Protein AF-0000000070497079 (afdb_homodimer)

Solvent-accessible surface area (backbone atoms only — not comparable to full-atom values): 33327 Å² total; per-residue (Å²): 112,67,67,60,49,48,50,51,43,51,46,41,51,51,50,32,52,47,50,42,64,75,41,41,69,58,47,49,48,51,48,50,50,51,41,51,53,50,49,50,53,52,50,52,50,51,65,62,45,47,62,50,51,53,51,44,53,52,49,52,53,50,41,73,72,30,69,91,42,83,61,31,61,57,48,51,53,50,45,52,50,48,50,27,52,48,52,53,53,51,50,53,51,51,52,52,50,52,52,51,52,51,49,50,49,44,34,48,40,50,52,44,52,36,49,73,70,67,50,86,73,52,65,68,58,45,53,52,49,31,63,72,47,40,65,31,33,49,44,25,48,50,52,45,48,21,40,52,40,3,48,51,48,52,48,47,68,56,46,51,53,50,31,55,60,65,64,54,52,81,85,60,64,42,74,63,54,51,50,51,49,51,51,50,51,51,51,46,31,51,56,40,35,33,48,55,38,12,46,49,38,10,62,37,35,97,33,36,28,53,35,11,34,10,48,22,45,61,44,36,60,96,46,51,65,52,40,25,51,50,39,49,49,55,47,57,64,42,47,60,45,50,54,47,43,53,57,30,49,55,41,36,75,75,38,75,82,32,50,65,63,38,51,51,42,51,41,50,52,50,49,53,52,52,50,50,44,33,30,44,48,50,49,49,54,53,31,32,58,73,70,70,47,76,87,63,67,77,76,87,73,79,83,63,83,71,78,80,68,70,87,66,80,75,79,73,129,112,68,67,60,47,48,49,51,42,50,47,41,51,51,50,33,52,48,52,42,65,75,41,43,68,59,47,48,50,52,48,50,51,51,40,50,52,52,49,51,52,50,50,52,50,52,65,62,45,47,63,49,52,52,50,43,53,54,51,53,55,50,40,71,72,30,69,90,42,83,61,33,63,58,48,49,53,51,46,52,51,47,48,27,53,47,51,53,52,51,49,54,50,50,52,51,49,52,52,51,51,52,51,50,50,44,35,47,40,50,52,43,51,38,47,72,69,68,51,88,72,53,67,67,58,45,51,51,48,31,62,74,47,41,64,31,33,48,45,24,46,51,51,44,49,20,40,51,41,4,47,51,50,54,47,47,68,56,46,51,54,49,31,54,58,66,64,53,51,81,85,60,65,43,73,64,52,51,50,52,48,50,52,50,50,53,51,46,30,52,57,42,35,33,48,57,38,12,46,51,39,10,63,35,36,96,34,36,28,53,35,11,34,11,48,23,44,61,43,37,62,95,46,50,67,53,40,25,52,49,40,49,50,55,47,57,63,42,47,60,44,51,52,48,43,53,56,29,47,55,42,35,74,76,37,74,82,31,51,64,64,39,52,50,42,52,42,50,50,50,52,52,52,51,50,52,43,32,32,44,48,49,48,49,53,51,31,32,58,73,70,70,48,78,89,64,66,75,78,88,76,81,85,66,82,71,77,82,68,72,86,66,81,74,80,73,127

Foldseek 3Di:
DVVVLVVVLVVLLVVLVVLCVLCVPLNVVLLVVLLVVLLVLVVVLCVQQLVLVVVLVVLVVVLVVQPPHPCNVVSVVVSVVSVVSNVVSVVVSVVVCVVVVLLSLLLLLQSLLCSVVVHDDDNVRSSVLSVVLSPQLVQLVVQLVVVVVVLVVVLCVVVVVVCVVVVQDPVPRDPVNVVSVVVSLLVVLLVCLLSLLLSSCSSFHVHHHPRSSVVSVVLCVPPSVSSSVLSVVLVVVCVVLVVVLVVLVVVCSVPVPSSVVNSVSSSVNSVSVSSSSSSSSSVSVVSCVVVVHQRRGDDDDDPPRDDCPPPPPDDPD/DVVVLVVVLVVLLVVLVVLCVLCVPLNVVLLVVLLVVLLVLVVVLCVQQLVLVVVLVVLVVVLVVQPPHPCNVVSVVVSVVSVVSNVVSVVVSVVVCVVVVLLSLLLLLQSLLCSVVPHDDDNVRSSVLSVVLSPQLVQLVVQLVVVVVVLVVVLCVVVVVVCVVVVQDPPPRDPVNVVSVVVSLLVVLLVCLLSLLLSSCSSFHVHHHPRSSVVSVVLCVPPSVSSSVLSVVLVVVCVVLVVVLVVLVVVCSVPVPSSVVNSVSSSVNSVSVSSSSSSSSSVSVVSCVVVVHQRRGDDDDDPPRDDPPPPPPDDPD

Radius of gyration: 28.54 Å; Cα contacts (8 Å, |Δi|>4): 583; chains: 2; bounding box: 82×68×76 Å

Secondary structure (DSSP, 8-state):
-HHHHHHHHHHHHHHHHHHHHHTHHHHHHHHHHHHHHHHHHHHHHHHHHHHHHHHHHHHHHHHHHTTTSTHHHHHHHHHHHHHHHHHHHHHHHHHHHHHHHHHHHHHHHHHHHHHHTT----HHHHHHHHHHTTHHHHHHHHHHHHHHHHHHHHHHHHHHHHHHHHT--SSS--HHHHHHHHHHHHHHHHHHHHHHHHHHHHHHSS--HHHHHHHHHHHTTTTHHHHHHHHHHHHHHHHHHHHHHHHHHHHHHH-GGGHHHHHHHHHHHHHHHHHHHHHHHHHHHHHHHHHT-----SSSS----------------/-HHHHHHHHHHHHHHHHHHHHHTHHHHHHHHHHHHHHHHHHHHHHHHHHHHHHHHHHHHHHHHHHTTTSTHHHHHHHHHHHHHHHHHHHHHHHHHHHHHHHHHHHHHHHHHHHHHHTT----HHHHHHHHHHTTHHHHHHHHHHHHHHHHHHHHHHHHHHHHHHHHT--SSS--HHHHHHHHHHHHHHHHHHHHHHHHHHHHHHSS--HHHHHHHHHHHTTTTHHHHHHHHHHHHHHHHHHHHHHHHHHHHHHH-GGGHHHHHHHHHHHHHHHHHHHHHHHHHHHHHHHHHT-----SSSS----------------

Structure (mmCIF, N/CA/C/O backbone):
data_AF-0000000070497079-model_v1
#
loop_
_entity.id
_entity.type
_entity.pdbx_description
1 polymer 'PREDICTED: transmembrane'
#
loop_
_atom_site.group_PDB
_atom_site.id
_atom_site.type_symbol
_atom_site.label_atom_id
_atom_site.label_alt_id
_atom_site.label_comp_id
_atom_site.label_asym_id
_atom_site.label_entity_id
_atom_site.label_seq_id
_atom_site.pdbx_PDB_ins_code
_atom_site.Cartn_x
_atom_site.Cartn_y
_atom_site.Cartn_z
_atom_site.occupancy
_atom_site.B_iso_or_equiv
_atom_site.auth_seq_id
_atom_site.auth_comp_id
_atom_site.auth_asym_id
_atom_site.auth_atom_id
_atom_site.pdbx_PDB_model_num
ATOM 1 N N . MET A 1 1 ? 13.039 3.678 -31.719 1 50.5 1 MET A N 1
ATOM 2 C CA . MET A 1 1 ? 13.047 3.518 -30.266 1 50.5 1 MET A CA 1
ATOM 3 C C . MET A 1 1 ? 12.211 2.314 -29.844 1 50.5 1 MET A C 1
ATOM 5 O O . MET A 1 1 ? 12.672 1.466 -29.078 1 50.5 1 MET A O 1
ATOM 9 N N . GLY A 1 2 ? 11.094 2.162 -30.5 1 55.38 2 GLY A N 1
ATOM 10 C CA . GLY A 1 2 ? 10.203 1.035 -30.266 1 55.38 2 GLY A CA 1
ATOM 11 C C . GLY A 1 2 ? 10.789 -0.29 -30.719 1 55.38 2 GLY A C 1
ATOM 12 O O . GLY A 1 2 ? 10.703 -1.289 -30 1 55.38 2 GLY A O 1
ATOM 13 N N . SER A 1 3 ? 11.453 -0.32 -31.859 1 63.03 3 SER A N 1
ATOM 14 C CA . SER A 1 3 ? 12.031 -1.547 -32.406 1 63.03 3 SER A CA 1
ATOM 15 C C . SER A 1 3 ? 13.195 -2.035 -31.547 1 63.03 3 SER A C 1
ATOM 17 O O . SER A 1 3 ? 13.344 -3.236 -31.312 1 63.03 3 SER A O 1
ATOM 19 N N . PHE A 1 4 ? 13.992 -1.145 -31.016 1 67.31 4 PHE A N 1
ATOM 20 C CA . PHE A 1 4 ? 15.117 -1.503 -30.156 1 67.31 4 PHE A CA 1
ATOM 21 C C . PHE A 1 4 ? 14.633 -2.068 -28.828 1 67.31 4 PHE A C 1
ATOM 23 O O . PHE A 1 4 ? 15.188 -3.051 -28.328 1 67.31 4 PHE A O 1
ATOM 30 N N . MET A 1 5 ? 13.531 -1.528 -28.391 1 73.25 5 MET A N 1
ATOM 31 C CA . MET A 1 5 ? 12.953 -1.998 -27.141 1 73.25 5 MET A CA 1
ATOM 32 C C . MET A 1 5 ? 12.406 -3.412 -27.297 1 73.25 5 MET A C 1
ATOM 34 O O . MET A 1 5 ? 12.531 -4.234 -26.375 1 73.25 5 MET A O 1
ATOM 38 N N . LEU A 1 6 ? 11.852 -3.615 -28.453 1 76.44 6 LEU A N 1
ATOM 39 C CA . LEU A 1 6 ? 11.32 -4.945 -28.734 1 76.44 6 LEU A CA 1
ATOM 40 C C . LEU A 1 6 ? 12.438 -5.969 -28.844 1 76.44 6 LEU A C 1
ATOM 42 O O . LEU A 1 6 ? 12.289 -7.105 -28.375 1 76.44 6 LEU A O 1
ATOM 46 N N . LEU A 1 7 ? 13.461 -5.496 -29.375 1 72.69 7 LEU A N 1
ATOM 47 C CA . LEU A 1 7 ? 14.609 -6.391 -29.5 1 72.69 7 LEU A CA 1
ATOM 48 C C . LEU A 1 7 ? 15.195 -6.715 -28.125 1 72.69 7 LEU A C 1
ATOM 50 O O . LEU A 1 7 ? 15.594 -7.855 -27.875 1 72.69 7 LEU A O 1
ATOM 54 N N . GLU A 1 8 ? 15.141 -5.793 -27.297 1 84.56 8 GLU A N 1
ATOM 55 C CA . GLU A 1 8 ? 15.656 -6 -25.938 1 84.56 8 GLU A CA 1
ATOM 56 C C . GLU A 1 8 ? 14.734 -6.91 -25.141 1 84.56 8 GLU A C 1
ATOM 58 O O . GLU A 1 8 ? 15.203 -7.738 -24.344 1 84.56 8 GLU A O 1
ATOM 63 N N . LEU A 1 9 ? 13.516 -6.691 -25.406 1 88.88 9 LEU A N 1
ATOM 64 C CA . LEU A 1 9 ? 12.539 -7.555 -24.75 1 88.88 9 LEU A CA 1
ATOM 65 C C . LEU A 1 9 ? 12.688 -9 -25.219 1 88.88 9 LEU A C 1
ATOM 67 O O . LEU A 1 9 ? 12.703 -9.922 -24.406 1 88.88 9 LEU A O 1
ATOM 71 N N . VAL A 1 10 ? 12.781 -9.141 -26.516 1 89.69 10 VAL A N 1
ATOM 72 C CA . VAL A 1 10 ? 12.953 -10.477 -27.078 1 89.69 10 VAL A CA 1
ATOM 73 C C . VAL A 1 10 ? 14.258 -11.086 -26.594 1 89.69 10 VAL A C 1
ATOM 75 O O . VAL A 1 10 ? 14.312 -12.281 -26.281 1 89.69 10 VAL A O 1
ATOM 78 N N . GLY A 1 11 ? 15.242 -10.25 -26.438 1 90.5 11 GLY A N 1
ATOM 79 C CA . GLY A 1 11 ? 16.516 -10.719 -25.891 1 90.5 11 GLY A CA 1
ATOM 80 C C . GLY A 1 11 ? 16.391 -11.266 -24.484 1 90.5 11 GLY A C 1
ATOM 81 O O . GLY A 1 11 ? 16.938 -12.32 -24.172 1 90.5 11 GLY A O 1
ATOM 82 N N . THR A 1 12 ? 15.672 -10.602 -23.719 1 93.06 12 THR A N 1
ATOM 83 C CA . THR A 1 12 ? 15.461 -11.031 -22.344 1 93.06 12 THR A CA 1
ATOM 84 C C . THR A 1 12 ? 14.703 -12.352 -22.297 1 93.06 12 THR A C 1
ATOM 86 O O . THR A 1 12 ? 15.039 -13.242 -21.516 1 93.06 12 THR A O 1
ATOM 89 N N . LEU A 1 13 ? 13.727 -12.484 -23.141 1 94.88 13 LEU A N 1
ATOM 90 C CA . LEU A 1 13 ? 12.914 -13.695 -23.188 1 94.88 13 LEU A CA 1
ATOM 91 C C . LEU A 1 13 ? 13.727 -14.875 -23.703 1 94.88 13 LEU A C 1
ATOM 93 O O . LEU A 1 13 ? 13.633 -15.984 -23.172 1 94.88 13 LEU A O 1
ATOM 97 N N . MET A 1 14 ? 14.477 -14.625 -24.672 1 94.12 14 MET A N 1
ATOM 98 C CA . MET A 1 14 ? 15.32 -15.672 -25.234 1 94.12 14 MET A CA 1
ATOM 99 C C . MET A 1 14 ? 16.375 -16.109 -24.219 1 94.12 14 MET A C 1
ATOM 101 O O . MET A 1 14 ? 16.641 -17.312 -24.078 1 94.12 14 MET A O 1
ATOM 105 N N . GLU A 1 15 ? 16.906 -15.141 -23.547 1 93.25 15 GLU A N 1
ATOM 106 C CA . GLU A 1 15 ? 17.891 -15.469 -22.516 1 93.25 15 GLU A CA 1
ATOM 107 C C . GLU A 1 15 ? 17.266 -16.297 -21.391 1 93.25 15 GLU A C 1
ATOM 109 O O . GLU A 1 15 ? 17.906 -17.172 -20.828 1 93.25 15 GLU A O 1
ATOM 114 N N . SER A 1 16 ? 16.078 -15.969 -21.062 1 94.06 16 SER A N 1
ATOM 115 C CA . SER A 1 16 ? 15.367 -16.719 -20.047 1 94.06 16 SER A CA 1
ATOM 116 C C . SER A 1 16 ? 15.109 -18.156 -20.484 1 94.06 16 SER A C 1
ATOM 118 O O . SER A 1 16 ? 15.25 -19.094 -19.703 1 94.06 16 SER A O 1
ATOM 120 N N . GLN A 1 17 ? 14.742 -18.297 -21.703 1 94.06 17 GLN A N 1
ATOM 121 C CA . GLN A 1 17 ? 14.531 -19.641 -22.25 1 94.06 17 GLN A CA 1
ATOM 122 C C . GLN A 1 17 ? 15.836 -20.422 -22.266 1 94.06 17 GLN A C 1
ATOM 124 O O . GLN A 1 17 ? 15.852 -21.625 -21.938 1 94.06 17 GLN A O 1
ATOM 129 N N . LYS A 1 18 ? 16.859 -19.75 -22.594 1 92.88 18 LYS A N 1
ATOM 130 C CA . LYS A 1 18 ? 18.172 -20.391 -22.594 1 92.88 18 LYS A CA 1
ATOM 131 C C . LYS A 1 18 ? 18.578 -20.844 -21.188 1 92.88 18 LYS A C 1
ATOM 133 O O . LYS A 1 18 ? 19.188 -21.891 -21.016 1 92.88 18 LYS A O 1
ATOM 138 N N . LEU A 1 19 ? 18.234 -20.062 -20.281 1 92.25 19 LEU A N 1
ATOM 139 C CA . LEU A 1 19 ? 18.531 -20.406 -18.906 1 92.25 19 LEU A CA 1
ATOM 140 C C . LEU A 1 19 ? 17.828 -21.703 -18.5 1 92.25 19 LEU A C 1
ATOM 142 O O . LEU A 1 19 ? 18.438 -22.562 -17.844 1 92.25 19 LEU A O 1
ATOM 146 N N . PHE A 1 20 ? 16.625 -21.828 -18.922 1 93.69 20 PHE A N 1
ATOM 147 C CA . PHE A 1 20 ? 15.859 -23.031 -18.609 1 93.69 20 PHE A CA 1
ATOM 148 C C . PHE A 1 20 ? 16.516 -24.266 -19.219 1 93.69 20 PHE A C 1
ATOM 150 O O . PHE A 1 20 ? 16.688 -25.281 -18.547 1 93.69 20 PHE A O 1
ATOM 157 N N . PHE A 1 21 ? 17.016 -24.141 -20.438 1 93.88 21 PHE A N 1
ATOM 158 C CA . PHE A 1 21 ? 17.531 -25.297 -21.156 1 93.88 21 PHE A CA 1
ATOM 159 C C . PHE A 1 21 ? 18.984 -25.562 -20.781 1 93.88 21 PHE A C 1
ATOM 161 O O . PHE A 1 21 ? 19.469 -26.688 -20.953 1 93.88 21 PHE A O 1
ATOM 168 N N . ARG A 1 22 ? 19.672 -24.625 -20.297 1 92.75 22 ARG A N 1
ATOM 169 C CA . ARG A 1 22 ? 21.031 -24.812 -19.844 1 92.75 22 ARG A CA 1
ATOM 170 C C . ARG A 1 22 ? 21.094 -25.734 -18.625 1 92.75 22 ARG A C 1
ATOM 172 O O . ARG A 1 22 ? 22.062 -26.469 -18.438 1 92.75 22 ARG A O 1
ATOM 179 N N . ASN A 1 23 ? 20.109 -25.609 -17.812 1 93.69 23 ASN A N 1
ATOM 180 C CA . ASN A 1 23 ? 19.984 -26.453 -16.625 1 93.69 23 ASN A CA 1
ATOM 181 C C . ASN A 1 23 ? 18.594 -27.062 -16.516 1 93.69 23 ASN A C 1
ATOM 183 O O . ASN A 1 23 ? 17.906 -26.859 -15.516 1 93.69 23 ASN A O 1
ATOM 187 N N . VAL A 1 24 ? 18.234 -27.859 -17.453 1 93.56 24 VAL A N 1
ATOM 188 C CA . VAL A 1 24 ? 16.891 -28.375 -17.609 1 93.56 24 VAL A CA 1
ATOM 189 C C . VAL A 1 24 ? 16.531 -29.281 -16.422 1 93.56 24 VAL A C 1
ATOM 191 O O . VAL A 1 24 ? 15.391 -29.281 -15.969 1 93.56 24 VAL A O 1
ATOM 194 N N . LYS A 1 25 ? 17.469 -29.984 -15.906 1 93.5 25 LYS A N 1
ATOM 195 C CA . LYS A 1 25 ? 17.203 -30.906 -14.805 1 93.5 25 LYS A CA 1
ATOM 196 C C . LYS A 1 25 ? 16.766 -30.141 -13.555 1 93.5 25 LYS A C 1
ATOM 198 O O . LYS A 1 25 ? 15.734 -30.453 -12.953 1 93.5 25 LYS A O 1
ATOM 203 N N . LEU A 1 26 ? 17.516 -29.188 -13.258 1 94.94 26 LEU A N 1
ATOM 204 C CA . LEU A 1 26 ? 17.203 -28.391 -12.07 1 94.94 26 LEU A CA 1
ATOM 205 C C . LEU A 1 26 ? 15.898 -27.625 -12.25 1 94.94 26 LEU A C 1
ATOM 207 O O . LEU A 1 26 ? 15.031 -27.656 -11.367 1 94.94 26 LEU A O 1
ATOM 211 N N . MET A 1 27 ? 15.688 -27 -13.406 1 94.94 27 MET A N 1
ATOM 212 C CA . MET A 1 27 ? 14.523 -26.172 -13.672 1 94.94 27 MET A CA 1
ATOM 213 C C . MET A 1 27 ? 13.258 -27.016 -13.773 1 94.94 27 MET A C 1
ATOM 215 O O . MET A 1 27 ? 12.203 -26.625 -13.266 1 94.94 27 MET A O 1
ATOM 219 N N . SER A 1 28 ? 13.375 -28.141 -14.375 1 95.19 28 SER A N 1
ATOM 220 C CA . SER A 1 28 ? 12.219 -29.016 -14.484 1 95.19 28 SER A CA 1
ATOM 221 C C . SER A 1 28 ? 11.82 -29.578 -13.117 1 95.19 28 SER A C 1
ATOM 223 O O . SER A 1 28 ? 10.633 -29.766 -12.844 1 95.19 28 SER A O 1
ATOM 225 N N . CYS A 1 29 ? 12.805 -29.844 -12.32 1 96 29 CYS A N 1
ATOM 226 C CA . CYS A 1 29 ? 12.516 -30.344 -10.977 1 96 29 CYS A CA 1
ATOM 227 C C . CYS A 1 29 ? 11.742 -29.297 -10.172 1 96 29 CYS A C 1
ATOM 229 O O . CYS A 1 29 ? 10.742 -29.625 -9.523 1 96 29 CYS A O 1
ATOM 231 N N . ILE A 1 30 ? 12.164 -28.125 -10.234 1 95.94 30 ILE A N 1
ATOM 232 C CA . ILE A 1 30 ? 11.477 -27.047 -9.523 1 95.94 30 ILE A CA 1
ATOM 233 C C . ILE A 1 30 ? 10.062 -26.875 -10.078 1 95.94 30 ILE A C 1
ATOM 235 O O . ILE A 1 30 ? 9.102 -26.75 -9.32 1 95.94 30 ILE A O 1
ATOM 239 N N . PHE A 1 31 ? 9.961 -26.922 -11.367 1 95.94 31 PHE A N 1
ATOM 240 C CA . PHE A 1 31 ? 8.672 -26.766 -12.016 1 95.94 31 PHE A CA 1
ATOM 241 C C . PHE A 1 31 ? 7.715 -27.875 -11.594 1 95.94 31 PHE A C 1
ATOM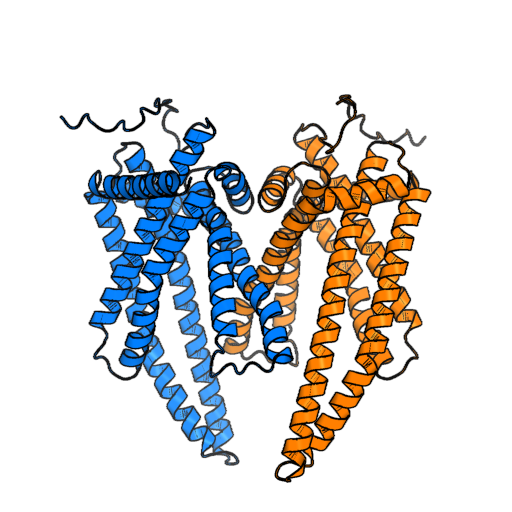 243 O O . PHE A 1 31 ? 6.551 -27.609 -11.281 1 95.94 31 PHE A O 1
ATOM 250 N N . LEU A 1 32 ? 8.18 -29.062 -11.562 1 96.44 32 LEU A N 1
ATOM 251 C CA . LEU A 1 32 ? 7.348 -30.188 -11.18 1 96.44 32 LEU A CA 1
ATOM 252 C C . LEU A 1 32 ? 6.922 -30.078 -9.719 1 96.44 32 LEU A C 1
ATOM 254 O O . LEU A 1 32 ? 5.789 -30.438 -9.367 1 96.44 32 LEU A O 1
ATOM 258 N N . LEU A 1 33 ? 7.793 -29.609 -8.93 1 95.94 33 LEU A N 1
ATOM 259 C CA . LEU A 1 33 ? 7.449 -29.406 -7.523 1 95.94 33 LEU A CA 1
ATOM 260 C C . LEU A 1 33 ? 6.367 -28.344 -7.375 1 95.94 33 LEU A C 1
ATOM 262 O O . LEU A 1 33 ? 5.434 -28.5 -6.59 1 95.94 33 LEU A O 1
ATOM 266 N N . ILE A 1 34 ? 6.492 -27.266 -8.148 1 96.44 34 ILE A N 1
ATOM 267 C CA . ILE A 1 34 ? 5.516 -26.188 -8.109 1 96.44 34 ILE A CA 1
ATOM 268 C C . ILE A 1 34 ? 4.148 -26.703 -8.539 1 96.44 34 ILE A C 1
ATOM 270 O O . ILE A 1 34 ? 3.15 -26.5 -7.844 1 96.44 34 ILE A O 1
ATOM 274 N N . ILE A 1 35 ? 4.129 -27.422 -9.641 1 95.69 35 ILE A N 1
ATOM 275 C CA . ILE A 1 35 ? 2.865 -27.891 -10.195 1 95.69 35 ILE A CA 1
ATOM 276 C C . ILE A 1 35 ? 2.248 -28.922 -9.258 1 95.69 35 ILE A C 1
ATOM 278 O O . ILE A 1 35 ? 1.034 -28.938 -9.031 1 95.69 35 ILE A O 1
ATOM 282 N N . SER A 1 36 ? 3.041 -29.797 -8.711 1 94.94 36 SER A N 1
ATOM 283 C CA . SER A 1 36 ? 2.541 -30.844 -7.828 1 94.94 36 SER A CA 1
ATOM 284 C C . SER A 1 36 ? 1.91 -30.25 -6.57 1 94.94 36 SER A C 1
ATOM 286 O O . SER A 1 36 ? 0.765 -30.578 -6.238 1 94.94 36 SER A O 1
ATOM 288 N N . LEU A 1 37 ? 2.627 -29.406 -5.977 1 94.38 37 LEU A N 1
ATOM 289 C CA . LEU A 1 37 ? 2.131 -28.812 -4.738 1 94.38 37 LEU A CA 1
ATOM 290 C C . LEU A 1 37 ? 0.928 -27.922 -5 1 94.38 37 LEU A C 1
ATOM 292 O O . LEU A 1 37 ? -0.052 -27.953 -4.254 1 94.38 37 LEU A O 1
ATOM 296 N N . SER A 1 38 ? 1.012 -27.156 -6.051 1 94.56 38 SER A N 1
ATOM 297 C CA . SER A 1 38 ? -0.103 -26.281 -6.391 1 94.56 38 SER A CA 1
ATOM 298 C C . SER A 1 38 ? -1.357 -27.078 -6.723 1 94.56 38 SER A C 1
ATOM 300 O O . SER A 1 38 ? -2.461 -26.703 -6.316 1 94.56 38 SER A O 1
ATOM 302 N N . SER A 1 39 ? -1.199 -28.141 -7.402 1 92.69 39 SER A N 1
ATOM 303 C CA . SER A 1 39 ? -2.334 -28.984 -7.766 1 92.69 39 SER A CA 1
ATOM 304 C C . SER A 1 39 ? -2.934 -29.672 -6.543 1 92.69 39 SER A C 1
ATOM 306 O O . SER A 1 39 ? -4.156 -29.734 -6.402 1 92.69 39 SER A O 1
ATOM 308 N N . ILE A 1 40 ? -2.105 -30.094 -5.656 1 92.88 40 ILE A N 1
ATOM 309 C CA . ILE A 1 40 ? -2.578 -30.734 -4.434 1 92.88 40 ILE A CA 1
ATOM 310 C C . ILE A 1 40 ? -3.367 -29.734 -3.598 1 92.88 40 ILE A C 1
ATOM 312 O O . ILE A 1 40 ? -4.449 -30.047 -3.096 1 92.88 40 ILE A O 1
ATOM 316 N N . LEU A 1 41 ? -2.848 -28.562 -3.486 1 92.31 41 LEU A N 1
ATOM 317 C CA . LEU A 1 41 ? -3.516 -27.531 -2.697 1 92.31 41 LEU A CA 1
ATOM 318 C C . LEU A 1 41 ? -4.824 -27.109 -3.355 1 92.31 41 LEU A C 1
ATOM 320 O O . LEU A 1 41 ? -5.832 -26.906 -2.674 1 92.31 41 LEU A O 1
ATOM 324 N N . PHE A 1 42 ? -4.781 -27.016 -4.59 1 89 42 PHE A N 1
ATOM 325 C CA . PHE A 1 42 ? -5.965 -26.625 -5.348 1 89 42 PHE A CA 1
ATOM 326 C C . PHE A 1 42 ? -7.066 -27.672 -5.215 1 89 42 PHE A C 1
ATOM 328 O O . PHE A 1 42 ? -8.219 -27.328 -4.926 1 89 42 PHE A O 1
ATOM 335 N N . LEU A 1 43 ? -6.758 -28.891 -5.379 1 86.81 43 LEU A N 1
ATOM 336 C CA . LEU A 1 43 ? -7.727 -29.969 -5.266 1 86.81 43 LEU A CA 1
ATOM 337 C C . LEU A 1 43 ? -8.242 -30.094 -3.836 1 86.81 43 LEU A C 1
ATOM 339 O O . LEU A 1 43 ? -9.438 -30.281 -3.617 1 86.81 43 LEU A O 1
ATOM 343 N N . SER A 1 44 ? -7.332 -30.016 -2.889 1 89.44 44 SER A N 1
ATOM 344 C CA . SER A 1 44 ? -7.727 -30.094 -1.486 1 89.44 44 SER A CA 1
ATOM 345 C C . SER A 1 44 ? -8.68 -28.969 -1.113 1 89.44 44 SER A C 1
ATOM 347 O O . SER A 1 44 ? -9.641 -29.172 -0.374 1 89.44 44 SER A O 1
ATOM 349 N N . ASN A 1 45 ? -8.43 -27.797 -1.614 1 89.69 45 ASN A N 1
ATOM 350 C CA . ASN A 1 45 ? -9.297 -26.656 -1.353 1 89.69 45 ASN A CA 1
ATOM 351 C C . ASN A 1 45 ? -10.68 -26.859 -1.965 1 89.69 45 ASN A C 1
ATOM 353 O O . ASN A 1 45 ? -11.695 -26.656 -1.299 1 89.69 45 ASN A O 1
ATOM 357 N N . MET A 1 46 ? -10.773 -27.344 -3.164 1 85.12 46 MET A N 1
ATOM 358 C CA . MET A 1 46 ? -12.039 -27.547 -3.859 1 85.12 46 MET A CA 1
ATOM 359 C C . MET A 1 46 ? -12.867 -28.625 -3.174 1 85.12 46 MET A C 1
ATOM 361 O O . MET A 1 46 ? -14.07 -28.469 -2.99 1 85.12 46 MET A O 1
ATOM 365 N N . LEU A 1 47 ? -12.188 -29.656 -2.816 1 84.31 47 LEU A N 1
ATOM 366 C CA . LEU A 1 47 ? -12.883 -30.781 -2.182 1 84.31 47 LEU A CA 1
ATOM 367 C C . LEU A 1 47 ? -13.391 -30.375 -0.797 1 84.31 47 LEU A C 1
ATOM 369 O O . LEU A 1 47 ? -14.43 -30.859 -0.353 1 84.31 47 LEU A O 1
ATOM 373 N N . SER A 1 48 ? -12.656 -29.547 -0.145 1 87.31 48 SER A N 1
ATOM 374 C CA . SER A 1 48 ? -13.023 -29.141 1.206 1 87.31 48 SER A CA 1
ATOM 375 C C . SER A 1 48 ? -14.156 -28.109 1.183 1 87.31 48 SER A C 1
ATOM 377 O O . SER A 1 48 ? -15.039 -28.125 2.043 1 87.31 48 SER A O 1
ATOM 379 N N . ILE A 1 49 ? -14.195 -27.234 0.179 1 85.75 49 ILE A N 1
ATOM 380 C CA . ILE A 1 49 ? -15.117 -26.109 0.182 1 85.75 49 ILE A CA 1
ATOM 381 C C . ILE A 1 49 ? -16.422 -26.5 -0.513 1 85.75 49 ILE A C 1
ATOM 383 O O . ILE A 1 49 ? -17.484 -25.984 -0.179 1 85.75 49 ILE A O 1
ATOM 387 N N . LYS A 1 50 ? -16.438 -27.438 -1.366 1 84.5 50 LYS A N 1
ATOM 388 C CA . LYS A 1 50 ? -17.594 -27.781 -2.17 1 84.5 50 LYS A CA 1
ATOM 389 C C . LYS A 1 50 ? -18.781 -28.172 -1.285 1 84.5 50 LYS A C 1
ATOM 391 O O . LYS A 1 50 ? -19.875 -27.641 -1.419 1 84.5 50 LYS A O 1
ATOM 396 N N . PRO A 1 51 ? -18.609 -29.109 -0.349 1 85.06 51 PRO A N 1
ATOM 397 C CA . PRO A 1 51 ? -19.734 -29.484 0.505 1 85.06 51 PRO A CA 1
ATOM 398 C C . PRO A 1 51 ? -20.25 -28.312 1.336 1 85.06 51 PRO A C 1
ATOM 400 O O . PRO A 1 51 ? -21.453 -28.188 1.556 1 85.06 51 PRO A O 1
ATOM 403 N N . SER A 1 52 ? -19.359 -27.5 1.775 1 84 52 SER A N 1
ATOM 404 C CA . SER A 1 52 ? -19.734 -26.359 2.598 1 84 52 SER A CA 1
ATOM 405 C C . SER A 1 52 ? -20.547 -25.344 1.792 1 84 52 SER A C 1
ATOM 407 O O . SER A 1 52 ? -21.531 -24.797 2.279 1 84 52 SER A O 1
ATOM 409 N N . ILE A 1 53 ? -20.219 -25.125 0.603 1 84.56 53 ILE A N 1
ATOM 410 C CA . ILE A 1 53 ? -20.922 -24.156 -0.241 1 84.56 53 ILE A CA 1
ATOM 411 C C . ILE A 1 53 ? -22.281 -24.703 -0.644 1 84.56 53 ILE A C 1
ATOM 413 O O . ILE A 1 53 ? -23.266 -23.969 -0.677 1 84.56 53 ILE A O 1
ATOM 417 N N . THR A 1 54 ? -22.328 -25.984 -0.915 1 83.38 54 THR A N 1
ATOM 418 C CA . THR A 1 54 ? -23.609 -26.609 -1.274 1 83.38 54 THR A CA 1
ATOM 419 C C . THR A 1 54 ? -24.578 -26.547 -0.107 1 83.38 54 THR A C 1
ATOM 421 O O . THR A 1 54 ? -25.75 -26.188 -0.283 1 83.38 54 THR A O 1
ATOM 424 N N . ASP A 1 55 ? -24.047 -26.844 1.024 1 87.25 55 ASP A N 1
ATOM 425 C CA . ASP A 1 55 ? -24.875 -26.797 2.227 1 87.25 55 ASP A CA 1
ATOM 426 C C . ASP A 1 55 ? -25.328 -25.375 2.529 1 87.25 55 ASP A C 1
ATOM 428 O O . ASP A 1 55 ? -26.484 -25.156 2.906 1 87.25 55 ASP A O 1
ATOM 432 N N . PHE A 1 56 ? -24.469 -24.469 2.398 1 87.25 56 PHE A N 1
ATOM 433 C CA . PHE A 1 56 ? -24.766 -23.062 2.643 1 87.25 56 PHE A CA 1
ATOM 434 C C . PHE A 1 56 ? -25.859 -22.562 1.693 1 87.25 56 PHE A C 1
ATOM 436 O O . PHE A 1 56 ? -26.812 -21.906 2.117 1 87.25 56 PHE A O 1
ATOM 443 N N . THR A 1 57 ? -25.75 -22.953 0.457 1 84.5 57 THR A N 1
ATOM 444 C CA . THR A 1 57 ? -26.703 -22.5 -0.547 1 84.5 57 THR A CA 1
ATOM 445 C C . THR A 1 57 ? -28.078 -23.109 -0.296 1 84.5 57 THR A C 1
ATOM 447 O O . THR A 1 57 ? -29.109 -22.438 -0.428 1 84.5 57 THR A O 1
ATOM 450 N N . LEU A 1 58 ? -28.094 -24.375 0.073 1 87 58 LEU A N 1
ATOM 451 C CA . LEU A 1 58 ? -29.344 -25.047 0.383 1 87 58 LEU A CA 1
ATOM 452 C C . LEU A 1 58 ? -30.031 -24.406 1.586 1 87 58 LEU A C 1
ATOM 454 O O . LEU A 1 58 ? -31.219 -24.094 1.535 1 87 58 LEU A O 1
ATOM 458 N N . LYS A 1 59 ? -29.297 -24.156 2.578 1 90.25 59 LYS A N 1
ATOM 459 C CA . LYS A 1 59 ? -29.844 -23.562 3.797 1 90.25 59 LYS A CA 1
ATOM 460 C C . LYS A 1 59 ? -30.25 -22.109 3.57 1 90.25 59 LYS A C 1
ATOM 462 O O . LYS A 1 59 ? -31.234 -21.641 4.145 1 90.25 59 LYS A O 1
ATOM 467 N N . ALA A 1 60 ? -29.516 -21.422 2.783 1 89.25 60 ALA A N 1
ATOM 468 C CA . ALA A 1 60 ? -29.859 -20.047 2.445 1 89.25 60 ALA A CA 1
ATOM 469 C C . ALA A 1 60 ? -31.188 -19.984 1.703 1 89.25 60 ALA A C 1
ATOM 471 O O . ALA A 1 60 ? -32 -19.094 1.954 1 89.25 60 ALA A O 1
ATOM 472 N N . ASN A 1 61 ? -31.422 -20.984 0.892 1 89.06 61 ASN A N 1
ATOM 473 C CA . ASN A 1 61 ? -32.688 -21.062 0.169 1 89.06 61 ASN A CA 1
ATOM 474 C C . ASN A 1 61 ? -33.844 -21.406 1.101 1 89.06 61 ASN A C 1
ATOM 476 O O . ASN A 1 61 ? -34.938 -20.859 0.974 1 89.06 61 ASN A O 1
ATOM 480 N N . LEU A 1 62 ? -33.594 -22.266 2.035 1 89.31 62 LEU A N 1
ATOM 481 C CA . LEU A 1 62 ? -34.594 -22.641 3.016 1 89.31 62 LEU A CA 1
ATOM 482 C C . LEU A 1 62 ? -34.938 -21.484 3.941 1 89.31 62 LEU A C 1
ATOM 484 O O . LEU A 1 62 ? -36.094 -21.297 4.336 1 89.31 62 LEU A O 1
ATOM 488 N N . LEU A 1 63 ? -33.906 -20.719 4.266 1 89.75 63 LEU A N 1
ATOM 489 C CA . LEU A 1 63 ? -34.094 -19.547 5.125 1 89.75 63 LEU A CA 1
ATOM 490 C C . LEU A 1 63 ? -35.031 -18.531 4.48 1 89.75 63 LEU A C 1
ATOM 492 O O . LEU A 1 63 ? -35.875 -17.969 5.152 1 89.75 63 LEU A O 1
ATOM 496 N N . ALA A 1 64 ? -34.844 -18.312 3.199 1 86.5 64 ALA A N 1
ATOM 497 C CA . ALA A 1 64 ? -35.688 -17.359 2.459 1 86.5 64 ALA A CA 1
ATOM 498 C C . ALA A 1 64 ? -37.156 -17.781 2.455 1 86.5 64 ALA A C 1
ATOM 500 O O . ALA A 1 64 ? -38.062 -16.938 2.422 1 86.5 64 ALA A O 1
ATOM 501 N N . MET A 1 65 ? -37.438 -19.094 2.697 1 86.88 65 MET A N 1
ATOM 502 C CA . MET A 1 65 ? -38.781 -19.656 2.65 1 86.88 65 MET A CA 1
ATOM 503 C C . MET A 1 65 ? -39.406 -19.688 4.043 1 86.88 65 MET A C 1
ATOM 505 O O . MET A 1 65 ? -40.625 -19.859 4.184 1 86.88 65 MET A O 1
ATOM 509 N N . ASN A 1 66 ? -38.625 -19.531 5.039 1 86 66 ASN A N 1
ATOM 510 C CA . ASN A 1 66 ? -39.094 -19.719 6.402 1 86 66 ASN A CA 1
ATOM 511 C C . ASN A 1 66 ? -39.062 -18.422 7.203 1 86 66 ASN A C 1
ATOM 513 O O . ASN A 1 66 ? -38.906 -18.453 8.422 1 86 66 ASN A O 1
ATOM 517 N N . ILE A 1 67 ? -39.062 -17.375 6.414 1 82.62 67 ILE A N 1
ATOM 518 C CA . ILE A 1 67 ? -39.062 -16.078 7.105 1 82.62 67 ILE A CA 1
ATOM 519 C C . ILE A 1 67 ? -40.25 -15.992 8.047 1 82.62 67 ILE A C 1
ATOM 521 O O . ILE A 1 67 ? -41.375 -16.281 7.645 1 82.62 67 ILE A O 1
ATOM 525 N N . GLY A 1 68 ? -40.062 -15.672 9.352 1 80.75 68 GLY A N 1
ATOM 526 C CA . GLY A 1 68 ? -41.156 -15.5 10.305 1 80.75 68 GLY A CA 1
ATOM 527 C C . GLY A 1 68 ? -41.469 -16.766 11.086 1 80.75 68 GLY A C 1
ATOM 528 O O . GLY A 1 68 ? -42.312 -16.75 11.992 1 80.75 68 GLY A O 1
ATOM 529 N N . THR A 1 69 ? -40.969 -17.797 10.68 1 85.38 69 THR A N 1
ATOM 530 C CA . THR A 1 69 ? -41.219 -19.047 11.383 1 85.38 69 THR A CA 1
ATOM 531 C C . THR A 1 69 ? -40.219 -19.25 12.508 1 85.38 69 THR A C 1
ATOM 533 O O . THR A 1 69 ? -39.156 -18.609 12.523 1 85.38 69 THR A O 1
ATOM 536 N N . PRO A 1 70 ? -40.562 -19.969 13.508 1 85.81 70 PRO A N 1
ATOM 537 C CA . PRO A 1 70 ? -39.625 -20.266 14.609 1 85.81 70 PRO A CA 1
ATOM 538 C C . PRO A 1 70 ? -38.375 -20.969 14.148 1 85.81 70 PRO A C 1
ATOM 540 O O . PRO A 1 70 ? -37.312 -20.859 14.797 1 85.81 70 PRO A O 1
ATOM 543 N N . GLU A 1 71 ? -38.469 -21.672 12.977 1 88.88 71 GLU A N 1
ATOM 544 C CA . GLU A 1 71 ? -37.344 -22.406 12.453 1 88.88 71 GLU A CA 1
ATOM 545 C C . GLU A 1 71 ? -36.281 -21.469 11.867 1 88.88 71 GLU A C 1
ATOM 547 O O . GLU A 1 71 ? -35.125 -21.844 11.703 1 88.88 71 GLU A O 1
ATOM 552 N N . PHE A 1 72 ? -36.656 -20.25 11.633 1 88.94 72 PHE A N 1
ATOM 553 C CA . PHE A 1 72 ? -35.781 -19.25 11.008 1 88.94 72 PHE A CA 1
ATOM 554 C C . PHE A 1 72 ? -34.531 -19.016 11.828 1 88.94 72 PHE A C 1
ATOM 556 O O . PHE A 1 72 ? -33.438 -19 11.297 1 88.94 72 PHE A O 1
ATOM 563 N N . ALA A 1 73 ? -34.812 -18.922 13.148 1 87.12 73 ALA A N 1
ATOM 564 C CA . ALA A 1 73 ? -33.656 -18.641 14.031 1 87.12 73 ALA A CA 1
ATOM 565 C C . ALA A 1 73 ? -32.656 -19.797 14.031 1 87.12 73 ALA A C 1
ATOM 567 O O . ALA A 1 73 ? -31.453 -19.562 14.023 1 87.12 73 ALA A O 1
ATOM 568 N N . ASN A 1 74 ? -33.219 -20.984 14.016 1 88.69 74 ASN A N 1
ATOM 569 C CA . ASN A 1 74 ? -32.344 -22.156 14.008 1 88.69 74 ASN A CA 1
ATOM 570 C C . ASN A 1 74 ? -31.578 -22.281 12.695 1 88.69 74 ASN A C 1
ATOM 572 O O . ASN A 1 74 ? -30.391 -22.594 12.695 1 88.69 74 ASN A O 1
ATOM 576 N N . LEU A 1 75 ? -32.25 -21.969 11.609 1 90.19 75 LEU A N 1
ATOM 577 C CA . LEU A 1 75 ? -31.609 -22.016 10.289 1 90.19 75 LEU A CA 1
ATOM 578 C C . LEU A 1 75 ? -30.531 -20.938 10.172 1 90.19 75 LEU A C 1
ATOM 580 O O . LEU A 1 75 ? -29.453 -21.188 9.609 1 90.19 75 LEU A O 1
ATOM 584 N N . LEU A 1 76 ? -30.828 -19.828 10.742 1 87.31 76 LEU A N 1
ATOM 585 C CA . LEU A 1 76 ? -29.859 -18.734 10.711 1 87.31 76 LEU A CA 1
ATOM 586 C C . LEU A 1 76 ? -28.609 -19.078 11.5 1 87.31 76 LEU A C 1
ATOM 588 O O . LEU A 1 76 ? -27.5 -18.797 11.062 1 87.31 76 LEU A O 1
ATOM 592 N N . ASN A 1 77 ? -28.75 -19.703 12.586 1 86.94 77 ASN A N 1
ATOM 593 C CA . ASN A 1 77 ? -27.609 -20.109 13.406 1 86.94 77 ASN A CA 1
ATOM 594 C C . ASN A 1 77 ? -26.766 -21.188 12.711 1 86.94 77 ASN A C 1
ATOM 596 O O . ASN A 1 77 ? -25.547 -21.156 12.781 1 86.94 77 ASN A O 1
ATOM 600 N N . THR A 1 78 ? -27.422 -22.031 12.039 1 88.56 78 THR A N 1
ATOM 601 C CA . THR A 1 78 ? -26.688 -23.078 11.32 1 88.56 78 THR A CA 1
ATOM 602 C C . THR A 1 78 ? -25.938 -22.484 10.125 1 88.56 78 THR A C 1
ATOM 604 O O . THR A 1 78 ? -24.844 -22.922 9.797 1 88.56 78 THR A O 1
ATOM 607 N N . LEU A 1 79 ? -26.547 -21.547 9.539 1 89.12 79 LEU A N 1
ATOM 608 C CA . LEU A 1 79 ? -25.922 -20.859 8.414 1 89.12 79 LEU A CA 1
ATOM 609 C C . LEU A 1 79 ? -24.672 -20.109 8.875 1 89.12 79 LEU A C 1
ATOM 611 O O . LEU A 1 79 ? -23.656 -20.094 8.188 1 89.12 79 LEU A O 1
ATOM 615 N N . LYS A 1 80 ? -24.844 -19.5 10 1 85.94 80 LYS A N 1
ATOM 616 C CA . LYS A 1 80 ? -23.688 -18.797 10.562 1 85.94 80 LYS A CA 1
ATOM 617 C C . LYS A 1 80 ? -22.562 -19.781 10.867 1 85.94 80 LYS A C 1
ATOM 619 O O . LYS A 1 80 ? -21.391 -19.453 10.656 1 85.94 80 LYS A O 1
ATOM 624 N N . GLY A 1 81 ? -22.828 -20.891 11.297 1 86.62 81 GLY A N 1
ATOM 625 C CA . GLY A 1 81 ? -21.828 -21.906 11.547 1 86.62 81 GLY A CA 1
ATOM 626 C C . GLY A 1 81 ? -21.141 -22.391 10.281 1 86.62 81 GLY A C 1
ATOM 627 O O . GLY A 1 81 ? -19.922 -22.547 10.258 1 86.62 81 GLY A O 1
ATOM 628 N N . ASP A 1 82 ? -21.938 -22.625 9.289 1 87.94 82 ASP A N 1
ATOM 629 C CA . ASP A 1 82 ? -21.375 -23.031 8.008 1 87.94 82 ASP A CA 1
ATOM 630 C C . ASP A 1 82 ? -20.453 -21.938 7.438 1 87.94 82 ASP A C 1
ATOM 632 O O . ASP A 1 82 ? -19.406 -22.25 6.859 1 87.94 82 ASP A O 1
ATOM 636 N N . LEU A 1 83 ? -20.906 -20.766 7.598 1 87.69 83 LEU A N 1
ATOM 637 C CA . LEU A 1 83 ? -20.109 -19.641 7.125 1 87.69 83 LEU A CA 1
ATOM 638 C C . LEU A 1 83 ? -18.781 -19.562 7.871 1 87.69 83 LEU A C 1
ATOM 640 O O . LEU A 1 83 ? -17.734 -19.281 7.273 1 87.69 83 LEU A O 1
ATOM 644 N N . ARG A 1 84 ? -18.797 -19.828 9.117 1 88.12 84 ARG A N 1
ATOM 645 C CA . ARG A 1 84 ? -17.594 -19.828 9.93 1 88.12 84 ARG A CA 1
ATOM 646 C C . ARG A 1 84 ? -16.625 -20.906 9.469 1 88.12 84 ARG A C 1
ATOM 648 O O . ARG A 1 84 ? -15.414 -20.672 9.375 1 88.12 84 ARG A O 1
ATOM 655 N N . LEU A 1 85 ? -17.125 -21.984 9.219 1 86.12 85 LEU A N 1
ATOM 656 C CA . LEU A 1 85 ? -16.297 -23.094 8.766 1 86.12 85 LEU A CA 1
ATOM 657 C C . LEU A 1 85 ? -15.703 -22.797 7.395 1 86.12 85 LEU A C 1
ATOM 659 O O . LEU A 1 85 ? -14.516 -23.062 7.16 1 86.12 85 LEU A O 1
ATOM 663 N N . PHE A 1 86 ? -16.484 -22.25 6.547 1 88.62 86 PHE A N 1
ATOM 664 C CA . PHE A 1 86 ? -16.031 -21.906 5.203 1 88.62 86 PHE A CA 1
ATOM 665 C C . PHE A 1 86 ? -14.922 -20.875 5.254 1 88.62 86 PHE A C 1
ATOM 667 O O . PHE A 1 86 ? -13.875 -21.047 4.621 1 88.62 86 PHE A O 1
ATOM 674 N N . VAL A 1 87 ? -15.148 -19.875 5.949 1 88.94 87 VAL A N 1
ATOM 675 C CA . VAL A 1 87 ? -14.188 -18.781 6.039 1 88.94 87 VAL A CA 1
ATOM 676 C C . VAL A 1 87 ? -12.898 -19.281 6.691 1 88.94 87 VAL A C 1
ATOM 678 O O . VAL A 1 87 ? -11.797 -18.969 6.238 1 88.94 87 VAL A O 1
ATOM 681 N N . GLY A 1 88 ? -13 -20.078 7.715 1 87.62 88 GLY A N 1
ATOM 682 C CA . GLY A 1 88 ? -11.836 -20.625 8.375 1 87.62 88 GLY A CA 1
ATOM 683 C C . GLY A 1 88 ? -10.992 -21.516 7.469 1 87.62 88 GLY A C 1
ATOM 684 O O . GLY A 1 88 ? -9.773 -21.359 7.41 1 87.62 88 GLY A O 1
ATOM 685 N N . LEU A 1 89 ? -11.625 -22.359 6.727 1 88.62 89 LEU A N 1
ATOM 686 C CA . LEU A 1 89 ? -10.922 -23.25 5.824 1 88.62 89 LEU A CA 1
ATOM 687 C C . LEU A 1 89 ? -10.258 -22.484 4.688 1 88.62 89 LEU A C 1
ATOM 689 O O . LEU A 1 89 ? -9.102 -22.75 4.348 1 88.62 89 LEU A O 1
ATOM 693 N N . GLU A 1 90 ? -10.977 -21.547 4.145 1 90.19 90 GLU A N 1
ATOM 694 C CA . GLU A 1 90 ? -10.422 -20.75 3.053 1 90.19 90 GLU A CA 1
ATOM 695 C C . GLU A 1 90 ? -9.188 -19.984 3.506 1 90.19 90 GLU A C 1
ATOM 697 O O . GLU A 1 90 ? -8.211 -19.859 2.756 1 90.19 90 GLU A O 1
ATOM 702 N N . TRP A 1 91 ? -9.219 -19.547 4.641 1 89.5 91 TRP A N 1
ATOM 703 C CA . TRP A 1 91 ? -8.102 -18.75 5.156 1 89.5 91 TRP A CA 1
ATOM 704 C C . TRP A 1 91 ? -6.883 -19.641 5.395 1 89.5 91 TRP A C 1
ATOM 706 O O . TRP A 1 91 ? -5.746 -19.234 5.141 1 89.5 91 TRP A O 1
ATOM 716 N N . ILE A 1 92 ? -7.102 -20.781 5.848 1 89.69 92 ILE A N 1
ATOM 717 C CA . ILE A 1 92 ? -6.004 -21.734 6.039 1 89.69 92 ILE A CA 1
ATOM 718 C C . ILE A 1 92 ? -5.344 -22.031 4.695 1 89.69 92 ILE A C 1
ATOM 720 O O . ILE A 1 92 ? -4.117 -21.984 4.582 1 89.69 92 ILE A O 1
ATOM 724 N N . PHE A 1 93 ? -6.125 -22.234 3.721 1 91.75 93 PHE A N 1
ATOM 725 C CA . PHE A 1 93 ? -5.574 -22.562 2.41 1 91.75 93 PHE A CA 1
ATOM 726 C C . PHE A 1 93 ? -4.855 -21.359 1.81 1 91.75 93 PHE A C 1
ATOM 728 O O . PHE A 1 93 ? -3.816 -21.516 1.162 1 91.75 93 PHE A O 1
ATOM 735 N N . ILE A 1 94 ? -5.367 -20.188 2.045 1 90.44 94 ILE A N 1
ATOM 736 C CA . ILE A 1 94 ? -4.738 -18.984 1.525 1 90.44 94 ILE A CA 1
ATOM 737 C C . ILE A 1 94 ? -3.359 -18.812 2.16 1 90.44 94 ILE A C 1
ATOM 739 O O . ILE A 1 94 ? -2.391 -18.469 1.473 1 90.44 94 ILE A O 1
ATOM 743 N N . PHE A 1 95 ? -3.277 -19.094 3.389 1 91.06 95 PHE A N 1
ATOM 744 C CA . PHE A 1 95 ? -2.006 -18.953 4.086 1 91.06 95 PHE A CA 1
ATOM 745 C C . PHE A 1 95 ? -0.992 -19.969 3.576 1 91.06 95 PHE A C 1
ATOM 747 O O . PHE A 1 95 ? 0.165 -19.625 3.324 1 91.06 95 PHE A O 1
ATOM 754 N N . ILE A 1 96 ? -1.421 -21.109 3.361 1 94.06 96 ILE A N 1
ATOM 755 C CA . ILE A 1 96 ? -0.532 -22.156 2.887 1 94.06 96 ILE A CA 1
ATOM 756 C C . ILE A 1 96 ? -0.086 -21.859 1.458 1 94.06 96 ILE A C 1
ATOM 758 O O . ILE A 1 96 ? 1.096 -21.984 1.13 1 94.06 96 ILE A O 1
ATOM 762 N N . LEU A 1 97 ? -0.999 -21.391 0.737 1 92.75 97 LEU A N 1
ATOM 763 C CA . LEU A 1 97 ? -0.684 -21.062 -0.648 1 92.75 97 LEU A CA 1
ATOM 764 C C . LEU A 1 97 ? 0.306 -19.906 -0.72 1 92.75 97 LEU A C 1
ATOM 766 O O . LEU A 1 97 ? 1.226 -19.922 -1.542 1 92.75 97 LEU A O 1
ATOM 770 N N . CYS A 1 98 ? 0.15 -18.969 0.125 1 92.69 98 CYS A N 1
ATOM 771 C CA . CYS A 1 98 ? 1.055 -17.828 0.14 1 92.69 98 CYS A CA 1
ATOM 772 C C . CYS A 1 98 ? 2.465 -18.25 0.531 1 92.69 98 CYS A C 1
ATOM 774 O O . CYS A 1 98 ? 3.441 -17.812 -0.079 1 92.69 98 CYS A O 1
ATOM 776 N N . PHE A 1 99 ? 2.52 -19.078 1.466 1 93.69 99 PHE A N 1
ATOM 777 C CA . PHE A 1 99 ? 3.816 -19.547 1.932 1 93.69 99 PHE A CA 1
ATOM 778 C C . PHE A 1 99 ? 4.531 -20.328 0.834 1 93.69 99 PHE A C 1
ATOM 780 O O . PHE A 1 99 ? 5.695 -20.062 0.533 1 93.69 99 PHE A O 1
ATOM 787 N N . PHE A 1 100 ? 3.863 -21.188 0.21 1 94.62 100 PHE A N 1
ATOM 788 C CA . PHE A 1 100 ? 4.484 -22.031 -0.807 1 94.62 100 PHE A CA 1
ATOM 789 C C . PHE A 1 100 ? 4.789 -21.219 -2.064 1 94.62 100 PHE A C 1
ATOM 791 O O . PHE A 1 100 ? 5.797 -21.469 -2.734 1 94.62 100 PHE A O 1
ATOM 798 N N . SER A 1 101 ? 3.945 -20.344 -2.344 1 94.38 101 SER A N 1
ATOM 799 C CA . SER A 1 101 ? 4.207 -19.484 -3.498 1 94.38 101 SER A CA 1
ATOM 800 C C . SER A 1 101 ? 5.496 -18.688 -3.314 1 94.38 101 SER A C 1
ATOM 802 O O . SER A 1 101 ? 6.309 -18.594 -4.234 1 94.38 101 SER A O 1
ATOM 804 N N . LEU A 1 102 ? 5.711 -18.203 -2.135 1 96.62 102 LEU A N 1
ATOM 805 C CA . LEU A 1 102 ? 6.922 -17.438 -1.849 1 96.62 102 LEU A CA 1
ATOM 806 C C . LEU A 1 102 ? 8.148 -18.344 -1.843 1 96.62 102 LEU A C 1
ATOM 808 O O . LEU A 1 102 ? 9.203 -17.969 -2.355 1 96.62 102 LEU A O 1
ATOM 812 N N . PHE A 1 103 ? 8 -19.516 -1.264 1 97.06 103 PHE A N 1
ATOM 813 C CA . PHE A 1 103 ? 9.094 -20.484 -1.22 1 97.06 103 PHE A CA 1
ATOM 814 C C . PHE A 1 103 ? 9.547 -20.844 -2.627 1 97.06 103 PHE A C 1
ATOM 816 O O . PHE A 1 103 ? 10.742 -20.812 -2.926 1 97.06 103 PHE A O 1
ATOM 823 N N . PHE A 1 104 ? 8.641 -21.062 -3.506 1 96.38 104 PHE A N 1
ATOM 824 C CA . PHE A 1 104 ? 8.992 -21.5 -4.855 1 96.38 104 PHE A CA 1
ATOM 825 C C . PHE A 1 104 ? 9.453 -20.312 -5.699 1 96.38 104 PHE A C 1
ATOM 827 O O . PHE A 1 104 ? 10.289 -20.469 -6.59 1 96.38 104 PHE A O 1
ATOM 834 N N . ALA A 1 105 ? 8.914 -19.172 -5.414 1 97.31 105 ALA A N 1
ATOM 835 C CA . ALA A 1 105 ? 9.453 -18 -6.074 1 97.31 105 ALA A CA 1
ATOM 836 C C . ALA A 1 105 ? 10.938 -17.812 -5.742 1 97.31 105 ALA A C 1
ATOM 838 O O . ALA A 1 105 ? 11.75 -17.562 -6.629 1 97.31 105 ALA A O 1
ATOM 839 N N . THR A 1 106 ? 11.227 -17.969 -4.48 1 97.75 106 THR A N 1
ATOM 840 C CA . THR A 1 106 ? 12.609 -17.844 -4.023 1 97.75 106 THR A CA 1
ATOM 841 C C . THR A 1 106 ? 13.492 -18.906 -4.66 1 97.75 106 THR A C 1
ATOM 843 O O . THR A 1 106 ? 14.578 -18.609 -5.156 1 97.75 106 THR A O 1
ATOM 846 N N . ALA A 1 107 ? 12.984 -20.109 -4.695 1 97.06 107 ALA A N 1
ATOM 847 C CA . ALA A 1 107 ? 13.734 -21.219 -5.285 1 97.06 107 ALA A CA 1
ATOM 848 C C . ALA A 1 107 ? 13.961 -20.984 -6.777 1 97.06 107 ALA A C 1
ATOM 850 O O . ALA A 1 107 ? 15.055 -21.234 -7.289 1 97.06 107 ALA A O 1
ATOM 851 N N . SER A 1 108 ? 12.977 -20.484 -7.445 1 96.88 108 SER A N 1
ATOM 852 C CA . SER A 1 108 ? 13.078 -20.25 -8.883 1 96.88 108 SER A CA 1
ATOM 853 C C . SER A 1 108 ? 14.094 -19.156 -9.188 1 96.88 108 SER A C 1
ATOM 855 O O . SER A 1 108 ? 14.883 -19.281 -10.125 1 96.88 108 SER A O 1
ATOM 857 N N . ILE A 1 109 ? 14.086 -18.125 -8.445 1 97.44 109 ILE A N 1
ATOM 858 C CA . ILE A 1 109 ? 15.031 -17.031 -8.633 1 97.44 109 ILE A CA 1
ATOM 859 C C . ILE A 1 109 ? 16.453 -17.516 -8.359 1 97.44 109 ILE A C 1
ATOM 861 O O . ILE A 1 109 ? 17.375 -17.234 -9.133 1 97.44 109 ILE A O 1
ATOM 865 N N . LEU A 1 110 ? 16.609 -18.266 -7.297 1 96.5 110 LEU A N 1
ATOM 866 C CA . LEU A 1 110 ? 17.922 -18.797 -6.953 1 96.5 110 LEU A CA 1
ATOM 867 C C . LEU A 1 110 ? 18.438 -19.719 -8.055 1 96.5 110 LEU A C 1
ATOM 869 O O . LEU A 1 110 ? 19.594 -19.641 -8.438 1 96.5 110 LEU A O 1
ATOM 873 N N . ALA A 1 111 ? 17.578 -20.562 -8.516 1 96.19 111 ALA A N 1
ATOM 874 C CA . ALA A 1 111 ? 17.953 -21.5 -9.578 1 96.19 111 ALA A CA 1
ATOM 875 C C . ALA A 1 111 ? 18.375 -20.75 -10.836 1 96.19 111 ALA A C 1
ATOM 877 O O . ALA A 1 111 ? 19.359 -21.094 -11.477 1 96.19 111 ALA A O 1
ATOM 878 N N . SER A 1 112 ? 17.641 -19.688 -11.164 1 95.56 112 SER A N 1
ATOM 879 C CA . SER A 1 112 ? 17.953 -18.875 -12.336 1 95.56 112 SER A CA 1
ATOM 880 C C . SER A 1 112 ? 19.297 -18.172 -12.172 1 95.56 112 SER A C 1
ATOM 882 O O . SER A 1 112 ? 20.094 -18.109 -13.109 1 95.56 112 SER A O 1
ATOM 884 N N . ALA A 1 113 ? 19.516 -17.688 -11.008 1 94.44 113 ALA A N 1
ATOM 885 C CA . ALA A 1 113 ? 20.75 -16.938 -10.742 1 94.44 113 ALA A CA 1
ATOM 886 C C . ALA A 1 113 ? 21.969 -17.875 -10.773 1 94.44 113 ALA A C 1
ATOM 888 O O . ALA A 1 113 ? 23 -17.516 -11.336 1 94.44 113 ALA A O 1
ATOM 889 N N . VAL A 1 114 ? 21.812 -19.016 -10.18 1 93.06 114 VAL A N 1
ATOM 890 C CA . VAL A 1 114 ? 22.906 -19.969 -10.148 1 93.06 114 VAL A CA 1
ATOM 891 C C . VAL A 1 114 ? 23.234 -20.438 -11.562 1 93.06 114 VAL A C 1
ATOM 893 O O . VAL A 1 114 ? 24.406 -20.547 -11.938 1 93.06 114 VAL A O 1
ATOM 896 N N . THR A 1 115 ? 22.219 -20.703 -12.32 1 93.31 115 THR A N 1
ATOM 897 C CA . THR A 1 115 ? 22.391 -21.141 -13.703 1 93.31 115 THR A CA 1
ATOM 898 C C . THR A 1 115 ? 23 -20.016 -14.539 1 93.31 115 THR A C 1
AT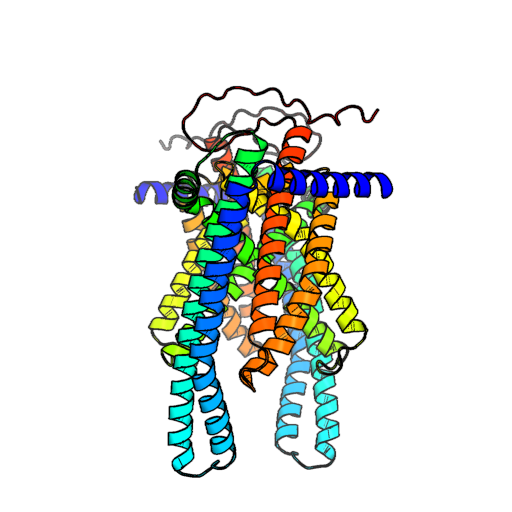OM 900 O O . THR A 1 115 ? 23.859 -20.266 -15.391 1 93.31 115 THR A O 1
ATOM 903 N N . TYR A 1 116 ? 22.562 -18.828 -14.312 1 90.62 116 TYR A N 1
ATOM 904 C CA . TYR A 1 116 ? 23.078 -17.672 -15.031 1 90.62 116 TYR A CA 1
ATOM 905 C C . TYR A 1 116 ? 24.578 -17.516 -14.82 1 90.62 116 TYR A C 1
ATOM 907 O O . TYR A 1 116 ? 25.297 -17.156 -15.75 1 90.62 116 TYR A O 1
ATOM 915 N N . ARG A 1 117 ? 24.953 -17.906 -13.68 1 88.56 117 ARG A N 1
ATOM 916 C CA . ARG A 1 117 ? 26.359 -17.766 -13.328 1 88.56 117 ARG A CA 1
ATOM 917 C C . ARG A 1 117 ? 27.156 -19 -13.734 1 88.56 117 ARG A C 1
ATOM 919 O O . ARG A 1 117 ? 28.375 -19.047 -13.562 1 88.56 117 ARG A O 1
ATOM 926 N N . GLY A 1 118 ? 26.531 -20.031 -14.148 1 86.88 118 GLY A N 1
ATOM 927 C CA . GLY A 1 118 ? 27.203 -21.234 -14.594 1 86.88 118 GLY A CA 1
ATOM 928 C C . GLY A 1 118 ? 27.609 -22.156 -13.445 1 86.88 118 GLY A C 1
ATOM 929 O O . GLY A 1 118 ? 28.547 -22.922 -13.57 1 86.88 118 GLY A O 1
ATOM 930 N N . LYS A 1 119 ? 27 -21.938 -12.375 1 84.81 119 LYS A N 1
ATOM 931 C CA . LYS A 1 119 ? 27.281 -22.797 -11.227 1 84.81 119 LYS A CA 1
ATOM 932 C C . LYS A 1 119 ? 26.359 -24.016 -11.195 1 84.81 119 LYS A C 1
ATOM 934 O O . LYS A 1 119 ? 25.219 -23.953 -11.68 1 84.81 119 LYS A O 1
ATOM 939 N N . ASP A 1 120 ? 26.891 -25.062 -10.68 1 83.31 120 ASP A N 1
ATOM 940 C CA . ASP A 1 120 ? 26.109 -26.281 -10.531 1 83.31 120 ASP A CA 1
ATOM 941 C C . ASP A 1 120 ? 25.641 -26.453 -9.094 1 83.31 120 ASP A C 1
ATOM 943 O O . ASP A 1 120 ? 26.406 -26.234 -8.156 1 83.31 120 ASP A O 1
ATOM 947 N N . MET A 1 121 ? 24.406 -26.594 -8.945 1 90.75 121 MET A N 1
ATOM 948 C CA . MET A 1 121 ? 23.797 -26.797 -7.625 1 90.75 121 MET A CA 1
ATOM 949 C C . MET A 1 121 ? 22.75 -27.906 -7.676 1 90.75 121 MET A C 1
ATOM 951 O O . MET A 1 121 ? 21.969 -27.984 -8.625 1 90.75 121 MET A O 1
ATOM 955 N N . SER A 1 122 ? 22.812 -28.797 -6.688 1 93.5 122 SER A N 1
ATOM 956 C CA . SER A 1 122 ? 21.797 -29.828 -6.598 1 93.5 122 SER A CA 1
ATOM 957 C C . SER A 1 122 ? 20.469 -29.266 -6.125 1 93.5 122 SER A C 1
ATOM 959 O O . SER A 1 122 ? 20.422 -28.188 -5.523 1 93.5 122 SER A O 1
ATOM 961 N N . ILE A 1 123 ? 19.5 -30.031 -6.395 1 95 123 ILE A N 1
ATOM 962 C CA . ILE A 1 123 ? 18.156 -29.609 -6.012 1 95 123 ILE A CA 1
ATOM 963 C C . ILE A 1 123 ? 18.047 -29.531 -4.488 1 95 123 ILE A C 1
ATOM 965 O O . ILE A 1 123 ? 17.422 -28.625 -3.947 1 95 123 ILE A O 1
ATOM 969 N N . LYS A 1 124 ? 18.672 -30.422 -3.799 1 95 124 LYS A N 1
ATOM 970 C CA . LYS A 1 124 ? 18.625 -30.453 -2.34 1 95 124 LYS A CA 1
ATOM 971 C C . LYS A 1 124 ? 19.312 -29.219 -1.749 1 95 124 LYS A C 1
ATOM 973 O O . LYS A 1 124 ? 18.781 -28.578 -0.837 1 95 124 LYS A O 1
ATOM 978 N N . GLU A 1 125 ? 20.375 -28.953 -2.293 1 95.88 125 GLU A N 1
ATOM 979 C CA . GLU A 1 125 ? 21.109 -27.781 -1.845 1 95.88 125 GLU A CA 1
ATOM 980 C C . GLU A 1 125 ? 20.344 -26.5 -2.145 1 95.88 125 GLU A C 1
ATOM 982 O O . GLU A 1 125 ? 20.297 -25.578 -1.315 1 95.88 125 GLU A O 1
ATOM 987 N N . LEU A 1 126 ? 19.766 -26.469 -3.285 1 96 126 LEU A N 1
ATOM 988 C CA . LEU A 1 126 ? 19.016 -25.297 -3.705 1 96 126 LEU A CA 1
ATOM 989 C C . LEU A 1 126 ? 17.812 -25.062 -2.793 1 96 126 LEU A C 1
ATOM 991 O O . LEU A 1 126 ? 17.562 -23.938 -2.361 1 96 126 LEU A O 1
ATOM 995 N N . LEU A 1 127 ? 17.094 -26.125 -2.518 1 96.06 127 LEU A N 1
ATOM 996 C CA . LEU A 1 127 ? 15.914 -26 -1.674 1 96.06 127 LEU A CA 1
ATOM 997 C C . LEU A 1 127 ? 16.297 -25.625 -0.247 1 96.06 127 LEU A C 1
ATOM 999 O O . LEU A 1 127 ? 15.602 -24.844 0.4 1 96.06 127 LEU A O 1
ATOM 1003 N N . SER A 1 128 ? 17.391 -26.141 0.216 1 95.69 128 SER A N 1
ATOM 1004 C CA . SER A 1 128 ? 17.875 -25.781 1.545 1 95.69 128 SER A CA 1
ATOM 1005 C C . SER A 1 128 ? 18.266 -24.312 1.621 1 95.69 128 SER A C 1
ATOM 1007 O O . SER A 1 128 ? 17.938 -23.641 2.598 1 95.69 128 SER A O 1
ATOM 1009 N N . ARG A 1 129 ? 18.859 -23.906 0.624 1 94.81 129 ARG A N 1
ATOM 1010 C CA . ARG A 1 129 ? 19.234 -22.5 0.563 1 94.81 129 ARG A CA 1
ATOM 1011 C C . ARG A 1 129 ? 18.016 -21.594 0.466 1 94.81 129 ARG A C 1
ATOM 1013 O O . ARG A 1 129 ? 18 -20.5 1.021 1 94.81 129 ARG A O 1
ATOM 1020 N N . ALA A 1 130 ? 17.078 -22.016 -0.285 1 96.31 130 ALA A N 1
ATOM 1021 C CA . ALA A 1 130 ? 15.844 -21.234 -0.424 1 96.31 130 ALA A CA 1
ATOM 1022 C C . ALA A 1 130 ? 15.156 -21.062 0.925 1 96.31 130 ALA A C 1
ATOM 1024 O O . ALA A 1 130 ? 14.672 -19.969 1.243 1 96.31 130 ALA A O 1
ATOM 1025 N N . VAL A 1 131 ? 15.156 -22.078 1.73 1 95.19 131 VAL A N 1
ATOM 1026 C CA . VAL A 1 131 ? 14.523 -22.031 3.045 1 95.19 131 VAL A CA 1
ATOM 1027 C C . VAL A 1 131 ? 15.289 -21.062 3.947 1 95.19 131 VAL A C 1
ATOM 1029 O O . VAL A 1 131 ? 14.688 -20.266 4.668 1 95.19 131 VAL A O 1
ATOM 1032 N N . LYS A 1 132 ? 16.547 -21.047 3.84 1 94.06 132 LYS A N 1
ATOM 1033 C CA . LYS A 1 132 ? 17.406 -20.219 4.688 1 94.06 132 LYS A CA 1
ATOM 1034 C C . LYS A 1 132 ? 17.281 -18.75 4.309 1 94.06 132 LYS A C 1
ATOM 1036 O O . LYS A 1 132 ? 17.438 -17.875 5.156 1 94.06 132 LYS A O 1
ATOM 1041 N N . SER A 1 133 ? 16.938 -18.562 3.09 1 94.12 133 SER A N 1
ATOM 1042 C CA . SER A 1 133 ? 16.922 -17.188 2.596 1 94.12 133 SER A CA 1
ATOM 1043 C C . SER A 1 133 ? 15.508 -16.625 2.633 1 94.12 133 SER A C 1
ATOM 1045 O O . SER A 1 133 ? 15.281 -15.477 2.229 1 94.12 133 SER A O 1
ATOM 1047 N N . LEU A 1 134 ? 14.562 -17.25 3.211 1 96.44 134 LEU A N 1
ATOM 1048 C CA . LEU A 1 134 ? 13.148 -16.922 3.064 1 96.44 134 LEU A CA 1
ATOM 1049 C C . LEU A 1 134 ? 12.797 -15.664 3.85 1 96.44 134 LEU A C 1
ATOM 1051 O O . LEU A 1 134 ? 11.797 -15.016 3.564 1 96.44 134 LEU A O 1
ATOM 1055 N N . LYS A 1 135 ? 13.578 -15.281 4.762 1 95.88 135 LYS A N 1
ATOM 1056 C CA . LYS A 1 135 ? 13.25 -14.141 5.613 1 95.88 135 LYS A CA 1
ATOM 1057 C C . LYS A 1 135 ? 13.25 -12.844 4.812 1 95.88 135 LYS A C 1
ATOM 1059 O O . LYS A 1 135 ? 12.328 -12.031 4.945 1 95.88 135 LYS A O 1
ATOM 1064 N N . ARG A 1 136 ? 14.172 -12.617 3.951 1 96.81 136 ARG A N 1
ATOM 1065 C CA . ARG A 1 136 ? 14.305 -11.375 3.195 1 96.81 136 ARG A CA 1
ATOM 1066 C C . ARG A 1 136 ? 13.195 -11.25 2.154 1 96.81 136 ARG A C 1
ATOM 1068 O O . ARG A 1 136 ? 12.469 -10.25 2.131 1 96.81 136 ARG A O 1
ATOM 1075 N N . PRO A 1 137 ? 13.039 -12.305 1.418 1 97.12 137 PRO A N 1
ATOM 1076 C CA . PRO A 1 137 ? 11.938 -12.203 0.46 1 97.12 137 PRO A CA 1
ATOM 1077 C C . PRO A 1 137 ? 10.578 -12.094 1.139 1 97.12 137 PRO A C 1
ATOM 1079 O O . PRO A 1 137 ? 9.664 -11.461 0.603 1 97.12 137 PRO A O 1
ATOM 1082 N N . PHE A 1 138 ? 10.43 -12.664 2.291 1 97.62 138 PHE A N 1
ATOM 1083 C CA . PHE A 1 138 ? 9.164 -12.562 3.008 1 97.62 138 PHE A CA 1
ATOM 1084 C C . PHE A 1 138 ? 8.859 -11.117 3.381 1 97.62 138 PHE A C 1
ATOM 1086 O O . PHE A 1 138 ? 7.75 -10.641 3.166 1 97.62 138 PHE A O 1
ATOM 1093 N N . LEU A 1 139 ? 9.836 -10.43 3.9 1 96.31 139 LEU A N 1
ATOM 1094 C CA . LEU A 1 139 ? 9.664 -9.031 4.273 1 96.31 139 LEU A CA 1
ATOM 1095 C C . LEU A 1 139 ? 9.383 -8.172 3.047 1 96.31 139 LEU A C 1
ATOM 1097 O O . LEU A 1 139 ? 8.555 -7.258 3.102 1 96.31 139 LEU A O 1
ATOM 1101 N N . THR A 1 140 ? 10.008 -8.477 2.004 1 97.62 140 THR A N 1
ATOM 1102 C CA . THR A 1 140 ? 9.805 -7.738 0.763 1 97.62 140 THR A CA 1
ATOM 1103 C C . THR A 1 140 ? 8.422 -8.023 0.186 1 97.62 140 THR A C 1
ATOM 1105 O O . THR A 1 140 ? 7.727 -7.109 -0.255 1 97.62 140 THR A O 1
ATOM 1108 N N . TRP A 1 141 ? 8.109 -9.273 0.236 1 97.31 141 TRP A N 1
ATOM 1109 C CA . TRP A 1 141 ? 6.785 -9.68 -0.229 1 97.31 141 TRP A CA 1
ATOM 1110 C C . TRP A 1 141 ? 5.688 -8.977 0.559 1 97.31 141 TRP A C 1
ATOM 1112 O O . TRP A 1 141 ? 4.648 -8.617 0.001 1 97.31 141 TRP A O 1
ATOM 1122 N N . PHE A 1 142 ? 5.91 -8.812 1.823 1 96 142 PHE A N 1
ATOM 1123 C CA . PHE A 1 142 ? 4.961 -8.102 2.67 1 96 142 PHE A CA 1
ATOM 1124 C C . PHE A 1 142 ? 4.73 -6.688 2.156 1 96 142 PHE A C 1
ATOM 1126 O O . PHE A 1 142 ? 3.588 -6.266 1.972 1 96 142 PHE A O 1
ATOM 1133 N N . TYR A 1 143 ? 5.738 -5.949 1.856 1 96.81 143 TYR A N 1
ATOM 1134 C CA . TYR A 1 143 ? 5.617 -4.586 1.359 1 96.81 143 TYR A CA 1
ATOM 1135 C C . TYR A 1 143 ? 5.004 -4.566 -0.036 1 96.81 143 TYR A C 1
ATOM 1137 O O . TYR A 1 143 ? 4.23 -3.666 -0.368 1 96.81 143 TYR A O 1
ATOM 1145 N N . ILE A 1 144 ? 5.367 -5.531 -0.819 1 97.19 144 ILE A N 1
ATOM 1146 C CA . ILE A 1 144 ? 4.793 -5.621 -2.156 1 97.19 144 ILE A CA 1
ATOM 1147 C C . ILE A 1 144 ? 3.285 -5.848 -2.057 1 97.19 144 ILE A C 1
ATOM 1149 O O . ILE A 1 144 ? 2.508 -5.234 -2.793 1 97.19 144 ILE A O 1
ATOM 1153 N N . THR A 1 145 ? 2.934 -6.719 -1.13 1 96 145 THR A N 1
ATOM 1154 C CA . THR A 1 145 ? 1.518 -6.984 -0.911 1 96 145 THR A CA 1
ATOM 1155 C C . THR A 1 145 ? 0.791 -5.723 -0.458 1 96 145 THR A C 1
ATOM 1157 O O . THR A 1 145 ? -0.321 -5.445 -0.91 1 96 145 THR A O 1
ATOM 1160 N N . LEU A 1 146 ? 1.418 -4.992 0.372 1 96.56 146 LEU A N 1
ATOM 1161 C CA . LEU A 1 146 ? 0.813 -3.74 0.812 1 96.56 146 LEU A CA 1
ATOM 1162 C C . LEU A 1 146 ? 0.622 -2.787 -0.362 1 96.56 146 LEU A C 1
ATOM 1164 O O . LEU A 1 146 ? -0.422 -2.141 -0.478 1 96.56 146 LEU A O 1
ATOM 1168 N N . LEU A 1 147 ? 1.587 -2.725 -1.181 1 97.25 147 LEU A N 1
ATOM 1169 C CA . LEU A 1 147 ? 1.511 -1.829 -2.33 1 97.25 147 LEU A CA 1
ATOM 1170 C C . LEU A 1 147 ? 0.42 -2.277 -3.297 1 97.25 147 LEU A C 1
ATOM 1172 O O . LEU A 1 147 ? -0.346 -1.453 -3.801 1 97.25 147 LEU A O 1
ATOM 1176 N N . HIS A 1 148 ? 0.31 -3.564 -3.445 1 95.88 148 HIS A N 1
ATOM 1177 C CA . HIS A 1 148 ? -0.737 -4.09 -4.312 1 95.88 148 HIS A CA 1
ATOM 1178 C C . HIS A 1 148 ? -2.121 -3.807 -3.74 1 95.88 148 HIS A C 1
ATOM 1180 O O . HIS A 1 148 ? -3.008 -3.33 -4.453 1 95.88 148 HIS A O 1
ATOM 1186 N N . LEU A 1 149 ? -2.23 -4.117 -2.521 1 95.38 149 LEU A N 1
ATOM 1187 C CA . LEU A 1 149 ? -3.508 -3.887 -1.853 1 95.38 149 LEU A CA 1
ATOM 1188 C C . LEU A 1 149 ? -3.834 -2.398 -1.798 1 95.38 149 LEU A C 1
ATOM 1190 O O . LEU A 1 149 ? -4.988 -2.004 -1.971 1 95.38 149 LEU A O 1
ATOM 1194 N N . GLY A 1 150 ? -2.793 -1.671 -1.526 1 96.38 150 GLY A N 1
ATOM 1195 C CA . GLY A 1 150 ? -2.982 -0.229 -1.521 1 96.38 150 GLY A CA 1
ATOM 1196 C C . GLY A 1 150 ? -3.426 0.319 -2.865 1 96.38 150 GLY A C 1
ATOM 1197 O O . GLY A 1 150 ? -4.309 1.18 -2.93 1 96.38 150 GLY A O 1
ATOM 1198 N N . TYR A 1 151 ? -2.859 -0.191 -3.854 1 95.06 151 TYR A N 1
ATOM 1199 C CA . TYR A 1 151 ? -3.234 0.24 -5.195 1 95.06 151 TYR A CA 1
ATOM 1200 C C . TYR A 1 151 ? -4.68 -0.128 -5.504 1 95.06 151 TYR A C 1
ATOM 1202 O O . TYR A 1 151 ? -5.418 0.666 -6.094 1 95.06 151 TYR A O 1
ATOM 1210 N N . CYS A 1 152 ? -5.125 -1.268 -5.055 1 92.88 152 CYS A N 1
ATOM 1211 C CA . CYS A 1 152 ? -6.508 -1.692 -5.246 1 92.88 152 CYS A CA 1
ATOM 1212 C C . CYS A 1 152 ? -7.469 -0.761 -4.52 1 92.88 152 CYS A C 1
ATOM 1214 O O . CYS A 1 152 ? -8.445 -0.29 -5.109 1 92.88 152 CYS A O 1
ATOM 1216 N N . LEU A 1 153 ? -7.121 -0.534 -3.301 1 92 153 LEU A N 1
ATOM 1217 C CA . LEU A 1 153 ? -7.988 0.332 -2.512 1 92 153 LEU A CA 1
ATOM 1218 C C . LEU A 1 153 ? -7.957 1.761 -3.041 1 92 153 LEU A C 1
ATOM 1220 O O . LEU A 1 153 ? -8.969 2.463 -3.006 1 92 153 LEU A O 1
ATOM 1224 N N . PHE A 1 154 ? -6.805 2.16 -3.518 1 91.94 154 PHE A N 1
ATOM 1225 C CA . PHE A 1 154 ? -6.676 3.473 -4.141 1 91.94 154 PHE A CA 1
ATOM 1226 C C . PHE A 1 154 ? -7.578 3.586 -5.359 1 91.94 154 PHE A C 1
ATOM 1228 O O . PHE A 1 154 ? -8.289 4.582 -5.52 1 91.94 154 PHE A O 1
ATOM 1235 N N . LEU A 1 155 ? -7.684 2.57 -6.125 1 89.56 155 LEU A N 1
ATOM 1236 C CA . LEU A 1 155 ? -8.523 2.561 -7.316 1 89.56 155 LEU A CA 1
ATOM 1237 C C . LEU A 1 155 ? -10 2.574 -6.941 1 89.56 155 LEU A C 1
ATOM 1239 O O . LEU A 1 155 ? -10.797 3.297 -7.551 1 89.56 155 LEU A O 1
ATOM 1243 N N . ILE A 1 156 ? -10.297 1.864 -5.922 1 86.38 156 ILE A N 1
ATOM 1244 C CA . ILE A 1 156 ? -11.68 1.789 -5.469 1 86.38 156 ILE A CA 1
ATOM 1245 C C . ILE A 1 156 ? -12.133 3.16 -4.973 1 86.38 156 ILE A C 1
ATOM 1247 O O . ILE A 1 156 ? -13.25 3.6 -5.281 1 86.38 156 ILE A O 1
ATOM 1251 N N . THR A 1 157 ? -11.305 3.803 -4.234 1 83.56 157 THR A N 1
ATOM 1252 C CA . THR A 1 157 ? -11.641 5.105 -3.672 1 83.56 157 THR A CA 1
ATOM 1253 C C . THR A 1 157 ? -11.883 6.129 -4.777 1 83.56 157 THR A C 1
ATOM 1255 O O . THR A 1 157 ? -12.664 7.062 -4.609 1 83.56 157 THR A O 1
ATOM 1258 N N . PHE A 1 158 ? -11.297 5.914 -5.941 1 81.94 158 PHE A N 1
ATOM 1259 C CA . PHE A 1 158 ? -11.453 6.871 -7.031 1 81.94 158 PHE A CA 1
ATOM 1260 C C . PHE A 1 158 ? -12.539 6.418 -8 1 81.94 158 PHE A C 1
ATOM 1262 O O . PHE A 1 158 ? -13.258 7.242 -8.562 1 81.94 158 PHE A O 1
ATOM 1269 N N . LEU A 1 159 ? -12.742 5.117 -8.148 1 80.62 159 LEU A N 1
ATOM 1270 C CA . LEU A 1 159 ? -13.672 4.602 -9.148 1 80.62 159 LEU A CA 1
ATOM 1271 C C . LEU A 1 159 ? -15.102 4.609 -8.625 1 80.62 159 LEU A C 1
ATOM 1273 O O . LEU A 1 159 ? -16.047 4.887 -9.367 1 80.62 159 LEU A O 1
ATOM 1277 N N . VAL A 1 160 ? -15.289 4.355 -7.367 1 80.62 160 VAL A N 1
ATOM 1278 C CA . VAL A 1 160 ? -16.625 4.258 -6.805 1 80.62 160 VAL A CA 1
ATOM 1279 C C . VAL A 1 160 ? -17.344 5.602 -6.926 1 80.62 160 VAL A C 1
ATOM 1281 O O . VAL A 1 160 ? -18.453 5.68 -7.449 1 80.62 160 VAL A O 1
ATOM 1284 N N . PRO A 1 161 ? -16.703 6.699 -6.504 1 81.5 161 PRO A N 1
ATOM 1285 C CA . PRO A 1 161 ? -17.375 7.984 -6.699 1 81.5 161 PRO A CA 1
ATOM 1286 C C . PRO A 1 161 ? -17.656 8.289 -8.172 1 81.5 161 PRO A C 1
ATOM 1288 O O . PRO A 1 161 ? -18.688 8.875 -8.5 1 81.5 161 PRO A O 1
ATOM 1291 N N . LEU A 1 162 ? -16.828 7.875 -9.039 1 79.88 162 LEU A N 1
ATOM 1292 C CA . LEU A 1 162 ? -17.031 8.102 -10.461 1 79.88 162 LEU A CA 1
ATOM 1293 C C . LEU A 1 162 ? -18.25 7.336 -10.969 1 79.88 162 LEU A C 1
ATOM 1295 O O . LEU A 1 162 ? -19.016 7.844 -11.781 1 79.88 162 LEU A O 1
ATOM 1299 N N . VAL A 1 163 ? -18.375 6.176 -10.453 1 78.56 163 VAL A N 1
ATOM 1300 C CA . VAL A 1 163 ? -19.516 5.348 -10.828 1 78.56 163 VAL A CA 1
ATOM 1301 C C . VAL A 1 163 ? -20.812 5.984 -10.312 1 78.56 163 VAL A C 1
ATOM 1303 O O . VAL A 1 163 ? -21.828 6 -11.008 1 78.56 163 VAL A O 1
ATOM 1306 N N . VAL A 1 164 ? -20.719 6.484 -9.133 1 80.31 164 VAL A N 1
ATOM 1307 C CA . VAL A 1 164 ? -21.891 7.094 -8.516 1 80.31 164 VAL A CA 1
ATOM 1308 C C . VAL A 1 164 ? -22.234 8.391 -9.234 1 80.31 164 VAL A C 1
ATOM 1310 O O . VAL A 1 164 ? -23.391 8.633 -9.57 1 80.31 164 VAL A O 1
ATOM 1313 N N . ILE A 1 165 ? -21.266 9.172 -9.57 1 79.75 165 ILE A N 1
ATOM 1314 C CA . ILE A 1 165 ? -21.469 10.484 -10.188 1 79.75 165 ILE A CA 1
ATOM 1315 C C . ILE A 1 165 ? -22.016 10.305 -11.602 1 79.75 165 ILE A C 1
ATOM 1317 O O . ILE A 1 165 ? -22.938 11.016 -12.008 1 79.75 165 ILE A O 1
ATOM 1321 N N . PHE A 1 166 ? -21.547 9.273 -12.289 1 77.94 166 PHE A N 1
ATOM 1322 C CA . PHE A 1 166 ? -21.938 9.117 -13.688 1 77.94 166 PHE A CA 1
ATOM 1323 C C . PHE A 1 166 ? -22.984 8.031 -13.844 1 77.94 166 PHE A C 1
ATOM 1325 O O . PHE A 1 166 ? -23.391 7.703 -14.961 1 77.94 166 PHE A O 1
ATOM 1332 N N . ASP A 1 167 ? -23.484 7.508 -12.695 1 75.06 167 ASP A N 1
ATOM 1333 C CA . ASP A 1 167 ? -24.547 6.5 -12.68 1 75.06 167 ASP A CA 1
ATOM 1334 C C . ASP A 1 167 ? -24.172 5.301 -13.547 1 75.06 167 ASP A C 1
ATOM 1336 O O . ASP A 1 167 ? -24.969 4.875 -14.398 1 75.06 167 ASP A O 1
ATOM 1340 N N . LEU A 1 168 ? -22.984 4.98 -13.359 1 70.69 168 LEU A N 1
ATOM 1341 C CA . LEU A 1 168 ? -22.531 3.826 -14.133 1 70.69 168 LEU A CA 1
ATOM 1342 C C . LEU A 1 168 ? -23.062 2.529 -13.531 1 70.69 168 LEU A C 1
ATOM 1344 O O . LEU A 1 168 ? -23.25 2.438 -12.312 1 70.69 168 LEU A O 1
ATOM 1348 N N . THR A 1 169 ? -23.734 1.739 -14.156 1 62.69 169 THR A N 1
ATOM 1349 C CA . THR A 1 169 ? -24.25 0.47 -13.656 1 62.69 169 THR A CA 1
ATOM 1350 C C . THR A 1 169 ? -23.156 -0.588 -13.625 1 62.69 169 THR A C 1
ATOM 1352 O O . THR A 1 169 ? -22.266 -0.592 -14.477 1 62.69 169 THR A O 1
ATOM 1355 N N . VAL A 1 170 ? -22.922 -1.172 -12.414 1 58.88 170 VAL A N 1
ATOM 1356 C CA . VAL A 1 170 ? -21.953 -2.26 -12.242 1 58.88 170 VAL A CA 1
ATOM 1357 C C . VAL A 1 170 ? -22.297 -3.402 -13.195 1 58.88 170 VAL A C 1
ATOM 1359 O O . VAL A 1 170 ? -21.406 -4.098 -13.68 1 58.88 170 VAL A O 1
ATOM 1362 N N . THR A 1 171 ? -23.531 -3.732 -13.492 1 55.41 171 THR A N 1
ATOM 1363 C CA . THR A 1 171 ? -23.938 -4.922 -14.227 1 55.41 171 THR A CA 1
ATOM 1364 C C . THR A 1 171 ? -23.484 -4.84 -15.68 1 55.41 171 THR A C 1
ATOM 1366 O O . THR A 1 171 ? -23.125 -5.855 -16.281 1 55.41 171 THR A O 1
ATOM 1369 N N . MET A 1 172 ? -23.75 -3.783 -16.359 1 58.59 172 MET A N 1
ATOM 1370 C CA . MET A 1 172 ? -23.234 -3.67 -17.734 1 58.59 172 MET A CA 1
ATOM 1371 C C . MET A 1 172 ? -22.047 -2.721 -17.781 1 58.59 172 MET A C 1
ATOM 1373 O O . MET A 1 172 ? -22.203 -1.504 -17.688 1 58.59 172 MET A O 1
ATOM 1377 N N . PRO A 1 173 ? -20.922 -3.371 -17.5 1 62.03 173 PRO A N 1
ATOM 1378 C CA . PRO A 1 173 ? -19.797 -2.445 -17.516 1 62.03 173 PRO A CA 1
ATOM 1379 C C . PRO A 1 173 ? -19.797 -1.524 -18.734 1 62.03 173 PRO A C 1
ATOM 1381 O O . PRO A 1 173 ? -19.906 -1.994 -19.875 1 62.03 173 PRO A O 1
ATOM 1384 N N . SER A 1 174 ? -20.188 -0.366 -18.562 1 70.62 174 SER A N 1
ATOM 1385 C CA . SER A 1 174 ? -20.094 0.641 -19.625 1 70.62 174 SER A CA 1
ATOM 1386 C C . SER A 1 174 ? -18.688 0.657 -20.234 1 70.62 174 SER A C 1
ATOM 1388 O O . SER A 1 174 ? -17.734 0.164 -19.625 1 70.62 174 SER A O 1
ATOM 1390 N N . LEU A 1 175 ? -18.625 0.808 -21.469 1 77.06 175 LEU A N 1
ATOM 1391 C CA . LEU A 1 175 ? -17.375 0.953 -22.203 1 77.06 175 LEU A CA 1
ATOM 1392 C C . LEU A 1 175 ? -16.375 1.806 -21.406 1 77.06 175 LEU A C 1
ATOM 1394 O O . LEU A 1 175 ? -15.188 1.498 -21.359 1 77.06 175 LEU A O 1
ATOM 1398 N N . LEU A 1 176 ? -16.953 2.646 -20.656 1 76.81 176 LEU A N 1
ATOM 1399 C CA . LEU A 1 176 ? -16.094 3.553 -19.891 1 76.81 176 LEU A CA 1
ATOM 1400 C C . LEU A 1 176 ? -15.461 2.828 -18.703 1 76.81 176 LEU A C 1
ATOM 1402 O O . LEU A 1 176 ? -14.281 3.035 -18.422 1 76.81 176 LEU A O 1
ATOM 1406 N N . SER A 1 177 ? -16.203 2.004 -18.109 1 75 177 SER A N 1
ATOM 1407 C CA . SER A 1 177 ? -15.672 1.262 -16.984 1 75 177 SER A CA 1
ATOM 1408 C C . SER A 1 177 ? -14.586 0.283 -17.422 1 75 177 SER A C 1
ATOM 1410 O O . SER A 1 177 ? -13.602 0.076 -16.719 1 75 177 SER A O 1
ATOM 1412 N N . ILE A 1 178 ? -14.75 -0.223 -18.578 1 78.88 178 ILE A N 1
ATOM 1413 C CA . ILE A 1 178 ? -13.766 -1.156 -19.125 1 78.88 178 ILE A CA 1
ATOM 1414 C C . ILE A 1 178 ? -12.469 -0.416 -19.438 1 78.88 178 ILE A C 1
ATOM 1416 O O . ILE A 1 178 ? -11.375 -0.901 -19.125 1 78.88 178 ILE A O 1
ATOM 1420 N N . ILE A 1 179 ? -12.633 0.707 -19.922 1 83.38 179 ILE A N 1
ATOM 1421 C CA . ILE A 1 179 ? -11.461 1.503 -20.281 1 83.38 179 ILE A CA 1
ATOM 1422 C C . ILE A 1 179 ? -10.711 1.902 -19.016 1 83.38 179 ILE A C 1
ATOM 1424 O O . ILE A 1 179 ? -9.484 1.805 -18.953 1 83.38 179 ILE A O 1
ATOM 1428 N N . ILE A 1 180 ? -11.461 2.221 -18.047 1 80.25 180 ILE A N 1
ATOM 1429 C CA . ILE A 1 180 ? -10.836 2.645 -16.797 1 80.25 180 ILE A CA 1
ATOM 1430 C C . ILE A 1 180 ? -10.141 1.455 -16.125 1 80.25 180 ILE A C 1
ATOM 1432 O O . ILE A 1 180 ? -9.039 1.591 -15.602 1 80.25 180 ILE A O 1
ATOM 1436 N N . PHE A 1 181 ? -10.742 0.371 -16.297 1 78.94 181 PHE A N 1
ATOM 1437 C CA . PHE A 1 181 ? -10.18 -0.844 -15.727 1 78.94 181 PHE A CA 1
ATOM 1438 C C . PHE A 1 181 ? -8.875 -1.219 -16.438 1 78.94 181 PHE A C 1
ATOM 1440 O O . PHE A 1 181 ? -7.887 -1.551 -15.781 1 78.94 181 PHE A O 1
ATOM 1447 N N . LEU A 1 182 ? -8.898 -1.103 -17.656 1 84.94 182 LEU A N 1
ATOM 1448 C CA . LEU A 1 182 ? -7.715 -1.449 -18.438 1 84.94 182 LEU A CA 1
ATOM 1449 C C . LEU A 1 182 ? -6.578 -0.471 -18.172 1 84.94 182 LEU A C 1
ATOM 1451 O O . LEU A 1 182 ? -5.422 -0.878 -18.031 1 84.94 182 LEU A O 1
ATOM 1455 N N . LEU A 1 183 ? -6.957 0.748 -18.031 1 88.56 183 LEU A N 1
ATOM 1456 C CA . LEU A 1 183 ? -5.949 1.756 -17.734 1 88.56 183 LEU A CA 1
ATOM 1457 C C . LEU A 1 183 ? -5.344 1.52 -16.344 1 88.56 183 LEU A C 1
ATOM 1459 O O . LEU A 1 183 ? -4.137 1.689 -16.156 1 88.56 183 LEU A O 1
ATOM 1463 N N . ALA A 1 184 ? -6.176 1.079 -15.484 1 89.06 184 ALA A N 1
ATOM 1464 C CA . ALA A 1 184 ? -5.703 0.785 -14.133 1 89.06 184 ALA A CA 1
ATOM 1465 C C . ALA A 1 184 ? -4.758 -0.414 -14.133 1 89.06 184 ALA A C 1
ATOM 1467 O O . ALA A 1 184 ? -3.758 -0.425 -13.414 1 89.06 184 ALA A O 1
ATOM 1468 N N . LEU A 1 185 ? -5.043 -1.332 -14.961 1 88.94 185 LEU A N 1
ATOM 1469 C CA . LEU A 1 185 ? -4.188 -2.512 -15.055 1 88.94 185 LEU A CA 1
ATOM 1470 C C . LEU A 1 185 ? -2.838 -2.156 -15.664 1 88.94 185 LEU A C 1
ATOM 1472 O O . LEU A 1 185 ? -1.799 -2.643 -15.211 1 88.94 185 LEU A O 1
ATOM 1476 N N . VAL A 1 186 ? -2.934 -1.312 -16.594 1 92.06 186 VAL A N 1
ATOM 1477 C CA . VAL A 1 186 ? -1.706 -0.897 -17.266 1 92.06 186 VAL A CA 1
ATOM 1478 C C . VAL A 1 186 ? -0.831 -0.101 -16.297 1 92.06 186 VAL A C 1
ATOM 1480 O O . VAL A 1 186 ? 0.384 -0.305 -16.25 1 92.06 186 VAL A O 1
ATOM 1483 N N . PHE A 1 187 ? -1.433 0.702 -15.547 1 92.69 187 PHE A N 1
ATOM 1484 C CA . PHE A 1 187 ? -0.676 1.509 -14.602 1 92.69 187 PHE A CA 1
ATOM 1485 C C . PHE A 1 187 ? -0.1 0.64 -13.484 1 92.69 187 PHE A C 1
ATOM 1487 O O . PHE A 1 187 ? 1.021 0.873 -13.023 1 92.69 187 PHE A O 1
ATOM 1494 N N . GLU A 1 188 ? -0.801 -0.26 -13.117 1 94.06 188 GLU A N 1
ATOM 1495 C CA . GLU A 1 188 ? -0.276 -1.179 -12.109 1 94.06 188 GLU A CA 1
ATOM 1496 C C . GLU A 1 188 ? 0.922 -1.957 -12.641 1 94.06 188 GLU A C 1
ATOM 1498 O O . GLU A 1 188 ? 1.888 -2.199 -11.914 1 94.06 188 GLU A O 1
ATOM 1503 N N . ALA A 1 189 ? 0.785 -2.359 -13.891 1 94.56 189 ALA A N 1
ATOM 1504 C CA . ALA A 1 189 ? 1.886 -3.084 -14.523 1 94.56 189 ALA A CA 1
ATOM 1505 C C . ALA A 1 189 ? 3.16 -2.244 -14.531 1 94.56 189 ALA A C 1
ATOM 1507 O O . ALA A 1 189 ? 4.262 -2.775 -14.367 1 94.56 189 ALA A O 1
ATOM 1508 N N . TYR A 1 190 ? 2.973 -1 -14.68 1 94.56 190 TYR A N 1
ATOM 1509 C CA . TYR A 1 190 ? 4.102 -0.074 -14.672 1 94.56 190 TYR A CA 1
ATOM 1510 C C . TYR A 1 190 ? 4.73 0.004 -13.281 1 94.56 190 TYR A C 1
ATOM 1512 O O . TYR A 1 190 ? 5.953 -0.066 -13.148 1 94.56 190 TYR A O 1
ATOM 1520 N N . LEU A 1 191 ? 3.926 0.034 -12.273 1 94.81 191 LEU A N 1
ATOM 1521 C CA . LEU A 1 191 ? 4.418 0.104 -10.906 1 94.81 191 LEU A CA 1
ATOM 1522 C C . LEU A 1 191 ? 5.035 -1.226 -10.477 1 94.81 191 LEU A C 1
ATOM 1524 O O . LEU A 1 191 ? 6.043 -1.249 -9.773 1 94.81 191 LEU A O 1
ATOM 1528 N N . ALA A 1 192 ? 4.52 -2.252 -11.008 1 96.25 192 ALA A N 1
ATOM 1529 C CA . ALA A 1 192 ? 4.883 -3.594 -10.555 1 96.25 192 ALA A CA 1
ATOM 1530 C C . ALA A 1 192 ? 6.273 -3.982 -11.055 1 96.25 192 ALA A C 1
ATOM 1532 O O . ALA A 1 192 ? 6.855 -4.965 -10.586 1 96.25 192 ALA A O 1
ATOM 1533 N N . VAL A 1 193 ? 6.785 -3.205 -11.977 1 97.25 193 VAL A N 1
ATOM 1534 C CA . VAL A 1 193 ? 8.141 -3.479 -12.453 1 97.25 193 VAL A CA 1
ATOM 1535 C C . VAL A 1 193 ? 9.117 -3.451 -11.273 1 97.25 193 VAL A C 1
ATOM 1537 O O . VAL A 1 193 ? 9.898 -4.387 -11.086 1 97.25 193 VAL A O 1
ATOM 1540 N N . VAL A 1 194 ? 8.969 -2.438 -10.438 1 97.44 194 VAL A N 1
ATOM 1541 C CA . VAL A 1 194 ? 9.852 -2.262 -9.289 1 97.44 194 VAL A CA 1
ATOM 1542 C C . VAL A 1 194 ? 9.562 -3.328 -8.242 1 97.44 194 VAL A C 1
ATOM 1544 O O . VAL A 1 194 ? 10.477 -3.85 -7.598 1 97.44 194 VAL A O 1
ATOM 1547 N N . TRP A 1 195 ? 8.312 -3.727 -8.133 1 97.06 195 TRP A N 1
ATOM 1548 C CA . TRP A 1 195 ? 7.91 -4.711 -7.137 1 97.06 195 TRP A CA 1
ATOM 1549 C C . TRP A 1 195 ? 8.484 -6.086 -7.465 1 97.06 195 TRP A C 1
ATOM 1551 O O . TRP A 1 195 ? 9.062 -6.75 -6.598 1 97.06 195 TRP A O 1
ATOM 1561 N N . ASN A 1 196 ? 8.375 -6.426 -8.703 1 97.12 196 ASN A N 1
ATOM 1562 C CA . ASN A 1 196 ? 8.898 -7.719 -9.125 1 97.12 196 ASN A CA 1
ATOM 1563 C C . ASN A 1 196 ? 10.422 -7.766 -9.031 1 97.12 196 ASN A C 1
ATOM 1565 O O . ASN A 1 196 ? 10.992 -8.766 -8.594 1 97.12 196 ASN A O 1
ATOM 1569 N N . LEU A 1 197 ? 11.039 -6.695 -9.43 1 98 197 LEU A N 1
ATOM 1570 C CA . LEU A 1 197 ? 12.5 -6.633 -9.352 1 98 197 LEU A CA 1
ATOM 1571 C C . LEU A 1 197 ? 12.969 -6.641 -7.906 1 98 197 LEU A C 1
ATOM 1573 O O . LEU A 1 197 ? 14.031 -7.191 -7.598 1 98 197 LEU A O 1
ATOM 1577 N N . ALA A 1 198 ? 12.188 -6.035 -7.027 1 98.38 198 ALA A N 1
ATOM 1578 C CA . ALA A 1 198 ? 12.531 -5.992 -5.609 1 98.38 198 ALA A CA 1
ATOM 1579 C C . ALA A 1 198 ? 12.555 -7.398 -5.012 1 98.38 198 ALA A C 1
ATOM 1581 O O . ALA A 1 198 ? 13.375 -7.695 -4.137 1 98.38 198 ALA A O 1
ATOM 1582 N N . LEU A 1 199 ? 11.664 -8.203 -5.473 1 98.06 199 LEU A N 1
ATOM 1583 C CA . LEU A 1 199 ? 11.648 -9.586 -4.996 1 98.06 199 LEU A CA 1
ATOM 1584 C C . LEU A 1 199 ? 12.93 -10.312 -5.395 1 98.06 199 LEU A C 1
ATOM 1586 O O . LEU A 1 199 ? 13.523 -11.031 -4.582 1 98.06 199 LEU A O 1
ATOM 1590 N N . VAL A 1 200 ? 13.375 -10.086 -6.598 1 97.88 200 VAL A N 1
ATOM 1591 C CA . VAL A 1 200 ? 14.617 -10.688 -7.074 1 97.88 200 VAL A CA 1
ATOM 1592 C C . VAL A 1 200 ? 15.797 -10.141 -6.277 1 97.88 200 VAL A C 1
ATOM 1594 O O . VAL A 1 200 ? 16.672 -10.898 -5.844 1 97.88 200 VAL A O 1
ATOM 1597 N N . VAL A 1 201 ? 15.773 -8.852 -6.031 1 97.19 201 VAL A N 1
ATOM 1598 C CA . VAL A 1 201 ? 16.844 -8.195 -5.277 1 97.19 201 VAL A CA 1
ATOM 1599 C C . VAL A 1 201 ? 16.906 -8.789 -3.869 1 97.19 201 VAL A C 1
ATOM 1601 O O . VAL A 1 201 ? 18 -9.047 -3.354 1 97.19 201 VAL A O 1
ATOM 1604 N N . SER A 1 202 ? 15.773 -9.07 -3.264 1 97.56 202 SER A N 1
ATOM 1605 C CA . SER A 1 202 ? 15.734 -9.562 -1.889 1 97.56 202 SER A CA 1
ATOM 1606 C C . SER A 1 202 ? 16.266 -10.984 -1.791 1 97.56 202 SER A C 1
ATOM 1608 O O . SER A 1 202 ? 16.719 -11.414 -0.73 1 97.56 202 SER A O 1
ATOM 1610 N N . VAL A 1 203 ? 16.188 -11.711 -2.877 1 97.12 203 VAL A N 1
ATOM 1611 C CA . VAL A 1 203 ? 16.688 -13.078 -2.885 1 97.12 203 VAL A CA 1
ATOM 1612 C C . VAL A 1 203 ? 18.188 -13.078 -3.162 1 97.12 203 VAL A C 1
ATOM 1614 O O . VAL A 1 203 ? 18.938 -13.859 -2.564 1 97.12 203 VAL A O 1
ATOM 1617 N N . LEU A 1 204 ? 18.641 -12.156 -3.975 1 95.56 204 LEU A N 1
ATOM 1618 C CA . LEU A 1 204 ? 20 -12.25 -4.492 1 95.56 204 LEU A CA 1
ATOM 1619 C C . LEU A 1 204 ? 20.938 -11.312 -3.732 1 95.56 204 LEU A C 1
ATOM 1621 O O . LEU A 1 204 ? 22.156 -11.492 -3.76 1 95.56 204 LEU A O 1
ATOM 1625 N N . GLU A 1 205 ? 20.359 -10.266 -3.082 1 94.56 205 GLU A N 1
ATOM 1626 C CA . GLU A 1 205 ? 21.172 -9.328 -2.32 1 94.56 205 GLU A CA 1
ATOM 1627 C C . GLU A 1 205 ? 20.781 -9.328 -0.844 1 94.56 205 GLU A C 1
ATOM 1629 O O . GLU A 1 205 ? 19.859 -10.039 -0.442 1 94.56 205 GLU A O 1
ATOM 1634 N N . GLU A 1 206 ? 21.562 -8.594 -0.069 1 91.88 206 GLU A N 1
ATOM 1635 C CA . GLU A 1 206 ? 21.328 -8.547 1.37 1 91.88 206 GLU A CA 1
ATOM 1636 C C . GLU A 1 206 ? 20.406 -7.387 1.739 1 91.88 206 GLU A C 1
ATOM 1638 O O . GLU A 1 206 ? 20.688 -6.637 2.676 1 91.88 206 GLU A O 1
ATOM 1643 N N . MET A 1 207 ? 19.469 -7.062 0.969 1 93.62 207 MET A N 1
ATOM 1644 C CA . MET A 1 207 ? 18.469 -6.035 1.227 1 93.62 207 MET A CA 1
ATOM 1645 C C . MET A 1 207 ? 17.062 -6.633 1.248 1 93.62 207 MET A C 1
ATOM 1647 O O . MET A 1 207 ? 16.781 -7.586 0.519 1 93.62 207 MET A O 1
ATOM 1651 N N . CYS A 1 208 ? 16.266 -6.121 2.088 1 94.81 208 CYS A N 1
ATOM 1652 C CA . CYS A 1 208 ? 14.914 -6.652 2.158 1 94.81 208 CYS A CA 1
ATOM 1653 C C . CYS A 1 208 ? 13.906 -5.547 2.457 1 94.81 208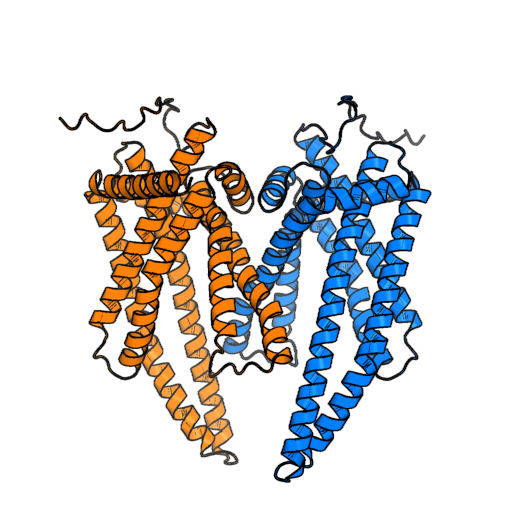 CYS A C 1
ATOM 1655 O O . CYS A 1 208 ? 14.297 -4.418 2.766 1 94.81 208 CYS A O 1
ATOM 1657 N N . GLY A 1 209 ? 12.711 -5.855 2.264 1 95.75 209 GLY A N 1
ATOM 1658 C CA . GLY A 1 209 ? 11.633 -4.926 2.574 1 95.75 209 GLY A CA 1
ATOM 1659 C C . GLY A 1 209 ? 11.688 -3.652 1.751 1 95.75 209 GLY A C 1
ATOM 1660 O O . GLY A 1 209 ? 11.797 -3.705 0.523 1 95.75 209 GLY A O 1
ATOM 1661 N N . ILE A 1 210 ? 11.656 -2.578 2.412 1 95.75 210 ILE A N 1
ATOM 1662 C CA . ILE A 1 210 ? 11.578 -1.271 1.771 1 95.75 210 ILE A CA 1
ATOM 1663 C C . ILE A 1 210 ? 12.922 -0.935 1.115 1 95.75 210 ILE A C 1
ATOM 1665 O O . ILE A 1 210 ? 12.961 -0.263 0.081 1 95.75 210 ILE A O 1
ATOM 1669 N N . GLU A 1 211 ? 13.961 -1.408 1.662 1 95.75 211 GLU A N 1
ATOM 1670 C CA . GLU A 1 211 ? 15.289 -1.179 1.093 1 95.75 211 GLU A CA 1
ATOM 1671 C C . GLU A 1 211 ? 15.438 -1.883 -0.253 1 95.75 211 GLU A C 1
ATOM 1673 O O . GLU A 1 211 ? 16.031 -1.335 -1.183 1 95.75 211 GLU A O 1
ATOM 1678 N N . ALA A 1 212 ? 14.914 -3.125 -0.281 1 97.19 212 ALA A N 1
ATOM 1679 C CA . ALA A 1 212 ? 14.969 -3.859 -1.543 1 97.19 212 ALA A CA 1
ATOM 1680 C C . ALA A 1 212 ? 14.164 -3.146 -2.627 1 97.19 212 ALA A C 1
ATOM 1682 O O . ALA A 1 212 ? 14.578 -3.094 -3.785 1 97.19 212 ALA A O 1
ATOM 1683 N N . LEU A 1 213 ? 13.047 -2.584 -2.227 1 97.56 213 LEU A N 1
ATOM 1684 C CA . LEU A 1 213 ? 12.219 -1.824 -3.156 1 97.56 213 LEU A CA 1
ATOM 1685 C C . LEU A 1 213 ? 12.961 -0.592 -3.664 1 97.56 213 LEU A C 1
ATOM 1687 O O . LEU A 1 213 ? 12.914 -0.282 -4.855 1 97.56 213 LEU A O 1
ATOM 1691 N N . GLY A 1 214 ? 13.641 0.097 -2.773 1 96.56 214 GLY A N 1
ATOM 1692 C CA . GLY A 1 214 ? 14.43 1.251 -3.174 1 96.56 214 GLY A CA 1
ATOM 1693 C C . GLY A 1 214 ? 15.562 0.899 -4.125 1 96.56 214 GLY A C 1
ATOM 1694 O O . GLY A 1 214 ? 15.781 1.593 -5.121 1 96.56 214 GLY A O 1
ATOM 1695 N N . LYS A 1 215 ? 16.188 -0.181 -3.785 1 95.69 215 LYS A N 1
ATOM 1696 C CA . LYS A 1 215 ? 17.266 -0.646 -4.645 1 95.69 215 LYS A CA 1
ATOM 1697 C C . LYS A 1 215 ? 16.75 -1.024 -6.027 1 95.69 215 LYS A C 1
ATOM 1699 O O . LYS A 1 215 ? 17.375 -0.707 -7.043 1 95.69 215 LYS A O 1
ATOM 1704 N N . ALA A 1 216 ? 15.672 -1.721 -6.051 1 97.19 216 ALA A N 1
ATOM 1705 C CA . ALA A 1 216 ? 15.055 -2.086 -7.32 1 97.19 216 ALA A CA 1
ATOM 1706 C C . ALA A 1 216 ? 14.719 -0.845 -8.141 1 97.19 216 ALA A C 1
ATOM 1708 O O . ALA A 1 216 ? 14.906 -0.83 -9.359 1 97.19 216 ALA A O 1
ATOM 1709 N N . GLY A 1 217 ? 14.227 0.185 -7.445 1 95.56 217 GLY A N 1
ATOM 1710 C CA . GLY A 1 217 ? 13.93 1.442 -8.117 1 95.56 217 GLY A CA 1
ATOM 1711 C C . GLY A 1 217 ? 15.156 2.09 -8.734 1 95.56 217 GLY A C 1
ATOM 1712 O O . GLY A 1 217 ? 15.078 2.664 -9.82 1 95.56 217 GLY A O 1
ATOM 1713 N N . GLN A 1 218 ? 16.234 1.999 -8.07 1 93.94 218 GLN A N 1
ATOM 1714 C CA . GLN A 1 218 ? 17.484 2.562 -8.57 1 93.94 218 GLN A CA 1
ATOM 1715 C C . GLN A 1 218 ? 18.031 1.737 -9.734 1 93.94 218 GLN A C 1
ATOM 1717 O O . GLN A 1 218 ? 18.484 2.291 -10.734 1 93.94 218 GLN A O 1
ATOM 1722 N N . LEU A 1 219 ? 17.891 0.448 -9.633 1 94 219 LEU A N 1
ATOM 1723 C CA . LEU A 1 219 ? 18.453 -0.465 -10.625 1 94 219 LEU A CA 1
ATOM 1724 C C . LEU A 1 219 ? 17.688 -0.358 -11.945 1 94 219 LEU A C 1
ATOM 1726 O O . LEU A 1 219 ? 18.297 -0.45 -13.023 1 94 219 LEU A O 1
ATOM 1730 N N . ILE A 1 220 ? 16.422 -0.166 -11.867 1 95.44 220 ILE A N 1
ATOM 1731 C CA . ILE A 1 220 ? 15.578 -0.283 -13.047 1 95.44 220 ILE A CA 1
ATOM 1732 C C . ILE A 1 220 ? 15.648 1.009 -13.859 1 95.44 220 ILE A C 1
ATOM 1734 O O . ILE A 1 220 ? 15.125 1.077 -14.977 1 95.44 220 ILE A O 1
ATOM 1738 N N . LYS A 1 221 ? 16.297 2.008 -13.266 1 92.38 221 LYS A N 1
ATOM 1739 C CA . LYS A 1 221 ? 16.406 3.27 -13.984 1 92.38 221 LYS A CA 1
ATOM 1740 C C . LYS A 1 221 ? 17.062 3.062 -15.352 1 92.38 221 LYS A C 1
ATOM 1742 O O . LYS A 1 221 ? 18.141 2.461 -15.453 1 92.38 221 LYS A O 1
ATOM 1747 N N . GLY A 1 222 ? 16.453 3.484 -16.453 1 89.25 222 GLY A N 1
ATOM 1748 C CA . GLY A 1 222 ? 16.938 3.33 -17.812 1 89.25 222 GLY A CA 1
ATOM 1749 C C . GLY A 1 222 ? 16.344 2.137 -18.531 1 89.25 222 GLY A C 1
ATOM 1750 O O . GLY A 1 222 ? 16.391 2.055 -19.766 1 89.25 222 GLY A O 1
ATOM 1751 N N . LEU A 1 223 ? 15.805 1.161 -17.734 1 92.69 223 LEU A N 1
ATOM 1752 C CA . LEU A 1 223 ? 15.266 -0.053 -18.328 1 92.69 223 LEU A CA 1
ATOM 1753 C C . LEU A 1 223 ? 13.82 -0.275 -17.906 1 92.69 223 LEU A C 1
ATOM 1755 O O . LEU A 1 223 ? 13.297 -1.386 -18.016 1 92.69 223 LEU A O 1
ATOM 1759 N N . LYS A 1 224 ? 13.211 0.676 -17.406 1 92.25 224 LYS A N 1
ATOM 1760 C CA . LYS A 1 224 ? 11.883 0.526 -16.828 1 92.25 224 LYS A CA 1
ATOM 1761 C C . LYS A 1 224 ? 10.859 0.102 -17.875 1 92.25 224 LYS A C 1
ATOM 1763 O O . LYS A 1 224 ? 9.953 -0.679 -17.594 1 92.25 224 LYS A O 1
ATOM 1768 N N . MET A 1 225 ? 11 0.571 -19.094 1 93.44 225 MET A N 1
ATOM 1769 C CA . MET A 1 225 ? 10.055 0.243 -20.156 1 93.44 225 MET A CA 1
ATOM 1770 C C . MET A 1 225 ? 10.148 -1.231 -20.531 1 93.44 225 MET A C 1
ATOM 1772 O O . MET A 1 225 ? 9.141 -1.858 -20.859 1 93.44 225 MET A O 1
ATOM 1776 N N . ARG A 1 226 ? 11.344 -1.706 -20.453 1 93.44 226 ARG A N 1
ATOM 1777 C CA . ARG A 1 226 ? 11.516 -3.131 -20.719 1 93.44 226 ARG A CA 1
ATOM 1778 C C . ARG A 1 226 ? 10.75 -3.975 -19.703 1 93.44 226 ARG A C 1
ATOM 1780 O O . ARG A 1 226 ? 10.055 -4.922 -20.078 1 93.44 226 ARG A O 1
ATOM 1787 N N . GLY A 1 227 ? 10.906 -3.592 -18.453 1 95.25 227 GLY A N 1
ATOM 1788 C CA . GLY A 1 227 ? 10.141 -4.281 -17.422 1 95.25 227 GLY A CA 1
ATOM 1789 C C . GLY A 1 227 ? 8.641 -4.125 -17.594 1 95.25 227 GLY A C 1
ATOM 1790 O O . GLY A 1 227 ? 7.887 -5.074 -17.375 1 95.25 227 GLY A O 1
ATOM 1791 N N . PHE A 1 228 ? 8.297 -2.98 -18 1 96.06 228 PHE A N 1
ATOM 1792 C CA . PHE A 1 228 ? 6.891 -2.674 -18.203 1 96.06 228 PHE A CA 1
ATOM 1793 C C . PHE A 1 228 ? 6.289 -3.576 -19.281 1 96.06 228 PHE A C 1
ATOM 1795 O O . PHE A 1 228 ? 5.23 -4.176 -19.062 1 96.06 228 PHE A O 1
ATOM 1802 N N . PHE A 1 229 ? 6.945 -3.744 -20.344 1 95.06 229 PHE A N 1
ATOM 1803 C CA . PHE A 1 229 ? 6.457 -4.586 -21.438 1 95.06 229 PHE A CA 1
ATOM 1804 C C . PHE A 1 229 ? 6.477 -6.055 -21.031 1 95.06 229 PHE A C 1
ATOM 1806 O O . PHE A 1 229 ? 5.621 -6.836 -21.453 1 95.06 229 PHE A O 1
ATOM 1813 N N . LEU A 1 230 ? 7.457 -6.434 -20.25 1 95.75 230 LEU A N 1
ATOM 1814 C CA . LEU A 1 230 ? 7.469 -7.793 -19.719 1 95.75 230 LEU A CA 1
ATOM 1815 C C . LEU A 1 230 ? 6.211 -8.07 -18.891 1 95.75 230 LEU A C 1
ATOM 1817 O O . LEU A 1 230 ? 5.566 -9.109 -19.078 1 95.75 230 LEU A O 1
ATOM 1821 N N . ASN A 1 231 ? 5.887 -7.094 -18.062 1 96.38 231 ASN A N 1
ATOM 1822 C CA . ASN A 1 231 ? 4.691 -7.25 -17.25 1 96.38 231 ASN A CA 1
ATOM 1823 C C . ASN A 1 231 ? 3.43 -7.32 -18.094 1 96.38 231 ASN A C 1
ATOM 1825 O O . ASN A 1 231 ? 2.518 -8.094 -17.797 1 96.38 231 ASN A O 1
ATOM 1829 N N . LEU A 1 232 ? 3.426 -6.535 -19.109 1 95.38 232 LEU A N 1
ATOM 1830 C CA . LEU A 1 232 ? 2.262 -6.551 -19.984 1 95.38 232 LEU A CA 1
ATOM 1831 C C . LEU A 1 232 ? 2.141 -7.895 -20.703 1 95.38 232 LEU A C 1
ATOM 1833 O O . LEU A 1 232 ? 1.04 -8.43 -20.844 1 95.38 232 LEU A O 1
ATOM 1837 N N . LEU A 1 233 ? 3.205 -8.383 -21.094 1 95.19 233 LEU A N 1
ATOM 1838 C CA . LEU A 1 233 ? 3.215 -9.664 -21.797 1 95.19 233 LEU A CA 1
ATOM 1839 C C . LEU A 1 233 ? 2.732 -10.781 -20.875 1 95.19 233 LEU A C 1
ATOM 1841 O O . LEU A 1 233 ? 1.817 -11.531 -21.234 1 95.19 233 LEU A O 1
ATOM 1845 N N . PHE A 1 234 ? 3.322 -10.875 -19.75 1 96.06 234 PHE A N 1
ATOM 1846 C CA . PHE A 1 234 ? 2.955 -11.945 -18.828 1 96.06 234 PHE A CA 1
ATOM 1847 C C . PHE A 1 234 ? 1.542 -11.742 -18.297 1 96.06 234 PHE A C 1
ATOM 1849 O O . PHE A 1 234 ? 0.833 -12.711 -18.016 1 96.06 234 PHE A O 1
ATOM 1856 N N . GLY A 1 235 ? 1.188 -10.523 -18.203 1 94.19 235 GLY A N 1
ATOM 1857 C CA . GLY A 1 235 ? -0.201 -10.242 -17.875 1 94.19 235 GLY A CA 1
ATOM 1858 C C . GLY A 1 235 ? -1.175 -10.703 -18.953 1 94.19 235 GLY A C 1
ATOM 1859 O O . GLY A 1 235 ? -2.209 -11.297 -18.641 1 94.19 235 GLY A O 1
ATOM 1860 N N . ALA A 1 236 ? -0.835 -10.438 -20.141 1 93.38 236 ALA A N 1
ATOM 1861 C CA . ALA A 1 236 ? -1.678 -10.844 -21.266 1 93.38 236 ALA A CA 1
ATOM 1862 C C . ALA A 1 236 ? -1.778 -12.359 -21.359 1 93.38 236 ALA A C 1
ATOM 1864 O O . ALA A 1 236 ? -2.844 -12.898 -21.672 1 93.38 236 ALA A O 1
ATOM 1865 N N . LEU A 1 237 ? -0.714 -13.016 -21.062 1 95.44 237 LEU A N 1
ATOM 1866 C CA . LEU A 1 237 ? -0.701 -14.477 -21.094 1 95.44 237 LEU A CA 1
ATOM 1867 C C . LEU A 1 237 ? -1.539 -15.055 -19.953 1 95.44 237 LEU A C 1
ATOM 1869 O O . LEU A 1 237 ? -2.119 -16.125 -20.094 1 95.44 237 LEU A O 1
ATOM 1873 N N . SER A 1 238 ? -1.603 -14.32 -18.922 1 94.38 238 SER A N 1
ATOM 1874 C CA . SER A 1 238 ? -2.299 -14.812 -17.734 1 94.38 238 SER A CA 1
ATOM 1875 C C . SER A 1 238 ? -3.803 -14.586 -17.844 1 94.38 238 SER A C 1
ATOM 1877 O O . SER A 1 238 ? -4.59 -15.266 -17.188 1 94.38 238 SER A O 1
ATOM 1879 N N . LEU A 1 239 ? -4.223 -13.688 -18.641 1 90.31 239 LEU A N 1
ATOM 1880 C CA . LEU A 1 239 ? -5.625 -13.297 -18.719 1 90.31 239 LEU A CA 1
ATOM 1881 C C . LEU A 1 239 ? -6.488 -14.461 -19.188 1 90.31 239 LEU A C 1
ATOM 1883 O O . LEU A 1 239 ? -7.477 -14.812 -18.547 1 90.31 239 LEU A O 1
ATOM 1887 N N . PRO A 1 240 ? -6.109 -15.117 -20.297 1 92.88 240 PRO A N 1
ATOM 1888 C CA . PRO A 1 240 ? -6.914 -16.266 -20.719 1 92.88 240 PRO A CA 1
ATOM 1889 C C . PRO A 1 240 ? -6.934 -17.391 -19.703 1 92.88 240 PRO A C 1
ATOM 1891 O O . PRO A 1 240 ? -7.941 -18.078 -19.547 1 92.88 240 PRO A O 1
ATOM 1894 N N . VAL A 1 241 ? -5.863 -17.562 -19.016 1 93.06 241 VAL A N 1
ATOM 1895 C CA . VAL A 1 241 ? -5.777 -18.594 -17.984 1 93.06 241 VAL A CA 1
ATOM 1896 C C . VAL A 1 241 ? -6.734 -18.25 -16.844 1 93.06 241 VAL A C 1
ATOM 1898 O O . VAL A 1 241 ? -7.461 -19.125 -16.359 1 93.06 241 VAL A O 1
ATOM 1901 N N . PHE A 1 242 ? -6.762 -17.047 -16.531 1 90.31 242 PHE A N 1
ATOM 1902 C CA . PHE A 1 242 ? -7.645 -16.594 -15.461 1 90.31 242 PHE A CA 1
ATOM 1903 C C . PHE A 1 242 ? -9.102 -16.781 -15.852 1 90.31 242 PHE A C 1
ATOM 1905 O O . PHE A 1 242 ? -9.914 -17.266 -15.062 1 90.31 242 PHE A O 1
ATOM 1912 N N . TYR A 1 243 ? -9.406 -16.375 -17.016 1 90.19 243 TYR A N 1
ATOM 1913 C CA . TYR A 1 243 ? -10.773 -16.5 -17.5 1 90.19 243 TYR A CA 1
ATOM 1914 C C . TYR A 1 243 ? -11.188 -17.969 -17.594 1 90.19 243 TYR A C 1
ATOM 1916 O O . TYR A 1 243 ? -12.289 -18.328 -17.172 1 90.19 243 TYR A O 1
ATOM 1924 N N . GLY A 1 244 ? -10.281 -18.766 -18.109 1 90.94 244 GLY A N 1
ATOM 1925 C CA . GLY A 1 244 ? -10.555 -20.203 -18.172 1 90.94 244 GLY A CA 1
ATOM 1926 C C . GLY A 1 244 ? -10.742 -20.828 -16.812 1 90.94 244 GLY A C 1
ATOM 1927 O O . GLY A 1 244 ? -11.648 -21.641 -16.609 1 90.94 244 GLY A O 1
ATOM 1928 N N . ALA A 1 245 ? -9.883 -20.406 -15.883 1 89.56 245 ALA A N 1
ATOM 1929 C CA . ALA A 1 245 ? -9.969 -20.938 -14.523 1 89.56 245 ALA A CA 1
ATOM 1930 C C . ALA A 1 245 ? -11.297 -20.562 -13.867 1 89.56 245 ALA A C 1
ATOM 1932 O O . ALA A 1 245 ? -11.883 -21.359 -13.133 1 89.56 245 ALA A O 1
ATOM 1933 N N . HIS A 1 246 ? -11.703 -19.406 -14.117 1 87.69 246 HIS A N 1
ATOM 1934 C CA . HIS A 1 246 ? -12.984 -18.953 -13.57 1 87.69 246 HIS A CA 1
ATOM 1935 C C . HIS A 1 246 ? -14.141 -19.766 -14.156 1 87.69 246 HIS A C 1
ATOM 1937 O O . HIS A 1 246 ? -15.016 -20.219 -13.422 1 87.69 246 HIS A O 1
ATOM 1943 N N . LYS A 1 247 ? -14.188 -19.953 -15.453 1 89.25 247 LYS A N 1
ATOM 1944 C CA . LYS A 1 247 ? -15.25 -20.688 -16.125 1 89.25 247 LYS A CA 1
ATOM 1945 C C . LYS A 1 247 ? -15.266 -22.156 -15.703 1 89.25 247 LYS A C 1
ATOM 1947 O O . LYS A 1 247 ? -16.312 -22.688 -15.328 1 89.25 247 LYS A O 1
ATOM 1952 N N . PHE A 1 248 ? -14.086 -22.75 -15.703 1 89 248 PHE A N 1
ATOM 1953 C CA . PHE A 1 248 ? -14 -24.156 -15.359 1 89 248 PHE A CA 1
ATOM 1954 C C . PHE A 1 248 ? -14.211 -24.359 -13.867 1 89 248 PHE A C 1
ATOM 1956 O O . PHE A 1 248 ? -14.75 -25.391 -13.445 1 89 248 PHE A O 1
ATOM 1963 N N . GLY A 1 249 ? -13.797 -23.406 -13.086 1 84.69 249 GLY A N 1
ATOM 1964 C CA . GLY A 1 249 ? -14.062 -23.469 -11.656 1 84.69 249 GLY A CA 1
ATOM 1965 C C . GLY A 1 249 ? -15.547 -23.531 -11.328 1 84.69 249 GLY A C 1
ATOM 1966 O O . GLY A 1 249 ? -15.961 -24.297 -10.461 1 84.69 249 GLY A O 1
ATOM 1967 N N . LYS A 1 250 ? -16.281 -22.734 -11.984 1 83.31 250 LYS A N 1
ATOM 1968 C CA . LYS A 1 250 ? -17.734 -22.734 -11.797 1 83.31 250 LYS A CA 1
ATOM 1969 C C . LYS A 1 250 ? -18.344 -24.078 -12.203 1 83.31 250 LYS A C 1
ATOM 1971 O O . LYS A 1 250 ? -19.234 -24.578 -11.531 1 83.31 250 LYS A O 1
ATOM 1976 N N . THR A 1 251 ? -17.812 -24.594 -13.227 1 84.38 251 THR A N 1
ATOM 1977 C CA . THR A 1 251 ? -18.297 -25.859 -13.727 1 84.38 251 THR A CA 1
ATOM 1978 C C . THR A 1 251 ? -18 -26.984 -12.734 1 84.38 251 THR A C 1
ATOM 1980 O O . THR A 1 251 ? -18.844 -27.859 -12.5 1 84.38 251 THR A O 1
ATOM 1983 N N . VAL A 1 252 ? -16.875 -26.969 -12.133 1 81.75 252 VAL A N 1
ATOM 1984 C CA . VAL A 1 252 ? -16.453 -28 -11.188 1 81.75 252 VAL A CA 1
ATOM 1985 C C . VAL A 1 252 ? -17.328 -27.938 -9.93 1 81.75 252 VAL A C 1
ATOM 1987 O O . VAL A 1 252 ? -17.609 -28.969 -9.32 1 81.75 252 VAL A O 1
ATOM 1990 N N . MET A 1 253 ? -17.766 -26.75 -9.578 1 79.44 253 MET A N 1
ATOM 1991 C CA . MET A 1 253 ? -18.641 -26.594 -8.422 1 79.44 253 MET A CA 1
ATOM 1992 C C . MET A 1 253 ? -20.016 -27.219 -8.68 1 79.44 253 MET A C 1
ATOM 1994 O O . MET A 1 253 ? -20.672 -27.688 -7.75 1 79.44 253 MET A O 1
ATOM 1998 N N . SER A 1 254 ? -20.344 -27.203 -9.984 1 79.75 254 SER A N 1
ATOM 1999 C CA . SER A 1 254 ? -21.641 -27.781 -10.328 1 79.75 254 SER A CA 1
ATOM 2000 C C . SER A 1 254 ? -21.516 -29.266 -10.688 1 79.75 254 SER A C 1
ATOM 2002 O O . SER A 1 254 ? -22.375 -30.062 -10.336 1 79.75 254 SER A O 1
ATOM 2004 N N . SER A 1 255 ? -20.469 -29.5 -11.422 1 80.38 255 SER A N 1
ATOM 2005 C CA . SER A 1 255 ? -20.188 -30.875 -11.828 1 80.38 255 SER A CA 1
ATOM 2006 C C . SER A 1 255 ? -18.688 -31.172 -11.797 1 80.38 255 SER A C 1
ATOM 2008 O O . SER A 1 255 ? -17.875 -30.25 -11.867 1 80.38 255 SER A O 1
ATOM 2010 N N . ASN A 1 256 ? -18.234 -32.406 -11.57 1 79.69 256 ASN A N 1
ATOM 2011 C CA . ASN A 1 256 ? -16.828 -32.75 -11.516 1 79.69 256 ASN A CA 1
ATOM 2012 C C . ASN A 1 256 ? -16.219 -32.875 -12.906 1 79.69 256 ASN A C 1
ATOM 2014 O O . ASN A 1 256 ? -15.047 -33.219 -13.055 1 79.69 256 ASN A O 1
ATOM 2018 N N . ALA A 1 257 ? -16.906 -32.531 -13.867 1 80.5 257 ALA A N 1
ATOM 2019 C CA . ALA A 1 257 ? -16.5 -32.812 -15.242 1 80.5 257 ALA A CA 1
ATOM 2020 C C . ALA A 1 257 ? -15.328 -31.906 -15.656 1 80.5 257 ALA A C 1
ATOM 2022 O O . ALA A 1 257 ? -14.555 -32.281 -16.547 1 80.5 257 ALA A O 1
ATOM 2023 N N . ALA A 1 258 ? -15.023 -30.766 -15.047 1 88.38 258 ALA A N 1
ATOM 2024 C CA . ALA A 1 258 ? -14.016 -29.844 -15.539 1 88.38 258 ALA A CA 1
ATOM 2025 C C . ALA A 1 258 ? -12.805 -29.797 -14.609 1 88.38 258 ALA A C 1
ATOM 2027 O O . ALA A 1 258 ? -12.07 -28.812 -14.57 1 88.38 258 ALA A O 1
ATOM 2028 N N . MET A 1 259 ? -12.492 -30.938 -14.031 1 87.81 259 MET A N 1
ATOM 2029 C CA . MET A 1 259 ? -11.375 -30.984 -13.086 1 87.81 259 MET A CA 1
ATOM 2030 C C . MET A 1 259 ? -10.039 -31.047 -13.82 1 87.81 259 MET A C 1
ATOM 2032 O O . MET A 1 259 ? -9.094 -30.344 -13.461 1 87.81 259 MET A O 1
ATOM 2036 N N . ILE A 1 260 ? -9.984 -31.828 -14.844 1 89.75 260 ILE A N 1
ATOM 2037 C CA . ILE A 1 260 ? -8.742 -32.031 -15.586 1 89.75 260 ILE A CA 1
ATOM 2038 C C . ILE A 1 260 ? -8.344 -30.719 -16.281 1 89.75 260 ILE A C 1
ATOM 2040 O O . ILE A 1 260 ? -7.219 -30.25 -16.125 1 89.75 260 ILE A O 1
ATOM 2044 N N . PRO A 1 261 ? -9.258 -30.094 -17.031 1 91.81 261 PRO A N 1
ATOM 2045 C CA . PRO A 1 261 ? -8.875 -28.812 -17.625 1 91.81 261 PRO A CA 1
ATOM 2046 C C . PRO A 1 261 ? -8.477 -27.766 -16.594 1 91.81 261 PRO A C 1
ATOM 2048 O O . PRO A 1 261 ? -7.598 -26.938 -16.859 1 91.81 261 PRO A O 1
ATOM 2051 N N . LEU A 1 262 ? -9.055 -27.781 -15.539 1 91.62 262 LEU A N 1
ATOM 2052 C CA . LEU A 1 262 ? -8.719 -26.844 -14.484 1 91.62 262 LEU A CA 1
ATOM 2053 C C . LEU A 1 262 ? -7.297 -27.078 -13.977 1 91.62 262 LEU A C 1
ATOM 2055 O O . LEU A 1 262 ? -6.543 -26.125 -13.758 1 91.62 262 LEU A O 1
ATOM 2059 N N . LEU A 1 263 ? -6.969 -28.297 -13.812 1 92.38 263 LEU A N 1
ATOM 2060 C CA . LEU A 1 263 ? -5.621 -28.625 -13.367 1 92.38 263 LEU A CA 1
ATOM 2061 C C . LEU A 1 263 ? -4.59 -28.266 -14.43 1 92.38 263 LEU A C 1
ATOM 2063 O O . LEU A 1 263 ? -3.479 -27.844 -14.102 1 92.38 263 LEU A O 1
ATOM 2067 N N . LEU A 1 264 ? -4.957 -28.422 -15.633 1 94.62 264 LEU A N 1
ATOM 2068 C CA . LEU A 1 264 ? -4.074 -28.047 -16.719 1 94.62 264 LEU A CA 1
ATOM 2069 C C . LEU A 1 264 ? -3.838 -26.547 -16.734 1 94.62 264 LEU A C 1
ATOM 2071 O O . LEU A 1 264 ? -2.705 -26.078 -16.906 1 94.62 264 LEU A O 1
ATOM 2075 N N . LEU A 1 265 ? -4.875 -25.828 -16.516 1 94.62 265 LEU A N 1
ATOM 2076 C CA . LEU A 1 265 ? -4.754 -24.375 -16.469 1 94.62 265 LEU A CA 1
ATOM 2077 C C . LEU A 1 265 ? -3.898 -23.938 -15.281 1 94.62 265 LEU A C 1
ATOM 2079 O O . LEU A 1 265 ? -3.139 -22.969 -15.383 1 94.62 265 LEU A O 1
ATOM 2083 N N . ASN A 1 266 ? -4.039 -24.609 -14.195 1 93.69 266 ASN A N 1
ATOM 2084 C CA . ASN A 1 266 ? -3.189 -24.344 -13.039 1 93.69 266 ASN A CA 1
ATOM 2085 C C . ASN A 1 266 ? -1.717 -24.578 -13.367 1 93.69 266 ASN A C 1
ATOM 2087 O O . ASN A 1 266 ? -0.858 -23.781 -12.992 1 93.69 266 ASN A O 1
ATOM 2091 N N . SER A 1 267 ? -1.465 -25.641 -14.07 1 94.94 267 SER A N 1
ATOM 2092 C CA . SER A 1 267 ? -0.096 -25.953 -14.477 1 94.94 267 SER A CA 1
ATOM 2093 C C . SER A 1 267 ? 0.46 -24.859 -15.398 1 94.94 267 SER A C 1
ATOM 2095 O O . SER A 1 267 ? 1.615 -24.453 -15.258 1 94.94 267 SER A O 1
ATOM 2097 N N . ILE A 1 268 ? -0.346 -24.391 -16.281 1 96.5 268 ILE A N 1
ATOM 2098 C CA . ILE A 1 268 ? 0.068 -23.344 -17.203 1 96.5 268 ILE A CA 1
ATOM 2099 C C . ILE A 1 268 ? 0.346 -22.047 -16.422 1 96.5 268 ILE A C 1
ATOM 2101 O O . ILE A 1 268 ? 1.324 -21.359 -16.688 1 96.5 268 ILE A O 1
ATOM 2105 N N . SER A 1 269 ? -0.49 -21.75 -15.484 1 95.94 269 SER A N 1
ATOM 2106 C CA . SER A 1 269 ? -0.29 -20.562 -14.656 1 95.94 269 SER A CA 1
ATOM 2107 C C . SER A 1 269 ? 1.033 -20.641 -13.898 1 95.94 269 SER A C 1
ATOM 2109 O O . SER A 1 269 ? 1.746 -19.641 -13.789 1 95.94 269 SER A O 1
ATOM 2111 N N . CYS A 1 270 ? 1.379 -21.781 -13.438 1 95.5 270 CYS A N 1
ATOM 2112 C CA . CYS A 1 270 ? 2.637 -21.984 -12.727 1 95.5 270 CYS A CA 1
ATOM 2113 C C . CYS A 1 270 ? 3.826 -21.797 -13.664 1 95.5 270 CYS A C 1
ATOM 2115 O O . CYS A 1 270 ? 4.84 -21.203 -13.273 1 95.5 270 CYS A O 1
ATOM 2117 N N . LEU A 1 271 ? 3.631 -22.266 -14.836 1 95.31 271 LEU A N 1
ATOM 2118 C CA . LEU A 1 271 ? 4.688 -22.109 -15.828 1 95.31 271 LEU A CA 1
ATOM 2119 C C . LEU A 1 271 ? 4.914 -20.641 -16.172 1 95.31 271 LEU A C 1
ATOM 2121 O O . LEU A 1 271 ? 6.055 -20.188 -16.234 1 95.31 271 LEU A O 1
ATOM 2125 N N . ILE A 1 272 ? 3.863 -19.938 -16.359 1 96.38 272 ILE A N 1
ATOM 2126 C CA . ILE A 1 272 ? 3.945 -18.5 -16.641 1 96.38 272 ILE A CA 1
ATOM 2127 C C . ILE A 1 272 ? 4.633 -17.781 -15.492 1 96.38 272 ILE A C 1
ATOM 2129 O O . ILE A 1 272 ? 5.516 -16.953 -15.711 1 96.38 272 ILE A O 1
ATOM 2133 N N . GLY A 1 273 ? 4.25 -18.156 -14.312 1 96.31 273 GLY A N 1
ATOM 2134 C CA . GLY A 1 273 ? 4.844 -17.547 -13.133 1 96.31 273 GLY A CA 1
ATOM 2135 C C . GLY A 1 273 ? 6.336 -17.812 -13.016 1 96.31 273 GLY A C 1
ATOM 2136 O O . GLY A 1 273 ? 7.105 -16.906 -12.711 1 96.31 273 GLY A O 1
ATOM 2137 N N . MET A 1 274 ? 6.703 -18.969 -13.242 1 96.56 274 MET A N 1
ATOM 2138 C CA . MET A 1 274 ? 8.117 -19.328 -13.148 1 96.56 274 MET A CA 1
ATOM 2139 C C . MET A 1 274 ? 8.93 -18.594 -14.219 1 96.56 274 MET A C 1
ATOM 2141 O O . MET A 1 274 ? 10.008 -18.078 -13.938 1 96.56 274 MET A O 1
ATOM 2145 N N . PHE A 1 275 ? 8.438 -18.5 -15.398 1 96.69 275 PHE A N 1
ATOM 2146 C CA . PHE A 1 275 ? 9.156 -17.844 -16.484 1 96.69 275 PHE A CA 1
ATOM 2147 C C . PHE A 1 275 ? 9.242 -16.344 -16.25 1 96.69 275 PHE A C 1
ATOM 2149 O O . PHE A 1 275 ? 10.234 -15.711 -16.609 1 96.69 275 PHE A O 1
ATOM 2156 N N . LYS A 1 276 ? 8.227 -15.812 -15.688 1 97.25 276 LYS A N 1
ATOM 2157 C CA . LYS A 1 276 ? 8.273 -14.398 -15.336 1 97.25 276 LYS A CA 1
ATOM 2158 C C . LYS A 1 276 ? 9.414 -14.109 -14.367 1 97.25 276 LYS A C 1
ATOM 2160 O O . LYS A 1 276 ? 10.164 -13.148 -14.547 1 97.25 276 LYS A O 1
ATOM 2165 N N . LEU A 1 277 ? 9.57 -14.945 -13.406 1 97.5 277 LEU A N 1
ATOM 2166 C CA . LEU A 1 277 ? 10.625 -14.773 -12.422 1 97.5 277 LEU A CA 1
ATOM 2167 C C . LEU A 1 277 ? 12 -14.953 -13.062 1 97.5 277 LEU A C 1
ATOM 2169 O O . LEU A 1 277 ? 12.945 -14.234 -12.734 1 97.5 277 LEU A O 1
ATOM 2173 N N . MET A 1 278 ? 12.055 -15.883 -13.953 1 96.88 278 MET A N 1
ATOM 2174 C CA . MET A 1 278 ? 13.305 -16.078 -14.68 1 96.88 278 MET A CA 1
ATOM 2175 C C . MET A 1 278 ? 13.648 -14.852 -15.523 1 96.88 278 MET A C 1
ATOM 2177 O O . MET A 1 278 ? 14.789 -14.406 -15.539 1 96.88 278 MET A O 1
ATOM 2181 N N . ALA A 1 279 ? 12.68 -14.336 -16.156 1 97.25 279 ALA A N 1
ATOM 2182 C CA . ALA A 1 279 ? 12.883 -13.141 -16.969 1 97.25 279 ALA A CA 1
ATOM 2183 C C . ALA A 1 279 ? 13.336 -11.961 -16.109 1 97.25 279 ALA A C 1
ATOM 2185 O O . ALA A 1 279 ? 14.219 -11.203 -16.516 1 97.25 279 ALA A O 1
ATOM 2186 N N . TYR A 1 280 ? 12.773 -11.883 -14.953 1 97.81 280 TYR A N 1
ATOM 2187 C CA . TYR A 1 280 ? 13.148 -10.781 -14.07 1 97.81 280 TYR A CA 1
ATOM 2188 C C . TYR A 1 280 ? 14.547 -10.984 -13.5 1 97.81 280 TYR A C 1
ATOM 2190 O O . TYR A 1 280 ? 15.234 -10.023 -13.164 1 97.81 280 TYR A O 1
ATOM 2198 N N . THR A 1 281 ? 14.953 -12.219 -13.375 1 96.75 281 THR A N 1
ATOM 2199 C CA . THR A 1 281 ? 16.328 -12.484 -12.969 1 96.75 281 THR A CA 1
ATOM 2200 C C . THR A 1 281 ? 17.312 -12.039 -14.047 1 96.75 281 THR A C 1
ATOM 2202 O O . THR A 1 281 ? 18.344 -11.453 -13.742 1 96.75 281 THR A O 1
ATOM 2205 N N . VAL A 1 282 ? 16.953 -12.312 -15.258 1 95 282 VAL A N 1
ATOM 2206 C CA . VAL A 1 282 ? 17.781 -11.852 -16.359 1 95 282 VAL A CA 1
ATOM 2207 C C . VAL A 1 282 ? 17.812 -10.328 -16.391 1 95 282 VAL A C 1
ATOM 2209 O O . VAL A 1 282 ? 18.859 -9.719 -16.547 1 95 282 VAL A O 1
ATOM 2212 N N . LEU A 1 283 ? 16.625 -9.75 -16.266 1 95.81 283 LEU A N 1
ATOM 2213 C CA . LEU A 1 283 ? 16.531 -8.289 -16.25 1 95.81 283 LEU A CA 1
ATOM 2214 C C . LEU A 1 283 ? 17.391 -7.703 -15.125 1 95.81 283 LEU A C 1
ATOM 2216 O O . LEU A 1 283 ? 18.016 -6.664 -15.305 1 95.81 283 LEU A O 1
ATOM 2220 N N . TYR A 1 284 ? 17.359 -8.344 -13.992 1 96.25 284 TYR A N 1
ATOM 2221 C CA . TYR A 1 284 ? 18.188 -7.926 -12.867 1 96.25 284 TYR A CA 1
ATOM 2222 C C . TYR A 1 284 ? 19.656 -7.891 -13.25 1 96.25 284 TYR A C 1
ATOM 2224 O O . TYR A 1 284 ? 20.359 -6.914 -12.961 1 96.25 284 TYR A O 1
ATOM 2232 N N . HIS A 1 285 ? 20.141 -8.836 -13.914 1 93.5 285 HIS A N 1
ATOM 2233 C CA . HIS A 1 285 ? 21.547 -8.898 -14.32 1 93.5 285 HIS A CA 1
ATOM 2234 C C . HIS A 1 285 ? 21.844 -7.855 -15.391 1 93.5 285 HIS A C 1
ATOM 2236 O O . HIS A 1 285 ? 22.938 -7.277 -15.406 1 93.5 285 HIS A O 1
ATOM 2242 N N . ASP A 1 286 ? 20.906 -7.637 -16.281 1 91.81 286 ASP A N 1
ATOM 2243 C CA . ASP A 1 286 ? 21.078 -6.586 -17.281 1 91.81 286 ASP A CA 1
ATOM 2244 C C . ASP A 1 286 ? 21.172 -5.211 -16.625 1 91.81 286 ASP A C 1
ATOM 2246 O O . ASP A 1 286 ? 21.969 -4.367 -17.047 1 91.81 286 ASP A O 1
ATOM 2250 N N . CYS A 1 287 ? 20.359 -5.008 -15.617 1 93.19 287 CYS A N 1
ATOM 2251 C CA . CYS A 1 287 ? 20.375 -3.744 -14.891 1 93.19 287 CYS A CA 1
ATOM 2252 C C . CYS A 1 287 ? 21.719 -3.545 -14.18 1 93.19 287 CYS A C 1
ATOM 2254 O O . CYS A 1 287 ? 22.281 -2.449 -14.211 1 93.19 287 CYS A O 1
ATOM 2256 N N . LYS A 1 288 ? 22.156 -4.551 -13.578 1 91.5 288 LYS A N 1
ATOM 2257 C CA . LYS A 1 288 ? 23.438 -4.477 -12.891 1 91.5 288 LYS A CA 1
ATOM 2258 C C . LYS A 1 288 ? 24.562 -4.172 -13.867 1 91.5 288 LYS A C 1
ATOM 2260 O O . LYS A 1 288 ? 25.469 -3.387 -13.562 1 91.5 288 LYS A O 1
ATOM 2265 N N . ALA A 1 289 ? 24.5 -4.773 -14.953 1 87.88 289 ALA A N 1
ATOM 2266 C CA . ALA A 1 289 ? 25.516 -4.551 -15.984 1 87.88 289 ALA A CA 1
ATOM 2267 C C . ALA A 1 289 ? 25.484 -3.107 -16.484 1 87.88 289 ALA A C 1
ATOM 2269 O O . ALA A 1 289 ? 26.531 -2.5 -16.703 1 87.88 289 ALA A O 1
ATOM 2270 N N . THR A 1 290 ? 24.328 -2.574 -16.609 1 87.56 290 THR A N 1
ATOM 2271 C CA . THR A 1 290 ? 24.156 -1.207 -17.094 1 87.56 290 THR A CA 1
ATOM 2272 C C . THR A 1 290 ? 24.688 -0.204 -16.078 1 87.56 290 THR A C 1
ATOM 2274 O O . THR A 1 290 ? 25.219 0.846 -16.438 1 87.56 290 THR A O 1
ATOM 2277 N N . HIS A 1 291 ? 24.594 -0.434 -14.805 1 87.5 291 HIS A N 1
ATOM 2278 C CA . HIS A 1 291 ? 25.031 0.484 -13.758 1 87.5 291 HIS A CA 1
ATOM 2279 C C . HIS A 1 291 ? 26.453 0.176 -13.305 1 87.5 291 HIS A C 1
ATOM 2281 O O . HIS A 1 291 ? 27 0.864 -12.445 1 87.5 291 HIS A O 1
ATOM 2287 N N . GLY A 1 292 ? 27.078 -0.744 -13.836 1 80.06 292 GLY A N 1
ATOM 2288 C CA . GLY A 1 292 ? 28.453 -1.101 -13.516 1 80.06 292 GLY A CA 1
ATOM 2289 C C . GLY A 1 292 ? 28.594 -1.718 -12.133 1 80.06 292 GLY A C 1
ATOM 2290 O O . GLY A 1 292 ? 29.656 -1.599 -11.508 1 80.06 292 GLY A O 1
ATOM 2291 N N . GLU A 1 293 ? 27.516 -2.182 -11.625 1 79.06 293 GLU A N 1
ATOM 2292 C CA . GLU A 1 293 ? 27.562 -2.795 -10.297 1 79.06 293 GLU A CA 1
ATOM 2293 C C . GLU A 1 293 ? 27.953 -4.266 -10.391 1 79.06 293 GLU A C 1
ATOM 2295 O O . GLU A 1 293 ? 27.578 -4.961 -11.336 1 79.06 293 GLU A O 1
ATOM 2300 N N . GLU A 1 294 ? 28.719 -4.664 -9.367 1 66.5 294 GLU A N 1
ATOM 2301 C CA . GLU A 1 294 ? 29.141 -6.062 -9.305 1 66.5 294 GLU A CA 1
ATOM 2302 C C . GLU A 1 294 ? 27.984 -6.969 -8.883 1 66.5 294 GLU A C 1
ATOM 2304 O O . GLU A 1 294 ? 27.078 -6.535 -8.164 1 66.5 294 GLU A O 1
ATOM 2309 N N . LEU A 1 295 ? 27.953 -8.109 -9.445 1 54.72 295 LEU A N 1
ATOM 2310 C CA . LEU A 1 295 ? 26.938 -9.094 -9.109 1 54.72 295 LEU A CA 1
ATOM 2311 C C . LEU A 1 295 ? 27.156 -9.641 -7.699 1 54.72 295 LEU A C 1
ATOM 2313 O O . LEU A 1 295 ? 28.266 -10.039 -7.352 1 54.72 295 LEU A O 1
ATOM 2317 N N . GLU A 1 296 ? 26.422 -9.156 -6.586 1 50.34 296 GLU A N 1
ATOM 2318 C CA . GLU A 1 296 ? 26.562 -9.633 -5.211 1 50.34 296 GLU A CA 1
ATOM 2319 C C . GLU A 1 296 ? 25.672 -10.852 -4.957 1 50.34 296 GLU A C 1
ATOM 2321 O O . GLU A 1 296 ? 24.516 -10.875 -5.352 1 50.34 296 GLU A O 1
ATOM 2326 N N . MET A 1 297 ? 26 -12.047 -5.141 1 48.38 297 MET A N 1
ATOM 2327 C CA . MET A 1 297 ? 25.141 -13.109 -4.609 1 48.38 297 MET A CA 1
ATOM 2328 C C . MET A 1 297 ? 25.391 -13.32 -3.117 1 48.38 297 MET A C 1
ATOM 2330 O O . MET A 1 297 ? 26.547 -13.281 -2.666 1 48.38 297 MET A O 1
ATOM 2334 N N . GLN A 1 298 ? 24.5 -13.242 -2.277 1 40.28 298 GLN A N 1
ATOM 2335 C CA . GLN A 1 298 ? 24.422 -13.586 -0.862 1 40.28 298 GLN A CA 1
ATOM 2336 C C . GLN A 1 298 ? 24.719 -15.07 -0.641 1 40.28 298 GLN A C 1
ATOM 2338 O O . GLN A 1 298 ? 24.219 -15.93 -1.369 1 40.28 298 GLN A O 1
ATOM 2343 N N . GLY A 1 299 ? 26.109 -15.609 0.237 1 40.72 299 GLY A N 1
ATOM 2344 C CA . GLY A 1 299 ? 26.812 -16.688 0.932 1 40.72 299 GLY A CA 1
ATOM 2345 C C . GLY A 1 299 ? 28.312 -16.656 0.703 1 40.72 299 GLY A C 1
ATOM 2346 O O . GLY A 1 299 ? 28.812 -15.867 -0.09 1 40.72 299 GLY A O 1
ATOM 2347 N N . GLY A 1 300 ? 29.25 -17.609 1.581 1 33.84 300 GLY A N 1
ATOM 2348 C CA . GLY A 1 300 ? 30.672 -17.766 1.819 1 33.84 300 GLY A CA 1
ATOM 2349 C C . GLY A 1 300 ? 31.5 -17.766 0.545 1 33.84 300 GLY A C 1
ATOM 2350 O O . GLY A 1 300 ? 32.719 -17.969 0.584 1 33.84 300 GLY A O 1
ATOM 2351 N N . THR A 1 301 ? 31.188 -18.5 -0.527 1 32.94 301 THR A N 1
ATOM 2352 C CA . THR A 1 301 ? 32.344 -18.734 -1.367 1 32.94 301 THR A CA 1
ATOM 2353 C C . THR A 1 301 ? 32.938 -17.422 -1.865 1 32.94 301 THR A C 1
ATOM 2355 O O . THR A 1 301 ? 32.219 -16.406 -1.947 1 32.94 301 THR A O 1
ATOM 2358 N N . GLU A 1 302 ? 34.312 -17.422 -2.217 1 32.91 302 GLU A N 1
ATOM 2359 C CA . GLU A 1 302 ? 35.312 -16.484 -2.744 1 32.91 302 GLU A CA 1
ATOM 2360 C C . GLU A 1 302 ? 34.688 -15.617 -3.844 1 32.91 302 GLU A C 1
ATOM 2362 O O . GLU A 1 302 ? 33.969 -16.109 -4.699 1 32.91 302 GLU A O 1
ATOM 2367 N N . TYR A 1 303 ? 34.5 -14.289 -3.627 1 35.47 303 TYR A N 1
ATOM 2368 C CA . TYR A 1 303 ? 34.344 -13.18 -4.555 1 35.47 303 TYR A CA 1
ATOM 2369 C C . TYR A 1 303 ? 35.062 -13.445 -5.867 1 35.47 303 TYR A C 1
ATOM 2371 O O . TYR A 1 303 ? 36.281 -13.234 -5.965 1 35.47 303 TYR A O 1
ATOM 2379 N N . THR A 1 304 ? 35 -14.586 -6.48 1 29.05 304 THR A N 1
ATOM 2380 C CA . THR A 1 304 ? 35.75 -14.453 -7.719 1 29.05 304 THR A CA 1
ATOM 2381 C C . THR A 1 304 ? 35.094 -13.461 -8.656 1 29.05 304 THR A C 1
ATOM 2383 O O . THR A 1 304 ? 33.906 -13.602 -8.977 1 29.05 304 THR A O 1
ATOM 2386 N N . LYS A 1 305 ? 35.531 -12.297 -8.758 1 37.28 305 LYS A N 1
ATOM 2387 C CA . LYS A 1 305 ? 35.25 -11.352 -9.828 1 37.28 305 LYS A CA 1
ATOM 2388 C C . LYS A 1 305 ? 35.094 -12.07 -11.164 1 37.28 305 LYS A C 1
ATOM 2390 O O . LYS A 1 305 ? 36.031 -12.688 -11.664 1 37.28 305 LYS A O 1
ATOM 2395 N N . VAL A 1 306 ? 33.969 -12.758 -11.43 1 34.66 306 VAL A N 1
ATOM 2396 C CA . VAL A 1 306 ? 33.938 -13.289 -12.781 1 34.66 306 VAL A CA 1
ATOM 2397 C C . VAL A 1 306 ? 33.594 -12.18 -13.766 1 34.66 306 VAL A C 1
ATOM 2399 O O . VAL A 1 306 ? 32.625 -11.43 -13.547 1 34.66 306 VAL A O 1
ATOM 2402 N N . ALA A 1 307 ? 34.562 -11.68 -14.602 1 33.31 307 ALA A N 1
ATOM 2403 C CA . ALA A 1 307 ? 34.438 -10.781 -15.734 1 33.31 307 ALA A CA 1
ATOM 2404 C C . ALA A 1 307 ? 33.219 -11.133 -16.578 1 33.31 307 ALA A C 1
ATOM 2406 O O . ALA A 1 307 ? 32.969 -12.305 -16.875 1 33.31 307 ALA A O 1
ATOM 2407 N N . PHE A 1 308 ? 32.188 -10.375 -16.594 1 36.78 308 PHE A N 1
ATOM 2408 C CA . PHE A 1 308 ? 31 -10.5 -17.422 1 36.78 308 PHE A CA 1
ATOM 2409 C C . PHE A 1 308 ? 31.375 -10.68 -18.875 1 36.78 308 PHE A C 1
ATOM 2411 O O . PHE A 1 308 ? 32 -9.812 -19.469 1 36.78 308 PHE A O 1
ATOM 2418 N N . THR A 1 309 ? 31.781 -11.82 -19.391 1 32.62 309 THR A N 1
ATOM 2419 C CA . THR A 1 309 ? 31.75 -11.93 -20.844 1 32.62 309 THR A CA 1
ATOM 2420 C C . THR A 1 309 ? 30.297 -11.953 -21.344 1 32.62 309 THR A C 1
ATOM 2422 O O . THR A 1 309 ? 29.531 -12.852 -21 1 32.62 309 THR A O 1
ATOM 2425 N N . PRO A 1 310 ? 29.797 -10.867 -21.75 1 37.41 310 PRO A N 1
ATOM 2426 C CA . PRO A 1 310 ? 28.469 -10.945 -22.375 1 37.41 310 PRO A CA 1
ATOM 2427 C C . PRO A 1 310 ? 28.281 -12.219 -23.188 1 37.41 310 PRO A C 1
ATOM 2429 O O . PRO A 1 310 ? 29.25 -12.75 -23.75 1 37.41 310 PRO A O 1
ATOM 2432 N N . LEU A 1 311 ? 27.391 -13.094 -22.828 1 32.25 311 LEU A N 1
ATOM 2433 C CA . LEU A 1 311 ? 27.125 -14.172 -23.781 1 32.25 311 LEU A CA 1
ATOM 2434 C C . LEU A 1 311 ? 27.078 -13.641 -25.203 1 32.25 311 LEU A C 1
ATOM 2436 O O . LEU A 1 311 ? 26.109 -12.984 -25.594 1 32.25 311 LEU A O 1
ATOM 2440 N N . ILE A 1 312 ? 28.062 -13.023 -25.797 1 33.97 312 ILE A N 1
ATOM 2441 C CA . ILE A 1 312 ? 28.203 -12.688 -27.203 1 33.97 312 ILE A CA 1
ATOM 2442 C C . ILE A 1 312 ? 27.656 -13.812 -28.078 1 33.97 312 ILE A C 1
ATOM 2444 O O . ILE A 1 312 ? 27.938 -14.984 -27.828 1 33.97 312 ILE A O 1
ATOM 2448 N N . SER A 1 313 ? 26.547 -13.461 -28.969 1 34.19 313 SER A N 1
ATOM 2449 C CA . SER A 1 313 ? 26.031 -14.289 -30.062 1 34.19 313 SER A CA 1
ATOM 2450 C C . SER A 1 313 ? 27.125 -15.117 -30.703 1 34.19 313 SER A C 1
ATOM 2452 O O . SER A 1 313 ? 28.203 -14.586 -31.031 1 34.19 313 SER A O 1
ATOM 2454 N N . ALA A 1 314 ? 27.422 -16.359 -30.516 1 31.84 314 ALA A N 1
ATOM 2455 C CA . ALA A 1 314 ? 28.109 -17.203 -31.5 1 31.84 314 ALA A CA 1
ATOM 2456 C C . ALA A 1 314 ? 27.844 -16.719 -32.906 1 31.84 314 ALA A C 1
ATOM 2458 O O . ALA A 1 314 ? 26.719 -16.344 -33.25 1 31.84 314 ALA A O 1
ATOM 2459 N N . ASP A 1 315 ? 28.781 -16.188 -33.781 1 29.92 315 ASP A N 1
ATOM 2460 C CA . ASP A 1 315 ? 28.828 -16.016 -35.219 1 29.92 315 ASP A CA 1
ATOM 2461 C C . ASP A 1 315 ? 27.969 -17.078 -35.938 1 29.92 315 ASP A C 1
ATOM 2463 O O . ASP A 1 315 ? 28.219 -18.281 -35.781 1 29.92 315 ASP A O 1
ATOM 2467 N N . LEU A 1 316 ? 26.641 -16.859 -36.094 1 27.45 316 LEU A N 1
ATOM 2468 C CA . LEU A 1 316 ? 26.156 -17.594 -37.281 1 27.45 316 LEU A CA 1
ATOM 2469 C C . LEU A 1 316 ? 27.141 -17.484 -38.438 1 27.45 316 LEU A C 1
ATOM 2471 O O . LEU A 1 316 ? 27.656 -16.406 -38.719 1 27.45 316 LEU A O 1
ATOM 2475 N N . PRO A 1 317 ? 27.594 -18.625 -38.969 1 25.59 317 PRO A N 1
ATOM 2476 C CA . PRO A 1 317 ? 28.125 -18.406 -40.312 1 25.59 317 PRO A CA 1
ATOM 2477 C C . PRO A 1 317 ? 27.156 -17.609 -41.219 1 25.59 317 PRO A C 1
ATOM 2479 O O . PRO A 1 317 ? 25.953 -17.625 -40.969 1 25.59 317 PRO A O 1
ATOM 2482 N N . MET B 1 1 ? 18.5 0.867 28.766 1 50.59 1 MET B N 1
ATOM 2483 C CA . MET B 1 1 ? 18.219 0.997 27.344 1 50.59 1 MET B CA 1
ATOM 2484 C C . MET B 1 1 ? 16.984 1.863 27.109 1 50.59 1 MET B C 1
ATOM 2486 O O . MET B 1 1 ? 17.031 2.801 26.312 1 50.59 1 MET B O 1
ATOM 2490 N N . GLY B 1 2 ? 16.016 1.694 27.953 1 55.62 2 GLY B N 1
ATOM 2491 C CA . GLY B 1 2 ? 14.797 2.479 27.906 1 55.62 2 GLY B CA 1
ATOM 2492 C C . GLY B 1 2 ? 15 3.93 28.297 1 55.62 2 GLY B C 1
ATOM 2493 O O . GLY B 1 2 ? 14.5 4.836 27.641 1 55.62 2 GLY B O 1
ATOM 2494 N N . SER B 1 3 ? 15.789 4.168 29.344 1 63.06 3 SER B N 1
ATOM 2495 C CA . SER B 1 3 ? 16.031 5.523 29.828 1 63.06 3 SER B CA 1
ATOM 2496 C C . SER B 1 3 ? 16.828 6.336 28.812 1 63.06 3 SER B C 1
ATOM 2498 O O . SER B 1 3 ? 16.547 7.52 28.594 1 63.06 3 SER B O 1
ATOM 2500 N N . PHE B 1 4 ? 17.766 5.734 28.109 1 67.38 4 PHE B N 1
ATOM 2501 C CA . PHE B 1 4 ? 18.578 6.41 27.109 1 67.38 4 PHE B CA 1
ATOM 2502 C C . PHE B 1 4 ? 17.734 6.766 25.891 1 67.38 4 PHE B C 1
ATOM 2504 O O . PHE B 1 4 ? 17.859 7.863 25.344 1 67.38 4 PHE B O 1
ATOM 2511 N N . MET B 1 5 ? 16.812 5.898 25.609 1 73.06 5 MET B N 1
ATOM 2512 C CA . MET B 1 5 ? 15.922 6.141 24.484 1 73.06 5 MET B CA 1
ATOM 2513 C C . MET B 1 5 ? 14.984 7.312 24.75 1 73.06 5 MET B C 1
ATOM 2515 O O . MET B 1 5 ? 14.703 8.109 23.859 1 73.06 5 MET B O 1
ATOM 2519 N N . LEU B 1 6 ? 14.594 7.352 26 1 76.38 6 LEU B N 1
ATOM 2520 C CA . LEU B 1 6 ? 13.711 8.445 26.391 1 76.38 6 LEU B CA 1
ATOM 2521 C C . LEU B 1 6 ? 14.461 9.781 26.344 1 76.38 6 LEU B C 1
ATOM 2523 O O . LEU B 1 6 ? 13.891 10.797 25.953 1 76.38 6 LEU B O 1
ATOM 2527 N N . LEU B 1 7 ? 15.648 9.664 26.688 1 72.5 7 LEU B N 1
ATOM 2528 C CA . LEU B 1 7 ? 16.453 10.875 26.656 1 72.5 7 LEU B CA 1
ATOM 2529 C C . LEU B 1 7 ? 16.688 11.336 25.219 1 72.5 7 LEU B C 1
ATOM 2531 O O . LEU B 1 7 ? 16.641 12.539 24.938 1 72.5 7 LEU B O 1
ATOM 2535 N N . GLU B 1 8 ? 16.781 10.422 24.391 1 84.38 8 GLU B N 1
ATOM 2536 C CA . GLU B 1 8 ? 16.984 10.758 22.984 1 84.38 8 GLU B CA 1
ATOM 2537 C C . GLU B 1 8 ? 15.711 11.305 22.359 1 84.38 8 GLU B C 1
ATOM 2539 O O . GLU B 1 8 ? 15.758 12.219 21.531 1 84.38 8 GLU B O 1
ATOM 2544 N N . LEU B 1 9 ? 14.688 10.719 22.828 1 88.88 9 LEU B N 1
ATOM 2545 C CA . LEU B 1 9 ? 13.398 11.203 22.359 1 88.88 9 LEU B CA 1
ATOM 2546 C C . LEU B 1 9 ? 13.148 12.633 22.828 1 88.88 9 LEU B C 1
ATOM 2548 O O . LEU B 1 9 ? 12.742 13.492 22.047 1 88.88 9 LEU B O 1
ATOM 2552 N N . VAL B 1 10 ? 13.391 12.836 24.094 1 89.56 10 VAL B N 1
ATOM 2553 C CA . VAL B 1 10 ? 13.219 14.172 24.672 1 89.56 10 VAL B CA 1
ATOM 2554 C C . VAL B 1 10 ? 14.164 15.156 23.984 1 89.56 10 VAL B C 1
ATOM 2556 O O . VAL B 1 10 ? 13.781 16.297 23.703 1 89.56 10 VAL B O 1
ATOM 2559 N N . GLY B 1 11 ? 15.32 14.664 23.656 1 90.56 11 GLY B N 1
ATOM 2560 C CA . GLY B 1 11 ? 16.266 15.5 22.922 1 90.56 11 GLY B CA 1
ATOM 2561 C C . GLY B 1 11 ? 15.758 15.938 21.562 1 90.56 11 GLY B C 1
ATOM 2562 O O . GLY B 1 11 ? 15.883 17.109 21.203 1 90.56 11 GLY B O 1
ATOM 2563 N N . THR B 1 12 ? 15.18 15.055 20.922 1 93.06 12 THR B N 1
ATOM 2564 C CA . THR B 1 12 ? 14.625 15.359 19.609 1 93.06 12 THR B CA 1
ATOM 2565 C C . THR B 1 12 ? 13.484 16.375 19.719 1 93.06 12 THR B C 1
ATOM 2567 O O . THR B 1 12 ? 13.391 17.297 18.922 1 93.06 12 THR B O 1
ATOM 2570 N N . LEU B 1 13 ? 12.672 16.203 20.703 1 94.94 13 LEU B N 1
ATOM 2571 C CA . LEU B 1 13 ? 11.531 17.094 20.906 1 94.94 13 LEU B CA 1
ATOM 2572 C C . LEU B 1 13 ? 12 18.484 21.328 1 94.94 13 LEU B C 1
ATOM 2574 O O . LEU B 1 13 ? 11.469 19.5 20.844 1 94.94 13 LEU B O 1
ATOM 2578 N N . MET B 1 14 ? 12.938 18.516 22.141 1 94.12 14 MET B N 1
ATOM 2579 C CA . MET B 1 14 ? 13.477 19.797 22.594 1 94.12 14 MET B CA 1
ATOM 2580 C C . MET B 1 14 ? 14.164 20.516 21.438 1 94.12 14 MET B C 1
ATOM 2582 O O . MET B 1 14 ? 14.008 21.734 21.281 1 94.12 14 MET B O 1
ATOM 2586 N N . GLU B 1 15 ? 14.859 19.766 20.656 1 93.12 15 GLU B N 1
ATOM 2587 C CA . GLU B 1 15 ? 15.508 20.359 19.5 1 93.12 15 GLU B CA 1
ATOM 2588 C C . GLU B 1 15 ? 14.484 20.906 18.516 1 93.12 15 GLU B C 1
ATOM 2590 O O . GLU B 1 15 ? 14.711 21.938 17.875 1 93.12 15 GLU B O 1
ATOM 2595 N N . SER B 1 16 ? 13.422 20.219 18.375 1 94.06 16 SER B N 1
ATOM 2596 C CA . SER B 1 16 ? 12.359 20.672 17.5 1 94.06 16 SER B CA 1
ATOM 2597 C C . SER B 1 16 ? 11.734 21.969 18.016 1 94.06 16 SER B C 1
ATOM 2599 O O . SER B 1 16 ? 11.453 22.891 17.25 1 94.06 16 SER B O 1
ATOM 2601 N N . GLN B 1 17 ? 11.531 22.016 19.281 1 94 17 GLN B N 1
ATOM 2602 C CA . GLN B 1 17 ? 11 23.219 19.875 1 94 17 GLN B CA 1
ATOM 2603 C C . GLN B 1 17 ? 11.969 24.391 19.703 1 94 17 GLN B C 1
ATOM 2605 O O . GLN B 1 17 ? 11.555 25.516 19.422 1 94 17 GLN B O 1
ATOM 2610 N N . LYS B 1 18 ? 13.195 24.094 19.859 1 92.56 18 LYS B N 1
ATOM 2611 C CA . LYS B 1 18 ? 14.219 25.109 19.672 1 92.56 18 LYS B CA 1
ATOM 2612 C C . LYS B 1 18 ? 14.227 25.625 18.234 1 92.56 18 LYS B C 1
ATOM 2614 O O . LYS B 1 18 ? 14.438 26.812 18 1 92.56 18 LYS B O 1
ATOM 2619 N N . LEU B 1 19 ? 14.008 24.75 17.375 1 92.12 19 LEU B N 1
ATOM 2620 C CA . LEU B 1 19 ? 13.953 25.141 15.961 1 92.12 19 LEU B CA 1
ATOM 2621 C C . LEU B 1 19 ? 12.828 26.141 15.719 1 92.12 19 LEU B C 1
ATOM 2623 O O . LEU B 1 19 ? 13.016 27.125 15 1 92.12 19 LEU B O 1
ATOM 2627 N N . PHE B 1 20 ? 11.734 25.875 16.328 1 93.75 20 PHE B N 1
ATOM 2628 C CA . PHE B 1 20 ? 10.586 26.766 16.188 1 93.75 20 PHE B CA 1
ATOM 2629 C C . PHE B 1 20 ? 10.906 28.156 16.703 1 93.75 20 PHE B C 1
ATOM 2631 O O . PHE B 1 20 ? 10.633 29.156 16.047 1 93.75 20 PHE B O 1
ATOM 2638 N N . PHE B 1 21 ? 11.609 28.25 17.812 1 93.81 21 PHE B N 1
ATOM 2639 C CA . PHE B 1 21 ? 11.844 29.516 18.469 1 93.81 21 PHE B CA 1
ATOM 2640 C C . PHE B 1 21 ? 13.047 30.234 17.875 1 93.81 21 PHE B C 1
ATOM 2642 O O . PHE B 1 21 ? 13.18 31.453 17.984 1 93.81 21 PHE B O 1
ATOM 2649 N N . ARG B 1 22 ? 13.914 29.531 17.266 1 92.62 22 ARG B N 1
ATOM 2650 C CA . ARG B 1 22 ? 15.062 30.141 16.594 1 92.62 22 ARG B CA 1
ATOM 2651 C C . ARG B 1 22 ? 14.625 30.984 15.406 1 92.62 22 ARG B C 1
ATOM 2653 O O . ARG B 1 22 ? 15.266 31.984 15.086 1 92.62 22 ARG B O 1
ATOM 2660 N N . ASN B 1 23 ? 13.609 30.547 14.781 1 93.69 23 ASN B N 1
ATOM 2661 C CA . ASN B 1 23 ? 13.039 31.281 13.656 1 93.69 23 ASN B CA 1
ATOM 2662 C C . ASN B 1 23 ? 11.523 31.406 13.781 1 93.69 23 ASN B C 1
ATOM 2664 O O . ASN B 1 23 ? 10.781 30.969 12.898 1 93.69 23 ASN B O 1
ATOM 2668 N N . VAL B 1 24 ? 11.078 32.094 14.789 1 93.38 24 VAL B N 1
ATOM 2669 C CA . VAL B 1 24 ? 9.672 32.156 15.172 1 93.38 24 VAL B CA 1
ATOM 2670 C C . VAL B 1 24 ? 8.875 32.875 14.078 1 93.38 24 VAL B C 1
ATOM 2672 O O . VAL B 1 24 ? 7.727 32.5 13.805 1 93.38 24 VAL B O 1
ATOM 2675 N N . LYS B 1 25 ? 9.438 33.812 13.445 1 93.44 25 LYS B N 1
ATOM 2676 C CA . LYS B 1 25 ? 8.734 34.594 12.414 1 93.44 25 LYS B CA 1
ATOM 2677 C C . LYS B 1 25 ? 8.359 33.688 11.227 1 93.44 25 LYS B C 1
ATOM 2679 O O . LYS B 1 25 ? 7.203 33.656 10.812 1 93.44 25 LYS B O 1
ATOM 2684 N N . LEU B 1 26 ? 9.32 33 10.781 1 94.94 26 LEU B N 1
ATOM 2685 C CA . LEU B 1 26 ? 9.094 32.125 9.641 1 94.94 26 LEU B CA 1
ATOM 2686 C C . LEU B 1 26 ? 8.141 31 10 1 94.94 26 LEU B C 1
ATOM 2688 O O . LEU B 1 26 ? 7.18 30.734 9.273 1 94.94 26 LEU B O 1
ATOM 2692 N N . MET B 1 27 ? 8.32 30.359 11.156 1 94.94 27 MET B N 1
ATOM 2693 C CA . MET B 1 27 ? 7.535 29.203 11.586 1 94.94 27 MET B CA 1
ATOM 2694 C C . MET B 1 27 ? 6.102 29.609 11.906 1 94.94 27 MET B C 1
ATOM 2696 O O . MET B 1 27 ? 5.16 28.891 11.578 1 94.94 27 MET B O 1
ATOM 2700 N N . SER B 1 28 ? 5.965 30.719 12.516 1 95.19 28 SER B N 1
ATOM 2701 C CA . SER B 1 28 ? 4.621 31.203 12.828 1 95.19 28 SER B CA 1
ATOM 2702 C C . SER B 1 28 ? 3.852 31.562 11.562 1 95.19 28 SER B C 1
ATOM 2704 O O . SER B 1 28 ? 2.639 31.359 11.492 1 95.19 28 SER B O 1
ATOM 2706 N N . CYS B 1 29 ? 4.566 32.094 10.641 1 96 29 CYS B N 1
ATOM 2707 C CA . CYS B 1 29 ? 3.918 32.438 9.375 1 96 29 CYS B CA 1
ATOM 2708 C C . CYS B 1 29 ? 3.395 31.203 8.68 1 96 29 CYS B C 1
ATOM 2710 O O . CYS B 1 29 ? 2.254 31.172 8.211 1 96 29 CYS B O 1
ATOM 2712 N N . ILE B 1 30 ? 4.176 30.219 8.617 1 95.88 30 ILE B N 1
ATOM 2713 C CA . ILE B 1 30 ? 3.766 28.953 8 1 95.88 30 ILE B CA 1
ATOM 2714 C C . ILE B 1 30 ? 2.586 28.359 8.766 1 95.88 30 ILE B C 1
ATOM 2716 O O . ILE B 1 30 ? 1.606 27.922 8.164 1 95.88 30 ILE B O 1
ATOM 2720 N N . PHE B 1 31 ? 2.68 28.391 10.055 1 96 31 PHE B N 1
ATOM 2721 C CA . PHE B 1 31 ? 1.625 27.859 10.906 1 96 31 PHE B CA 1
ATOM 2722 C C . PHE B 1 31 ? 0.313 28.594 10.672 1 96 31 PHE B C 1
ATOM 2724 O O . PHE B 1 31 ? -0.744 27.969 10.555 1 96 31 PHE B O 1
ATOM 2731 N N . LEU B 1 32 ? 0.369 29.891 10.602 1 96.31 32 LEU B N 1
ATOM 2732 C CA . LEU B 1 32 ? -0.831 30.688 10.383 1 96.31 32 LEU B CA 1
ATOM 2733 C C . LEU B 1 32 ? -1.434 30.406 9.016 1 96.31 32 LEU B C 1
ATOM 2735 O O . LEU B 1 32 ? -2.658 30.359 8.867 1 96.31 32 LEU B O 1
ATOM 2739 N N . LEU B 1 33 ? -0.585 30.188 8.086 1 95.88 33 LEU B N 1
ATOM 2740 C CA . LEU B 1 33 ? -1.07 29.859 6.75 1 95.88 33 LEU B CA 1
ATOM 2741 C C . LEU B 1 33 ? -1.765 28.5 6.75 1 95.88 33 LEU B C 1
ATOM 2743 O O . LEU B 1 33 ? -2.818 28.344 6.133 1 95.88 33 LEU B O 1
ATOM 2747 N N . ILE B 1 34 ? -1.203 27.547 7.465 1 96.31 34 ILE B N 1
ATOM 2748 C CA . ILE B 1 34 ? -1.774 26.219 7.559 1 96.31 34 ILE B CA 1
ATOM 2749 C C . ILE B 1 34 ? -3.15 26.281 8.219 1 96.31 34 ILE B C 1
ATOM 2751 O O . ILE B 1 34 ? -4.129 25.75 7.691 1 96.31 34 ILE B O 1
ATOM 2755 N N . ILE B 1 35 ? -3.211 26.984 9.328 1 95.56 35 ILE B N 1
ATOM 2756 C CA . ILE B 1 35 ? -4.453 27.047 10.094 1 95.56 35 ILE B CA 1
ATOM 2757 C C . ILE B 1 35 ? -5.512 27.812 9.297 1 95.56 35 ILE B C 1
ATOM 2759 O O . ILE B 1 35 ? -6.68 27.422 9.281 1 95.56 35 ILE B O 1
ATOM 2763 N N . SER B 1 36 ? -5.133 28.891 8.648 1 94.94 36 SER B N 1
ATOM 2764 C CA . SER B 1 36 ? -6.078 29.703 7.883 1 94.94 36 SER B CA 1
ATOM 2765 C C . SER B 1 36 ? -6.684 28.906 6.73 1 94.94 36 SER B C 1
ATOM 2767 O O . SER B 1 36 ? -7.906 28.828 6.594 1 94.94 36 SER B O 1
ATOM 2769 N N . LEU B 1 37 ? -5.828 28.297 6.008 1 94.31 37 LEU B N 1
ATOM 2770 C CA . LEU B 1 37 ? -6.305 27.547 4.848 1 94.31 37 LEU B CA 1
ATOM 2771 C C . LEU B 1 37 ? -7.105 26.328 5.277 1 94.31 37 LEU B C 1
ATOM 2773 O O . LEU B 1 37 ? -8.148 26.016 4.695 1 94.31 37 LEU B O 1
ATOM 2777 N N . SER B 1 38 ? -6.621 25.656 6.289 1 94.56 38 SER B N 1
ATOM 2778 C CA . SER B 1 38 ? -7.332 24.484 6.781 1 94.56 38 SER B CA 1
ATOM 2779 C C . SER B 1 38 ? -8.703 24.859 7.332 1 94.56 38 SER B C 1
ATOM 2781 O O . SER B 1 38 ? -9.688 24.141 7.098 1 94.56 38 SER B O 1
ATOM 2783 N N . SER B 1 39 ? -8.781 25.938 8.016 1 92.62 39 SER B N 1
ATOM 2784 C CA . SER B 1 39 ? -10.047 26.391 8.586 1 92.62 39 SER B CA 1
ATOM 2785 C C . SER B 1 39 ? -11.023 26.812 7.492 1 92.62 39 SER B C 1
ATOM 2787 O O . SER B 1 39 ? -12.211 26.5 7.555 1 92.62 39 SER B O 1
ATOM 2789 N N . ILE B 1 40 ? -10.531 27.453 6.488 1 92.94 40 ILE B N 1
ATOM 2790 C CA . ILE B 1 40 ? -11.367 27.875 5.375 1 92.94 40 ILE B CA 1
ATOM 2791 C C . ILE B 1 40 ? -11.93 26.656 4.648 1 92.94 40 ILE B C 1
ATOM 2793 O O . ILE B 1 40 ? -13.117 26.609 4.336 1 92.94 40 ILE B O 1
ATOM 2797 N N . LEU B 1 41 ? -11.086 25.703 4.418 1 92.25 41 LEU B N 1
ATOM 2798 C CA . LEU B 1 41 ? -11.508 24.5 3.723 1 92.25 41 LEU B CA 1
ATOM 2799 C C . LEU B 1 41 ? -12.492 23.703 4.57 1 92.25 41 LEU B C 1
ATOM 2801 O O . LEU B 1 41 ? -13.492 23.188 4.055 1 92.25 41 LEU B O 1
ATOM 2805 N N . PHE B 1 42 ? -12.227 23.656 5.777 1 88.88 42 PHE B N 1
ATOM 2806 C CA . PHE B 1 42 ? -13.078 22.938 6.703 1 88.88 42 PHE B CA 1
ATOM 2807 C C . PHE B 1 42 ? -14.461 23.578 6.781 1 88.88 42 PHE B C 1
ATOM 2809 O O . PHE B 1 42 ? -15.477 22.875 6.676 1 88.88 42 PHE B O 1
ATOM 2816 N N . LEU B 1 43 ? -14.539 24.828 6.93 1 86.81 43 LEU B N 1
ATOM 2817 C CA . LEU B 1 43 ? -15.797 25.562 7.008 1 86.81 43 LEU B CA 1
ATOM 2818 C C . LEU B 1 43 ? -16.547 25.484 5.684 1 86.81 43 LEU B C 1
ATOM 2820 O O . LEU B 1 43 ? -17.766 25.281 5.668 1 86.81 43 LEU B O 1
ATOM 2824 N N . SER B 1 44 ? -15.836 25.672 4.602 1 89.38 44 SER B N 1
ATOM 2825 C CA . SER B 1 44 ? -16.453 25.594 3.283 1 89.38 44 SER B CA 1
ATOM 2826 C C . SER B 1 44 ? -17.047 24.203 3.037 1 89.38 44 SER B C 1
ATOM 2828 O O . SER B 1 44 ? -18.141 24.094 2.467 1 89.38 44 SER B O 1
ATOM 2830 N N . ASN B 1 45 ? -16.359 23.203 3.455 1 89.69 45 ASN B N 1
ATOM 2831 C CA . ASN B 1 45 ? -16.859 21.844 3.303 1 89.69 45 ASN B CA 1
ATOM 2832 C C . ASN B 1 45 ? -18.125 21.609 4.137 1 89.69 45 ASN B C 1
ATOM 2834 O O . ASN B 1 45 ? -19.109 21.062 3.639 1 89.69 45 ASN B O 1
ATOM 2838 N N . MET B 1 46 ? -18.156 22.062 5.352 1 85.06 46 MET B N 1
ATOM 2839 C CA . MET B 1 46 ? -19.297 21.875 6.25 1 85.06 46 MET B CA 1
ATOM 2840 C C . MET B 1 46 ? -20.516 22.625 5.734 1 85.06 46 MET B C 1
ATOM 2842 O O . MET B 1 46 ? -21.625 22.078 5.742 1 85.06 46 MET B O 1
ATOM 2846 N N . LEU B 1 47 ? -20.266 23.797 5.293 1 84.25 47 LEU B N 1
ATOM 2847 C CA . LEU B 1 47 ? -21.375 24.625 4.812 1 84.25 47 LEU B CA 1
ATOM 2848 C C . LEU B 1 47 ? -21.938 24.062 3.516 1 84.25 47 LEU B C 1
ATOM 2850 O O . LEU B 1 47 ? -23.141 24.172 3.256 1 84.25 47 LEU B O 1
ATOM 2854 N N . SER B 1 48 ? -21.094 23.484 2.734 1 87.06 48 SER B N 1
ATOM 2855 C CA . SER B 1 48 ? -21.531 22.953 1.447 1 87.06 48 SER B CA 1
ATOM 2856 C C . SER B 1 48 ? -22.266 21.625 1.617 1 87.06 48 SER B C 1
ATOM 2858 O O . SER B 1 48 ? -23.219 21.328 0.902 1 87.06 48 SER B O 1
ATOM 2860 N N . ILE B 1 49 ? -21.859 20.797 2.586 1 85.62 49 ILE B N 1
ATOM 2861 C CA . ILE B 1 49 ? -22.359 19.438 2.693 1 85.62 49 ILE B CA 1
ATOM 2862 C C . ILE B 1 49 ? -23.594 19.406 3.6 1 85.62 49 ILE B C 1
ATOM 2864 O O . ILE B 1 49 ? -24.469 18.562 3.43 1 85.62 49 ILE B O 1
ATOM 2868 N N . LYS B 1 50 ? -23.766 20.312 4.469 1 84.5 50 LYS B N 1
ATOM 2869 C CA . LYS B 1 50 ? -24.828 20.281 5.461 1 84.5 50 LYS B CA 1
ATOM 2870 C C . LYS B 1 50 ? -26.203 20.266 4.789 1 84.5 50 LYS B C 1
ATOM 2872 O O . LYS B 1 50 ? -27.031 19.391 5.082 1 84.5 50 LYS B O 1
ATOM 2877 N N . PRO B 1 51 ? -26.5 21.188 3.857 1 84.88 51 PRO B N 1
ATOM 2878 C CA . PRO B 1 51 ? -27.812 21.141 3.211 1 84.88 51 PRO B CA 1
ATOM 2879 C C . PRO B 1 51 ? -28.047 19.844 2.445 1 84.88 51 PRO B C 1
ATOM 2881 O O . PRO B 1 51 ? -29.172 19.328 2.428 1 84.88 51 PRO B O 1
ATOM 2884 N N . SER B 1 52 ? -27.016 19.359 1.839 1 83.94 52 SER B N 1
ATOM 2885 C CA . SER B 1 52 ? -27.141 18.141 1.056 1 83.94 52 SER B CA 1
ATOM 2886 C C . SER B 1 52 ? -27.438 16.938 1.95 1 83.94 52 SER B C 1
ATOM 2888 O O . SER B 1 52 ? -28.266 16.094 1.615 1 83.94 52 SER B O 1
ATOM 2890 N N . ILE B 1 53 ? -26.875 16.859 3.057 1 84.38 53 ILE B N 1
ATOM 2891 C CA . ILE B 1 53 ? -27.062 15.75 3.971 1 84.38 53 ILE B CA 1
ATOM 2892 C C . ILE B 1 53 ? -28.438 15.836 4.613 1 84.38 53 ILE B C 1
ATOM 2894 O O . ILE B 1 53 ? -29.125 14.82 4.785 1 84.38 53 ILE B O 1
ATOM 2898 N N . THR B 1 54 ? -28.859 17.031 4.934 1 83.38 54 THR B N 1
ATOM 2899 C CA . THR B 1 54 ? -30.188 17.219 5.516 1 83.38 54 THR B CA 1
ATOM 2900 C C . THR B 1 54 ? -31.281 16.828 4.527 1 83.38 54 THR B C 1
ATOM 2902 O O . THR B 1 54 ? -32.219 16.109 4.883 1 83.38 54 THR B O 1
ATOM 2905 N N . ASP B 1 55 ? -31.062 17.25 3.326 1 87.06 55 ASP B N 1
ATOM 2906 C CA . ASP B 1 55 ? -32 16.922 2.279 1 87.06 55 ASP B CA 1
ATOM 2907 C C . ASP B 1 55 ? -32.031 15.414 2.012 1 87.06 55 ASP B C 1
ATOM 2909 O O . ASP B 1 55 ? -33.094 14.82 1.825 1 87.06 55 ASP B O 1
ATOM 2913 N N . PHE B 1 56 ? -30.906 14.836 1.974 1 87.12 56 PHE B N 1
ATOM 2914 C CA . PHE B 1 56 ? -30.781 13.398 1.737 1 87.12 56 PHE B CA 1
ATOM 2915 C C . PHE B 1 56 ? -31.469 12.602 2.836 1 87.12 56 PHE B C 1
ATOM 2917 O O . PHE B 1 56 ? -32.219 11.664 2.553 1 87.12 56 PHE B O 1
ATOM 2924 N N . THR B 1 57 ? -31.297 13.031 4.055 1 84.56 57 THR B N 1
ATOM 2925 C CA . THR B 1 57 ? -31.875 12.32 5.188 1 84.56 57 THR B CA 1
ATOM 2926 C C . THR B 1 57 ? -33.406 12.445 5.188 1 84.56 57 THR B C 1
ATOM 2928 O O . THR B 1 57 ? -34.094 11.477 5.465 1 84.56 57 THR B O 1
ATOM 2931 N N . LEU B 1 58 ? -33.875 13.633 4.855 1 86.88 58 LEU B N 1
ATOM 2932 C CA . LEU B 1 58 ? -35.312 13.852 4.777 1 86.88 58 LEU B CA 1
ATOM 2933 C C . LEU B 1 58 ? -35.938 13 3.684 1 86.88 58 LEU B C 1
ATOM 2935 O O . LEU B 1 58 ? -36.938 12.32 3.92 1 86.88 58 LEU B O 1
ATOM 2939 N N . LYS B 1 59 ? -35.312 12.977 2.574 1 90.06 59 LYS B N 1
ATOM 2940 C CA . LYS B 1 59 ? -35.844 12.211 1.445 1 90.06 59 LYS B CA 1
ATOM 2941 C C . LYS B 1 59 ? -35.719 10.711 1.691 1 90.06 59 LYS B C 1
ATOM 2943 O O . LYS B 1 59 ? -36.594 9.938 1.273 1 90.06 59 LYS B O 1
ATOM 2948 N N . ALA B 1 60 ? -34.688 10.32 2.334 1 89 60 ALA B N 1
ATOM 2949 C CA . ALA B 1 60 ? -34.5 8.914 2.682 1 89 60 ALA B CA 1
ATOM 2950 C C . ALA B 1 60 ? -35.594 8.445 3.631 1 89 60 ALA B C 1
ATOM 2952 O O . ALA B 1 60 ? -36.125 7.336 3.492 1 89 60 ALA B O 1
ATOM 2953 N N . ASN B 1 61 ? -36 9.336 4.492 1 88.88 61 ASN B N 1
ATOM 2954 C CA . ASN B 1 61 ? -37.094 9.023 5.418 1 88.88 61 ASN B CA 1
ATOM 2955 C C . ASN B 1 61 ? -38.438 8.953 4.703 1 88.88 61 ASN B C 1
ATOM 2957 O O . ASN B 1 61 ? -39.25 8.078 4.992 1 88.88 61 ASN B O 1
ATOM 2961 N N . LEU B 1 62 ? -38.656 9.836 3.771 1 89.19 62 LEU B N 1
ATOM 2962 C CA . LEU B 1 62 ? -39.875 9.844 2.984 1 89.19 62 LEU B CA 1
ATOM 2963 C C . LEU B 1 62 ? -39.969 8.609 2.09 1 89.19 62 LEU B C 1
ATOM 2965 O O . LEU B 1 62 ? -41.031 8.055 1.883 1 89.19 62 LEU B O 1
ATOM 2969 N N . LEU B 1 63 ? -38.812 8.195 1.574 1 89.5 63 LEU B N 1
ATOM 2970 C CA . LEU B 1 63 ? -38.75 7.012 0.721 1 89.5 63 LEU B CA 1
ATOM 2971 C C . LEU B 1 63 ? -39.188 5.762 1.481 1 89.5 63 LEU B C 1
ATOM 2973 O O . LEU B 1 63 ? -39.906 4.93 0.943 1 89.5 63 LEU B O 1
ATOM 2977 N N . ALA B 1 64 ? -38.75 5.633 2.717 1 86.25 64 ALA B N 1
ATOM 2978 C CA . ALA B 1 64 ? -39.094 4.484 3.555 1 86.25 64 ALA B CA 1
ATOM 2979 C C . ALA B 1 64 ? -40.594 4.426 3.814 1 86.25 64 ALA B C 1
ATOM 2981 O O . ALA B 1 64 ? -41.156 3.34 3.973 1 86.25 64 ALA B O 1
ATOM 2982 N N . MET B 1 65 ? -41.312 5.566 3.666 1 86.56 65 MET B N 1
ATOM 2983 C CA . MET B 1 65 ? -42.75 5.664 3.951 1 86.56 65 MET B CA 1
ATOM 2984 C C . MET B 1 65 ? -43.562 5.465 2.684 1 86.56 65 MET B C 1
ATOM 2986 O O . MET B 1 65 ? -44.781 5.215 2.754 1 86.56 65 MET B O 1
ATOM 2990 N N . ASN B 1 66 ? -42.938 5.547 1.572 1 85.81 66 ASN B N 1
ATOM 2991 C CA . ASN B 1 66 ? -43.688 5.531 0.314 1 85.81 66 ASN B CA 1
ATOM 2992 C C . ASN B 1 66 ? -43.344 4.297 -0.518 1 85.81 66 ASN B C 1
ATOM 2994 O O . ASN B 1 66 ? -43.438 4.332 -1.747 1 85.81 66 ASN B O 1
ATOM 2998 N N . ILE B 1 67 ? -42.906 3.303 0.231 1 82.31 67 ILE B N 1
ATOM 2999 C CA . ILE B 1 67 ? -42.594 2.07 -0.487 1 82.31 67 ILE B CA 1
ATOM 3000 C C . ILE B 1 67 ? -43.844 1.578 -1.225 1 82.31 67 ILE B C 1
ATOM 3002 O O . ILE B 1 67 ? -44.938 1.499 -0.643 1 82.31 67 ILE B O 1
ATOM 3006 N N . GLY B 1 68 ? -43.781 1.299 -2.562 1 80.31 68 GLY B N 1
ATOM 3007 C CA . GLY B 1 68 ? -44.875 0.762 -3.332 1 80.31 68 GLY B CA 1
ATOM 3008 C C . GLY B 1 68 ? -45.719 1.834 -4.02 1 80.31 68 GLY B C 1
ATOM 3009 O O . GLY B 1 68 ? -46.625 1.526 -4.777 1 80.31 68 GLY B O 1
ATOM 3010 N N . THR B 1 69 ? -45.5 2.998 -3.67 1 85.38 69 THR B N 1
ATOM 3011 C CA . THR B 1 69 ? -46.281 4.082 -4.285 1 85.38 69 THR B CA 1
ATOM 3012 C C . THR B 1 69 ? -45.594 4.566 -5.559 1 85.38 69 THR B C 1
ATOM 3014 O O . THR B 1 69 ? -44.406 4.305 -5.766 1 85.38 69 THR B O 1
ATOM 3017 N N . PRO B 1 70 ? -46.312 5.098 -6.473 1 85.62 70 PRO B N 1
ATOM 3018 C CA . PRO B 1 70 ? -45.719 5.633 -7.703 1 85.62 70 PRO B CA 1
ATOM 3019 C C . PRO B 1 70 ? -44.688 6.73 -7.438 1 85.62 70 PRO B C 1
ATOM 3021 O O . PRO B 1 70 ? -43.781 6.945 -8.25 1 85.62 70 PRO B O 1
ATOM 3024 N N . GLU B 1 71 ? -44.812 7.383 -6.238 1 88.75 71 GLU B N 1
ATOM 3025 C CA . GLU B 1 71 ? -43.906 8.469 -5.895 1 88.75 71 GLU B CA 1
ATOM 3026 C C . GLU B 1 71 ? -42.531 7.93 -5.516 1 88.75 71 GLU B C 1
ATOM 3028 O O . GLU B 1 71 ? -41.562 8.672 -5.539 1 88.75 71 GLU B O 1
ATOM 3033 N N . PHE B 1 72 ? -42.438 6.684 -5.258 1 88.88 72 PHE B N 1
ATOM 3034 C CA . PHE B 1 72 ? -41.219 6.027 -4.809 1 88.88 72 PHE B CA 1
ATOM 3035 C C . PHE B 1 72 ? -40.094 6.188 -5.836 1 88.88 72 PHE B C 1
ATOM 3037 O O . PHE B 1 72 ? -38.969 6.547 -5.488 1 88.88 72 PHE B O 1
ATOM 3044 N N . ALA B 1 73 ? -40.531 5.961 -7.094 1 86.88 73 ALA B N 1
ATOM 3045 C CA . ALA B 1 73 ? -39.531 6.031 -8.156 1 86.88 73 ALA B CA 1
ATOM 3046 C C . ALA B 1 73 ? -38.969 7.445 -8.289 1 86.88 73 ALA B C 1
ATOM 3048 O O . ALA B 1 73 ? -37.75 7.629 -8.492 1 86.88 73 ALA B O 1
ATOM 3049 N N . ASN B 1 74 ? -39.844 8.406 -8.148 1 88.5 74 ASN B N 1
ATOM 3050 C CA . ASN B 1 74 ? -39.438 9.797 -8.258 1 88.5 74 ASN B CA 1
ATOM 3051 C C . ASN B 1 74 ? -38.531 10.195 -7.082 1 88.5 74 ASN B C 1
ATOM 3053 O O . ASN B 1 74 ? -37.531 10.875 -7.266 1 88.5 74 ASN B O 1
ATOM 3057 N N . LEU B 1 75 ? -38.875 9.719 -5.898 1 90 75 LEU B N 1
ATOM 3058 C CA . LEU B 1 75 ? -38.094 10 -4.707 1 90 75 LEU B CA 1
ATOM 3059 C C . LEU B 1 75 ? -36.719 9.328 -4.793 1 90 75 LEU B C 1
ATOM 3061 O O . LEU B 1 75 ? -35.688 9.922 -4.402 1 90 75 LEU B O 1
ATOM 3065 N N . LEU B 1 76 ? -36.719 8.188 -5.34 1 87.19 76 LEU B N 1
ATOM 3066 C CA . LEU B 1 76 ? -35.469 7.453 -5.5 1 87.19 76 LEU B CA 1
ATOM 3067 C C . LEU B 1 76 ? -34.531 8.172 -6.473 1 87.19 76 LEU B C 1
ATOM 3069 O O . LEU B 1 76 ? -33.344 8.273 -6.23 1 87.19 76 LEU B O 1
ATOM 3073 N N . ASN B 1 77 ? -35.031 8.68 -7.496 1 86.88 77 ASN B N 1
ATOM 3074 C CA . ASN B 1 77 ? -34.25 9.406 -8.477 1 86.88 77 ASN B CA 1
ATOM 3075 C C . ASN B 1 77 ? -33.688 10.711 -7.898 1 86.88 77 ASN B C 1
ATOM 3077 O O . ASN B 1 77 ? -32.531 11.07 -8.164 1 86.88 77 ASN B O 1
ATOM 3081 N N . THR B 1 78 ? -34.469 11.328 -7.105 1 88.44 78 THR B N 1
ATOM 3082 C CA . THR B 1 78 ? -34 12.562 -6.484 1 88.44 78 THR B CA 1
ATOM 3083 C C . THR B 1 78 ? -32.938 12.273 -5.445 1 88.44 78 THR B C 1
ATOM 3085 O O . THR B 1 78 ? -31.984 13.055 -5.277 1 88.44 78 THR B O 1
ATOM 3088 N N . LEU B 1 79 ? -33.094 11.211 -4.793 1 88.94 79 LEU B N 1
ATOM 3089 C CA . LEU B 1 79 ? -32.094 10.789 -3.812 1 88.94 79 LEU B CA 1
ATOM 3090 C C . LEU B 1 79 ? -30.766 10.461 -4.488 1 88.94 79 LEU B C 1
ATOM 3092 O O . LEU B 1 79 ? -29.703 10.805 -3.973 1 88.94 79 LEU B O 1
ATOM 3096 N N . LYS B 1 80 ? -30.891 9.797 -5.582 1 85.94 80 LYS B N 1
ATOM 3097 C CA . LYS B 1 80 ? -29.688 9.492 -6.344 1 85.94 80 LYS B CA 1
ATOM 3098 C C . LYS B 1 80 ? -28.984 10.773 -6.801 1 85.94 80 LYS B C 1
ATOM 3100 O O . LYS B 1 80 ? -27.766 10.852 -6.789 1 85.94 80 LYS B O 1
ATOM 3105 N N . GLY B 1 81 ? -29.688 11.719 -7.16 1 86.69 81 GLY B N 1
ATOM 3106 C CA . GLY B 1 81 ? -29.125 13.008 -7.531 1 86.69 81 GLY B CA 1
ATOM 3107 C C . GLY B 1 81 ? -28.438 13.711 -6.383 1 86.69 81 GLY B C 1
ATOM 3108 O O . GLY B 1 81 ? -27.344 14.258 -6.551 1 86.69 81 GLY B O 1
ATOM 3109 N N . ASP B 1 82 ? -29.094 13.703 -5.27 1 87.88 82 ASP B N 1
ATOM 3110 C CA . ASP B 1 82 ? -28.484 14.312 -4.082 1 87.88 82 ASP B CA 1
ATOM 3111 C C . ASP B 1 82 ? -27.203 13.586 -3.689 1 87.88 82 ASP B C 1
ATOM 3113 O O . ASP B 1 82 ? -26.234 14.219 -3.279 1 87.88 82 ASP B O 1
ATOM 3117 N N . LEU B 1 83 ? -27.266 12.328 -3.797 1 87.5 83 LEU B N 1
ATOM 3118 C CA . LEU B 1 83 ? -26.078 11.531 -3.488 1 87.5 83 LEU B CA 1
ATOM 3119 C C . LEU B 1 83 ? -24.938 11.859 -4.441 1 87.5 83 LEU B C 1
ATOM 3121 O O . LEU B 1 83 ? -23.781 11.953 -4.02 1 87.5 83 LEU B O 1
ATOM 3125 N N . ARG B 1 84 ? -25.25 12.055 -5.668 1 88.12 84 ARG B N 1
ATOM 3126 C CA . ARG B 1 84 ? -24.234 12.414 -6.66 1 88.12 84 ARG B CA 1
ATOM 3127 C C . ARG B 1 84 ? -23.609 13.766 -6.34 1 88.12 84 ARG B C 1
ATOM 3129 O O . ARG B 1 84 ? -22.391 13.922 -6.441 1 88.12 84 ARG B O 1
ATOM 3136 N N . LEU B 1 85 ? -24.391 14.641 -5.977 1 86.06 85 LEU B N 1
ATOM 3137 C CA . LEU B 1 85 ? -23.891 15.969 -5.637 1 86.06 85 LEU B CA 1
ATOM 3138 C C . LEU B 1 85 ? -23.016 15.914 -4.387 1 86.06 85 LEU B C 1
ATOM 3140 O O . LEU B 1 85 ? -21.953 16.547 -4.34 1 86.06 85 LEU B O 1
ATOM 3144 N N . PHE B 1 86 ? -23.438 15.164 -3.436 1 88.5 86 PHE B N 1
ATOM 3145 C CA . PHE B 1 86 ? -22.688 15.023 -2.193 1 88.5 86 PHE B CA 1
ATOM 3146 C C . PHE B 1 86 ? -21.328 14.398 -2.451 1 88.5 86 PHE B C 1
ATOM 3148 O O . PHE B 1 86 ? -20.297 14.906 -1.992 1 88.5 86 PHE B O 1
ATOM 3155 N N . VAL B 1 87 ? -21.344 13.359 -3.135 1 88.75 87 VAL B N 1
ATOM 3156 C CA . VAL B 1 87 ? -20.109 12.625 -3.41 1 88.75 87 VAL B CA 1
ATOM 3157 C C . VAL B 1 87 ? -19.172 13.492 -4.246 1 88.75 87 VAL B C 1
ATOM 3159 O O . VAL B 1 87 ? -17.969 13.555 -3.986 1 88.75 87 VAL B O 1
ATOM 3162 N N . GLY B 1 88 ? -19.688 14.172 -5.223 1 87.75 88 GLY B N 1
ATOM 3163 C CA . GLY B 1 88 ? -18.875 15.055 -6.047 1 87.75 88 GLY B CA 1
ATOM 3164 C C . GLY B 1 88 ? -18.219 16.172 -5.262 1 87.75 88 GLY B C 1
ATOM 3165 O O . GLY B 1 88 ? -17.031 16.422 -5.402 1 87.75 88 GLY B O 1
ATOM 3166 N N . LEU B 1 89 ? -18.969 16.797 -4.391 1 88.44 89 LEU B N 1
ATOM 3167 C CA . LEU B 1 89 ? -18.453 17.906 -3.588 1 88.44 89 LEU B CA 1
ATOM 3168 C C . LEU B 1 89 ? -17.406 17.406 -2.594 1 88.44 89 LEU B C 1
ATOM 3170 O O . LEU B 1 89 ? -16.359 18.031 -2.428 1 88.44 89 LEU B O 1
ATOM 3174 N N . GLU B 1 90 ? -17.672 16.297 -1.985 1 90.12 90 GLU B N 1
ATOM 3175 C CA . GLU B 1 90 ? -16.734 15.75 -1.02 1 90.12 90 GLU B CA 1
ATOM 3176 C C . GLU B 1 90 ? -15.406 15.398 -1.684 1 90.12 90 GLU B C 1
ATOM 3178 O O . GLU B 1 90 ? -14.336 15.609 -1.101 1 90.12 90 GLU B O 1
ATOM 3183 N N . TRP B 1 91 ? -15.469 14.938 -2.818 1 89.75 91 TRP B N 1
ATOM 3184 C CA . TRP B 1 91 ? -14.25 14.539 -3.52 1 89.75 91 TRP B CA 1
ATOM 3185 C C . TRP B 1 91 ? -13.43 15.758 -3.932 1 89.75 91 TRP B C 1
ATOM 3187 O O . TRP B 1 91 ? -12.203 15.734 -3.879 1 89.75 91 TRP B O 1
ATOM 3197 N N . ILE B 1 92 ? -14.094 16.75 -4.324 1 89.62 92 ILE B N 1
ATOM 3198 C CA . ILE B 1 92 ? -13.398 18 -4.66 1 89.62 92 ILE B CA 1
ATOM 3199 C C . ILE B 1 92 ? -12.656 18.516 -3.436 1 89.62 92 ILE B C 1
ATOM 3201 O O . ILE B 1 92 ? -11.484 18.875 -3.518 1 89.62 92 ILE B O 1
ATOM 3205 N N . PHE B 1 93 ? -13.297 18.484 -2.324 1 91.62 93 PHE B N 1
ATOM 3206 C CA . PHE B 1 93 ? -12.672 19 -1.112 1 91.62 93 PHE B CA 1
ATOM 3207 C C . PHE B 1 93 ? -11.516 18.109 -0.675 1 91.62 93 PHE B C 1
ATOM 3209 O O . PHE B 1 93 ? -10.484 18.594 -0.21 1 91.62 93 PHE B O 1
ATOM 3216 N N . ILE B 1 94 ? -11.672 16.844 -0.857 1 90.62 94 ILE B N 1
ATOM 3217 C CA . ILE B 1 94 ? -10.617 15.906 -0.482 1 90.62 94 ILE B CA 1
ATOM 3218 C C . ILE B 1 94 ? -9.375 16.156 -1.336 1 90.62 94 ILE B C 1
ATOM 3220 O O . ILE B 1 94 ? -8.25 16.172 -0.827 1 90.62 94 ILE B O 1
ATOM 3224 N N . PHE B 1 95 ? -9.578 16.422 -2.555 1 91.31 95 PHE B N 1
ATOM 3225 C CA . PHE B 1 95 ? -8.461 16.672 -3.455 1 91.31 95 PHE B CA 1
ATOM 3226 C C . PHE B 1 95 ? -7.75 17.969 -3.084 1 91.31 95 PHE B C 1
ATOM 3228 O O . PHE B 1 95 ? -6.516 18.016 -3.035 1 91.31 95 PHE B O 1
ATOM 3235 N N . ILE B 1 96 ? -8.477 18.922 -2.768 1 94.06 96 ILE B N 1
ATOM 3236 C CA . ILE B 1 96 ? -7.898 20.219 -2.408 1 94.06 96 ILE B CA 1
ATOM 3237 C C . ILE B 1 96 ? -7.156 20.094 -1.079 1 94.06 96 ILE B C 1
ATOM 3239 O O . ILE B 1 96 ? -6.039 20.594 -0.938 1 94.06 96 ILE B O 1
ATOM 3243 N N . LEU B 1 97 ? -7.754 19.375 -0.237 1 92.62 97 LEU B N 1
ATOM 3244 C CA . LEU B 1 97 ? -7.133 19.203 1.069 1 92.62 97 LEU B CA 1
ATOM 3245 C C . LEU B 1 97 ? -5.828 18.422 0.947 1 92.62 97 LEU B C 1
ATOM 3247 O O . LEU B 1 97 ? -4.84 18.75 1.604 1 92.62 97 LEU B O 1
ATOM 3251 N N . CYS B 1 98 ? -5.809 17.453 0.124 1 92.88 98 CYS B N 1
ATOM 3252 C CA . CYS B 1 98 ? -4.605 16.656 -0.067 1 92.88 98 CYS B CA 1
ATOM 3253 C C . CYS B 1 98 ? -3.484 17.5 -0.668 1 92.88 98 CYS B C 1
ATOM 3255 O O . CYS B 1 98 ? -2.334 17.406 -0.237 1 92.88 98 CYS B O 1
ATOM 3257 N N . PHE B 1 99 ? -3.842 18.281 -1.585 1 93.88 99 PHE B N 1
ATOM 3258 C CA . PHE B 1 99 ? -2.855 19.141 -2.242 1 93.88 99 PHE B CA 1
ATOM 3259 C C . PHE B 1 99 ? -2.254 20.125 -1.256 1 93.88 99 PHE B C 1
ATOM 3261 O O . PHE B 1 99 ? -1.031 20.25 -1.155 1 93.88 99 PHE B O 1
ATOM 3268 N N . PHE B 1 100 ? -3.057 20.75 -0.51 1 94.62 100 PHE B N 1
ATOM 3269 C CA . PHE B 1 100 ? -2.58 21.766 0.416 1 94.62 100 PHE B CA 1
ATOM 3270 C C . PHE B 1 100 ? -1.838 21.125 1.586 1 94.62 100 PHE B C 1
ATOM 3272 O O . PHE B 1 100 ? -0.867 21.703 2.092 1 94.62 100 PHE B O 1
ATOM 3279 N N . SER B 1 101 ? -2.297 20.031 1.974 1 94.44 101 SER B N 1
ATOM 3280 C CA . SER B 1 101 ? -1.596 19.344 3.047 1 94.44 101 SER B CA 1
ATOM 3281 C C . SER B 1 101 ? -0.17 18.984 2.639 1 94.44 101 SER B C 1
ATOM 3283 O O . SER B 1 101 ? 0.77 19.188 3.412 1 94.44 101 SER B O 1
ATOM 3285 N N . LEU B 1 102 ? -0.001 18.562 1.429 1 96.69 102 LEU B N 1
ATOM 3286 C CA . LEU B 1 102 ? 1.325 18.219 0.932 1 96.69 102 LEU B CA 1
ATOM 3287 C C . LEU B 1 102 ? 2.184 19.453 0.747 1 96.69 102 LEU B C 1
ATOM 3289 O O . LEU B 1 102 ? 3.375 19.453 1.064 1 96.69 102 LEU B O 1
ATOM 3293 N N . PHE B 1 103 ? 1.578 20.5 0.238 1 97 103 PHE B N 1
ATOM 3294 C CA . PHE B 1 103 ? 2.281 21.75 0.042 1 97 103 PHE B CA 1
ATOM 3295 C C . PHE B 1 103 ? 2.82 22.281 1.365 1 97 103 PHE B C 1
ATOM 3297 O O . PHE B 1 103 ? 4 22.641 1.468 1 97 103 PHE B O 1
ATOM 3304 N N . PHE B 1 104 ? 2.047 22.234 2.385 1 96.44 104 PHE B N 1
ATOM 3305 C CA . PHE B 1 104 ? 2.455 22.797 3.668 1 96.44 104 PHE B CA 1
ATOM 3306 C C . PHE B 1 104 ? 3.395 21.844 4.398 1 96.44 104 PHE B C 1
ATOM 3308 O O . PHE B 1 104 ? 4.27 22.281 5.148 1 96.44 104 PHE B O 1
ATOM 3315 N N . ALA B 1 105 ? 3.201 20.578 4.172 1 97.31 105 ALA B N 1
ATOM 3316 C CA . ALA B 1 105 ? 4.188 19.656 4.711 1 97.31 105 ALA B CA 1
ATOM 3317 C C . ALA B 1 105 ? 5.574 19.938 4.137 1 97.31 105 ALA B C 1
ATOM 3319 O O . ALA B 1 105 ? 6.562 19.984 4.879 1 97.31 105 ALA B O 1
ATOM 3320 N N . THR B 1 106 ? 5.602 20.141 2.852 1 97.75 106 THR B N 1
ATOM 3321 C CA . THR B 1 106 ? 6.855 20.438 2.174 1 97.75 106 THR B CA 1
ATOM 3322 C C . THR B 1 106 ? 7.449 21.75 2.688 1 97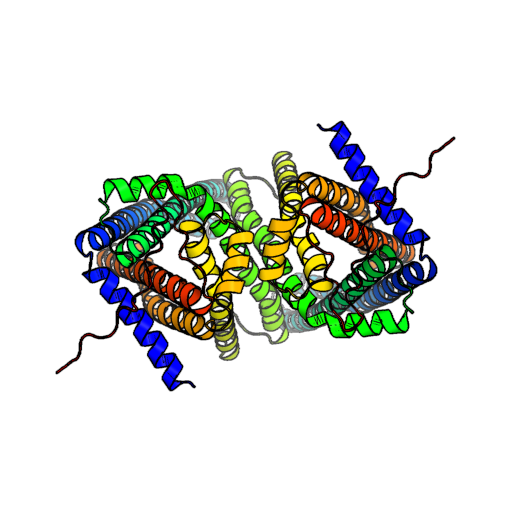.75 106 THR B C 1
ATOM 3324 O O . THR B 1 106 ? 8.641 21.828 2.996 1 97.75 106 THR B O 1
ATOM 3327 N N . ALA B 1 107 ? 6.602 22.734 2.836 1 97.06 107 ALA B N 1
ATOM 3328 C CA . ALA B 1 107 ? 7.047 24.031 3.328 1 97.06 107 ALA B CA 1
ATOM 3329 C C . ALA B 1 107 ? 7.57 23.922 4.758 1 97.06 107 ALA B C 1
ATOM 3331 O O . ALA B 1 107 ? 8.594 24.516 5.094 1 97.06 107 ALA B O 1
ATOM 3332 N N . SER B 1 108 ? 6.914 23.156 5.57 1 96.94 108 SER B N 1
ATOM 3333 C CA . SER B 1 108 ? 7.316 23 6.965 1 96.94 108 SER B CA 1
ATOM 3334 C C . SER B 1 108 ? 8.664 22.281 7.074 1 96.94 108 SER B C 1
ATOM 3336 O O . SER B 1 108 ? 9.516 22.688 7.875 1 96.94 108 SER B O 1
ATOM 3338 N N . ILE B 1 109 ? 8.859 21.297 6.305 1 97.38 109 ILE B N 1
ATOM 3339 C CA . ILE B 1 109 ? 10.117 20.562 6.309 1 97.38 109 ILE B CA 1
ATOM 3340 C C . ILE B 1 109 ? 11.25 21.469 5.824 1 97.38 109 ILE B C 1
ATOM 3342 O O . ILE B 1 109 ? 12.32 21.516 6.438 1 97.38 109 ILE B O 1
ATOM 3346 N N . LEU B 1 110 ? 10.992 22.203 4.773 1 96.5 110 LEU B N 1
ATOM 3347 C CA . LEU B 1 110 ? 12 23.125 4.238 1 96.5 110 LEU B CA 1
ATOM 3348 C C . LEU B 1 110 ? 12.359 24.188 5.266 1 96.5 110 LEU B C 1
ATOM 3350 O O . LEU B 1 110 ? 13.539 24.484 5.461 1 96.5 110 LEU B O 1
ATOM 3354 N N . ALA B 1 111 ? 11.359 24.719 5.891 1 96.12 111 ALA B N 1
ATOM 3355 C CA . ALA B 1 111 ? 11.586 25.75 6.906 1 96.12 111 ALA B CA 1
ATOM 3356 C C . ALA B 1 111 ? 12.422 25.203 8.062 1 96.12 111 ALA B C 1
ATOM 3358 O O . ALA B 1 111 ? 13.336 25.875 8.547 1 96.12 111 ALA B O 1
ATOM 3359 N N . SER B 1 112 ? 12.117 23.984 8.461 1 95.5 112 SER B N 1
ATOM 3360 C CA . SER B 1 112 ? 12.859 23.344 9.539 1 95.5 112 SER B CA 1
ATOM 3361 C C . SER B 1 112 ? 14.305 23.078 9.148 1 95.5 112 SER B C 1
ATOM 3363 O O . SER B 1 112 ? 15.227 23.312 9.938 1 95.5 112 SER B O 1
ATOM 3365 N N . ALA B 1 113 ? 14.492 22.672 7.953 1 94.44 113 ALA B N 1
ATOM 3366 C CA . ALA B 1 113 ? 15.836 22.344 7.477 1 94.44 113 ALA B CA 1
ATOM 3367 C C . ALA B 1 113 ? 16.688 23.609 7.336 1 94.44 113 ALA B C 1
ATOM 3369 O O . ALA B 1 113 ? 17.859 23.625 7.723 1 94.44 113 ALA B O 1
ATOM 3370 N N . VAL B 1 114 ? 16.094 24.641 6.797 1 92.94 114 VAL B N 1
ATOM 3371 C CA . VAL B 1 114 ? 16.797 25.891 6.613 1 92.94 114 VAL B CA 1
ATOM 3372 C C . VAL B 1 114 ? 17.188 26.484 7.973 1 92.94 114 VAL B C 1
ATOM 3374 O O . VAL B 1 114 ? 18.297 26.969 8.164 1 92.94 114 VAL B O 1
ATOM 3377 N N . THR B 1 115 ? 16.266 26.422 8.898 1 93.25 115 THR B N 1
ATOM 3378 C CA . THR B 1 115 ? 16.516 26.922 10.25 1 93.25 115 THR B CA 1
ATOM 3379 C C . THR B 1 115 ? 17.578 26.078 10.953 1 93.25 115 THR B C 1
ATOM 3381 O O . THR B 1 115 ? 18.438 26.609 11.664 1 93.25 115 THR B O 1
ATOM 3384 N N . TYR B 1 116 ? 17.5 24.812 10.766 1 90.5 116 TYR B N 1
ATOM 3385 C CA . TYR B 1 116 ? 18.453 23.891 11.359 1 90.5 116 TYR B CA 1
ATOM 3386 C C . TYR B 1 116 ? 19.875 24.219 10.914 1 90.5 116 TYR B C 1
ATOM 3388 O O . TYR B 1 116 ? 20.812 24.141 11.703 1 90.5 116 TYR B O 1
ATOM 3396 N N . ARG B 1 117 ? 19.938 24.672 9.742 1 88.62 117 ARG B N 1
ATOM 3397 C CA . ARG B 1 117 ? 21.25 24.984 9.172 1 88.62 117 ARG B CA 1
ATOM 3398 C C . ARG B 1 117 ? 21.656 26.422 9.469 1 88.62 117 ARG B C 1
ATOM 3400 O O . ARG B 1 117 ? 22.75 26.844 9.102 1 88.62 117 ARG B O 1
ATOM 3407 N N . GLY B 1 118 ? 20.781 27.203 10 1 87 118 GLY B N 1
ATOM 3408 C CA . GLY B 1 118 ? 21.094 28.562 10.359 1 87 118 GLY B CA 1
ATOM 3409 C C . GLY B 1 118 ? 21 29.531 9.195 1 87 118 GLY B C 1
ATOM 3410 O O . GLY B 1 118 ? 21.656 30.578 9.188 1 87 118 GLY B O 1
ATOM 3411 N N . LYS B 1 119 ? 20.344 29.109 8.227 1 84.75 119 LYS B N 1
ATOM 3412 C CA . LYS B 1 119 ? 20.156 29.984 7.066 1 84.75 119 LYS B CA 1
ATOM 3413 C C . LYS B 1 119 ? 18.891 30.844 7.215 1 84.75 119 LYS B C 1
ATOM 3415 O O . LYS B 1 119 ? 17.938 30.422 7.871 1 84.75 119 LYS B O 1
ATOM 3420 N N . ASP B 1 120 ? 18.984 32 6.645 1 83.19 120 ASP B N 1
ATOM 3421 C CA . ASP B 1 120 ? 17.828 32.906 6.66 1 83.19 120 ASP B CA 1
ATOM 3422 C C . ASP B 1 120 ? 17.109 32.875 5.312 1 83.19 120 ASP B C 1
ATOM 3424 O O . ASP B 1 120 ? 17.75 32.906 4.262 1 83.19 120 ASP B O 1
ATOM 3428 N N . MET B 1 121 ? 15.898 32.625 5.367 1 90.62 121 MET B N 1
ATOM 3429 C CA . MET B 1 121 ? 15.07 32.594 4.168 1 90.62 121 MET B CA 1
ATOM 3430 C C . MET B 1 121 ? 13.742 33.312 4.41 1 90.62 121 MET B C 1
ATOM 3432 O O . MET B 1 121 ? 13.133 33.156 5.473 1 90.62 121 MET B O 1
ATOM 3436 N N . SER B 1 122 ? 13.367 34.125 3.447 1 93.44 122 SER B N 1
ATOM 3437 C CA . SER B 1 122 ? 12.07 34.812 3.547 1 93.44 122 SER B CA 1
ATOM 3438 C C . SER B 1 122 ? 10.93 33.844 3.281 1 93.44 122 SER B C 1
ATOM 3440 O O . SER B 1 122 ? 11.133 32.781 2.664 1 93.44 122 SER B O 1
ATOM 3442 N N . ILE B 1 123 ? 9.828 34.25 3.717 1 94.88 123 ILE B N 1
ATOM 3443 C CA . ILE B 1 123 ? 8.648 33.406 3.547 1 94.88 123 ILE B CA 1
ATOM 3444 C C . ILE B 1 123 ? 8.328 33.281 2.061 1 94.88 123 ILE B C 1
ATOM 3446 O O . ILE B 1 123 ? 7.934 32.188 1.606 1 94.88 123 ILE B O 1
ATOM 3450 N N . LYS B 1 124 ? 8.5 34.281 1.294 1 94.94 124 LYS B N 1
ATOM 3451 C CA . LYS B 1 124 ? 8.219 34.25 -0.138 1 94.94 124 LYS B CA 1
ATOM 3452 C C . LYS B 1 124 ? 9.156 33.281 -0.861 1 94.94 124 LYS B C 1
ATOM 3454 O O . LYS B 1 124 ? 8.719 32.5 -1.691 1 94.94 124 LYS B O 1
ATOM 3459 N N . GLU B 1 125 ? 10.32 33.406 -0.491 1 95.88 125 GLU B N 1
ATOM 3460 C CA . GLU B 1 125 ? 11.312 32.5 -1.082 1 95.88 125 GLU B CA 1
ATOM 3461 C C . GLU B 1 125 ? 11.055 31.062 -0.697 1 95.88 125 GLU B C 1
ATOM 3463 O O . GLU B 1 125 ? 11.172 30.156 -1.531 1 95.88 125 GLU B O 1
ATOM 3468 N N . LEU B 1 126 ? 10.703 30.875 0.52 1 96 126 LEU B N 1
ATOM 3469 C CA . LEU B 1 126 ? 10.438 29.531 1.021 1 96 126 LEU B CA 1
ATOM 3470 C C . LEU B 1 126 ? 9.25 28.906 0.305 1 96 126 LEU B C 1
ATOM 3472 O O . LEU B 1 126 ? 9.305 27.75 -0.114 1 96 126 LEU B O 1
ATOM 3476 N N . LEU B 1 127 ? 8.203 29.672 0.179 1 96.06 127 LEU B N 1
ATOM 3477 C CA . LEU B 1 127 ? 6.996 29.172 -0.467 1 96.06 127 LEU B CA 1
ATOM 3478 C C . LEU B 1 127 ? 7.246 28.891 -1.946 1 96.06 127 LEU B C 1
ATOM 3480 O O . LEU B 1 127 ? 6.742 27.906 -2.496 1 96.06 127 LEU B O 1
ATOM 3484 N N . SER B 1 128 ? 8.031 29.719 -2.562 1 95.69 128 SER B N 1
ATOM 3485 C CA . SER B 1 128 ? 8.391 29.516 -3.961 1 95.69 128 SER B CA 1
ATOM 3486 C C . SER B 1 128 ? 9.203 28.234 -4.137 1 95.69 128 SER B C 1
ATOM 3488 O O . SER B 1 128 ? 8.961 27.469 -5.07 1 95.69 128 SER B O 1
ATOM 3490 N N . ARG B 1 129 ? 10.039 28.062 -3.256 1 94.81 129 ARG B N 1
ATOM 3491 C CA . ARG B 1 129 ? 10.852 26.844 -3.297 1 94.81 129 ARG B CA 1
ATOM 3492 C C . ARG B 1 129 ? 10.008 25.609 -3.029 1 94.81 129 ARG B C 1
ATOM 3494 O O . ARG B 1 129 ? 10.25 24.547 -3.609 1 94.81 129 ARG B O 1
ATOM 3501 N N . ALA B 1 130 ? 9.117 25.719 -2.129 1 96.31 130 ALA B N 1
ATOM 3502 C CA . ALA B 1 130 ? 8.234 24.594 -1.817 1 96.31 130 ALA B CA 1
ATOM 3503 C C . ALA B 1 130 ? 7.426 24.172 -3.043 1 96.31 130 ALA B C 1
ATOM 3505 O O . ALA B 1 130 ? 7.262 22.984 -3.305 1 96.31 130 ALA B O 1
ATOM 3506 N N . VAL B 1 131 ? 6.977 25.125 -3.799 1 95.19 131 VAL B N 1
ATOM 3507 C CA . VAL B 1 131 ? 6.195 24.844 -5 1 95.19 131 VAL B CA 1
ATOM 3508 C C . VAL B 1 131 ? 7.074 24.156 -6.035 1 95.19 131 VAL B C 1
ATOM 3510 O O . VAL B 1 131 ? 6.645 23.188 -6.672 1 95.19 131 VAL B O 1
ATOM 3513 N N . LYS B 1 132 ? 8.273 24.531 -6.137 1 94.12 132 LYS B N 1
ATOM 3514 C CA . LYS B 1 132 ? 9.195 24 -7.133 1 94.12 132 LYS B CA 1
ATOM 3515 C C . LYS B 1 132 ? 9.609 22.578 -6.785 1 94.12 132 LYS B C 1
ATOM 3517 O O . LYS B 1 132 ? 9.898 21.766 -7.676 1 94.12 132 LYS B O 1
ATOM 3522 N N . SER B 1 133 ? 9.555 22.312 -5.535 1 94.19 133 SER B N 1
ATOM 3523 C CA . SER B 1 133 ? 10.039 21.016 -5.086 1 94.19 133 SER B CA 1
ATOM 3524 C C . SER B 1 133 ? 8.891 20.031 -4.914 1 94.19 133 SER B C 1
ATOM 3526 O O . SER B 1 133 ? 9.109 18.875 -4.531 1 94.19 133 SER B O 1
ATOM 3528 N N . LEU B 1 134 ? 7.723 20.328 -5.293 1 96.5 134 LEU B N 1
ATOM 3529 C CA . LEU B 1 134 ? 6.523 19.578 -4.926 1 96.5 134 LEU B CA 1
ATOM 3530 C C . LEU B 1 134 ? 6.457 18.25 -5.676 1 96.5 134 LEU B C 1
ATOM 3532 O O . LEU B 1 134 ? 5.773 17.328 -5.242 1 96.5 134 LEU B O 1
ATOM 3536 N N . LYS B 1 135 ? 7.148 18.109 -6.723 1 95.88 135 LYS B N 1
ATOM 3537 C CA . LYS B 1 135 ? 7.062 16.906 -7.539 1 95.88 135 LYS B CA 1
ATOM 3538 C C . LYS B 1 135 ? 7.605 15.695 -6.785 1 95.88 135 LYS B C 1
ATOM 3540 O O . LYS B 1 135 ? 6.992 14.625 -6.789 1 95.88 135 LYS B O 1
ATOM 3545 N N . ARG B 1 136 ? 8.68 15.805 -6.094 1 96.88 136 ARG B N 1
ATOM 3546 C CA . ARG B 1 136 ? 9.328 14.688 -5.402 1 96.88 136 ARG B CA 1
ATOM 3547 C C . ARG B 1 136 ? 8.5 14.242 -4.199 1 96.88 136 ARG B C 1
ATOM 3549 O O . ARG B 1 136 ? 8.148 13.062 -4.086 1 96.88 136 ARG B O 1
ATOM 3556 N N . PRO B 1 137 ? 8.141 15.211 -3.42 1 97.19 137 PRO B N 1
ATOM 3557 C CA . PRO B 1 137 ? 7.301 14.781 -2.299 1 97.19 137 PRO B CA 1
ATOM 3558 C C . PRO B 1 137 ? 5.949 14.227 -2.754 1 97.19 137 PRO B C 1
ATOM 3560 O O . PRO B 1 137 ? 5.387 13.352 -2.096 1 97.19 137 PRO B O 1
ATOM 3563 N N . PHE B 1 138 ? 5.441 14.695 -3.85 1 97.62 138 PHE B N 1
ATOM 3564 C CA . PHE B 1 138 ? 4.172 14.188 -4.355 1 97.62 138 PHE B CA 1
ATOM 3565 C C . PHE B 1 138 ? 4.289 12.711 -4.715 1 97.62 138 PHE B C 1
ATOM 3567 O O . PHE B 1 138 ? 3.436 11.906 -4.332 1 97.62 138 PHE B O 1
ATOM 3574 N N . LEU B 1 139 ? 5.328 12.352 -5.398 1 96.31 139 LEU B N 1
ATOM 3575 C CA . LEU B 1 139 ? 5.551 10.961 -5.777 1 96.31 139 LEU B CA 1
ATOM 3576 C C . LEU B 1 139 ? 5.754 10.086 -4.543 1 96.31 139 LEU B C 1
ATOM 3578 O O . LEU B 1 139 ? 5.262 8.961 -4.488 1 96.31 139 LEU B O 1
ATOM 3582 N N . THR B 1 140 ? 6.418 10.586 -3.607 1 97.62 140 THR B N 1
ATOM 3583 C CA . THR B 1 140 ? 6.66 9.852 -2.373 1 97.62 140 THR B CA 1
ATOM 3584 C C . THR B 1 140 ? 5.371 9.703 -1.572 1 97.62 140 THR B C 1
ATOM 3586 O O . THR B 1 140 ? 5.082 8.625 -1.05 1 97.62 140 THR B O 1
ATOM 3589 N N . TRP B 1 141 ? 4.668 10.797 -1.542 1 97.31 141 TRP B N 1
ATOM 3590 C CA . TRP B 1 141 ? 3.377 10.773 -0.862 1 97.31 141 TRP B CA 1
ATOM 3591 C C . TRP B 1 141 ? 2.451 9.734 -1.484 1 97.31 141 TRP B C 1
ATOM 3593 O O . TRP B 1 141 ? 1.688 9.07 -0.777 1 97.31 141 TRP B O 1
ATOM 3603 N N . PHE B 1 142 ? 2.5 9.617 -2.77 1 96.12 142 PHE B N 1
ATOM 3604 C CA . PHE B 1 142 ? 1.698 8.625 -3.473 1 96.12 142 PHE B CA 1
ATOM 3605 C C . PHE B 1 142 ? 2.018 7.223 -2.973 1 96.12 142 PHE B C 1
ATOM 3607 O O . PHE B 1 142 ? 1.113 6.461 -2.625 1 96.12 142 PHE B O 1
ATOM 3614 N N . TYR B 1 143 ? 3.258 6.855 -2.854 1 96.81 143 TYR B N 1
ATOM 3615 C CA . TYR B 1 143 ? 3.656 5.531 -2.383 1 96.81 143 TYR B CA 1
ATOM 3616 C C . TYR B 1 143 ? 3.314 5.352 -0.909 1 96.81 143 TYR B C 1
ATOM 3618 O O . TYR B 1 143 ? 2.928 4.262 -0.483 1 96.81 143 TYR B O 1
ATOM 3626 N N . ILE B 1 144 ? 3.471 6.402 -0.17 1 97.25 144 ILE B N 1
ATOM 3627 C CA . ILE B 1 144 ? 3.121 6.336 1.244 1 97.25 144 ILE B CA 1
ATOM 3628 C C . ILE B 1 144 ? 1.624 6.07 1.395 1 97.25 144 ILE B C 1
ATOM 3630 O O . ILE B 1 144 ? 1.21 5.262 2.229 1 97.25 144 ILE B O 1
ATOM 3634 N N . THR B 1 145 ? 0.873 6.762 0.554 1 96 145 THR B N 1
AT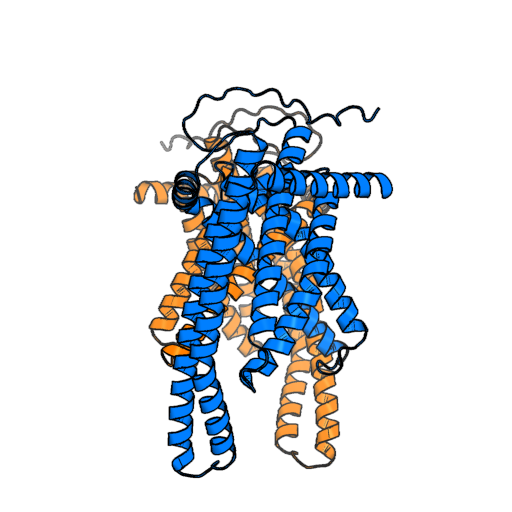OM 3635 C CA . THR B 1 145 ? -0.572 6.562 0.575 1 96 145 THR B CA 1
ATOM 3636 C C . THR B 1 145 ? -0.923 5.125 0.206 1 96 145 THR B C 1
ATOM 3638 O O . THR B 1 145 ? -1.802 4.516 0.821 1 96 145 THR B O 1
ATOM 3641 N N . LEU B 1 146 ? -0.245 4.609 -0.726 1 96.69 146 LEU B N 1
ATOM 3642 C CA . LEU B 1 146 ? -0.482 3.219 -1.098 1 96.69 146 LEU B CA 1
ATOM 3643 C C . LEU B 1 146 ? -0.172 2.283 0.067 1 96.69 146 LEU B C 1
ATOM 3645 O O . LEU B 1 146 ? -0.925 1.344 0.331 1 96.69 146 LEU B O 1
ATOM 3649 N N . LEU B 1 147 ? 0.887 2.545 0.724 1 97.25 147 LEU B N 1
ATOM 3650 C CA . LEU B 1 147 ? 1.284 1.702 1.847 1 97.25 147 LEU B CA 1
ATOM 3651 C C . LEU B 1 147 ? 0.276 1.805 2.986 1 97.25 147 LEU B C 1
ATOM 3653 O O . LEU B 1 147 ? -0.102 0.792 3.58 1 97.25 147 LEU B O 1
ATOM 3657 N N . HIS B 1 148 ? -0.203 2.998 3.18 1 95.94 148 HIS B N 1
ATOM 3658 C CA . HIS B 1 148 ? -1.208 3.188 4.219 1 95.94 148 HIS B CA 1
ATOM 3659 C C . HIS B 1 148 ? -2.506 2.467 3.869 1 95.94 148 HIS B C 1
ATOM 3661 O O . HIS B 1 148 ? -3.068 1.752 4.703 1 95.94 148 HIS B O 1
ATOM 3667 N N . LEU B 1 149 ? -2.914 2.695 2.701 1 95.5 149 LEU B N 1
ATOM 3668 C CA . LEU B 1 149 ? -4.145 2.057 2.242 1 95.5 149 LEU B CA 1
ATOM 3669 C C . LEU B 1 149 ? -3.984 0.541 2.199 1 95.5 149 LEU B C 1
ATOM 3671 O O . LEU B 1 149 ? -4.91 -0.195 2.547 1 95.5 149 LEU B O 1
ATOM 3675 N N . GLY B 1 150 ? -2.822 0.172 1.742 1 96.31 150 GLY B N 1
ATOM 3676 C CA . GLY B 1 150 ? -2.541 -1.255 1.73 1 96.31 150 GLY B CA 1
ATOM 3677 C C . GLY B 1 150 ? -2.562 -1.879 3.113 1 96.31 150 GLY B C 1
ATOM 3678 O O . GLY B 1 150 ? -3.1 -2.973 3.299 1 96.31 150 GLY B O 1
ATOM 3679 N N . TYR B 1 151 ? -2.037 -1.183 4.004 1 95.06 151 TYR B N 1
ATOM 3680 C CA . TYR B 1 151 ? -2.031 -1.675 5.375 1 95.06 151 TYR B CA 1
ATOM 3681 C C . TYR B 1 151 ? -3.449 -1.781 5.926 1 95.06 151 TYR B C 1
ATOM 3683 O O . TYR B 1 151 ? -3.787 -2.754 6.605 1 95.06 151 TYR B O 1
ATOM 3691 N N . CYS B 1 152 ? -4.293 -0.852 5.594 1 92.81 152 CYS B N 1
ATOM 3692 C CA . CYS B 1 152 ? -5.688 -0.885 6.02 1 92.81 152 CYS B CA 1
ATOM 3693 C C . CYS B 1 152 ? -6.406 -2.096 5.434 1 92.81 152 CYS B C 1
ATOM 3695 O O . CYS B 1 152 ? -7.074 -2.838 6.156 1 92.81 152 CYS B O 1
ATOM 3697 N N . LEU B 1 153 ? -6.215 -2.24 4.172 1 91.88 153 LEU B N 1
ATOM 3698 C CA . LEU B 1 153 ? -6.879 -3.357 3.51 1 91.88 153 LEU B CA 1
ATOM 3699 C C . LEU B 1 153 ? -6.309 -4.688 3.99 1 91.88 153 LEU B C 1
ATOM 3701 O O . LEU B 1 153 ? -7.039 -5.676 4.109 1 91.88 153 LEU B O 1
ATOM 3705 N N . PHE B 1 154 ? -5.023 -4.695 4.25 1 91.81 154 PHE B N 1
ATOM 3706 C CA . PHE B 1 154 ? -4.383 -5.883 4.805 1 91.81 154 PHE B CA 1
ATOM 3707 C C . PHE B 1 154 ? -4.992 -6.246 6.152 1 91.81 154 PHE B C 1
ATOM 3709 O O . PHE B 1 154 ? -5.312 -7.41 6.398 1 91.81 154 PHE B O 1
ATOM 3716 N N . LEU B 1 155 ? -5.281 -5.293 6.949 1 89.44 155 LEU B N 1
ATOM 3717 C CA . LEU B 1 155 ? -5.871 -5.523 8.266 1 89.44 155 LEU B CA 1
ATOM 3718 C C . LEU B 1 155 ? -7.312 -6.012 8.133 1 89.44 155 LEU B C 1
ATOM 3720 O O . LEU B 1 155 ? -7.727 -6.926 8.852 1 89.44 155 LEU B O 1
ATOM 3724 N N . ILE B 1 156 ? -7.984 -5.457 7.211 1 86.44 156 ILE B N 1
ATOM 3725 C CA . ILE B 1 156 ? -9.375 -5.832 6.996 1 86.44 156 ILE B CA 1
ATOM 3726 C C . ILE B 1 156 ? -9.453 -7.293 6.551 1 86.44 156 ILE B C 1
ATOM 3728 O O . ILE B 1 156 ? -10.305 -8.047 7.023 1 86.44 156 ILE B O 1
ATOM 3732 N N . THR B 1 157 ? -8.578 -7.672 5.66 1 83.38 157 THR B N 1
ATOM 3733 C CA . THR B 1 157 ? -8.586 -9.031 5.137 1 83.38 157 THR B CA 1
ATOM 3734 C C . THR B 1 157 ? -8.305 -10.039 6.25 1 83.38 157 THR B C 1
ATOM 3736 O O . THR B 1 157 ? -8.75 -11.188 6.184 1 83.38 157 THR B O 1
ATOM 3739 N N . PHE B 1 158 ? -7.645 -9.609 7.309 1 81.88 158 PHE B N 1
ATOM 3740 C CA . PHE B 1 158 ? -7.32 -10.531 8.391 1 81.88 158 PHE B CA 1
ATOM 3741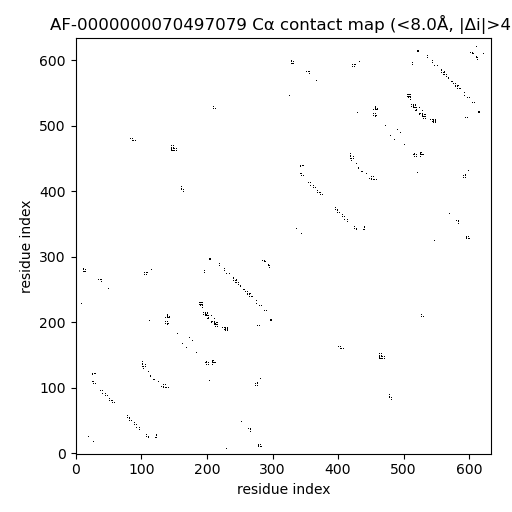 C C . PHE B 1 158 ? -8.328 -10.406 9.531 1 81.88 158 PHE B C 1
ATOM 3743 O O . PHE B 1 158 ? -8.664 -11.398 10.18 1 81.88 158 PHE B O 1
ATOM 3750 N N . LEU B 1 159 ? -8.914 -9.234 9.734 1 80.75 159 LEU B N 1
ATOM 3751 C CA . LEU B 1 159 ? -9.789 -9 10.875 1 80.75 159 LEU B CA 1
ATOM 3752 C C . LEU B 1 159 ? -11.211 -9.484 10.578 1 80.75 159 LEU B C 1
ATOM 3754 O O . LEU B 1 159 ? -11.883 -10.016 11.461 1 80.75 159 LEU B O 1
ATOM 3758 N N . VAL B 1 160 ? -11.664 -9.336 9.375 1 80.5 160 VAL B N 1
ATOM 3759 C CA . VAL B 1 160 ? -13.039 -9.688 9.039 1 80.5 160 VAL B CA 1
ATOM 3760 C C . VAL B 1 160 ? -13.25 -11.188 9.242 1 80.5 160 VAL B C 1
ATOM 3762 O O . VAL B 1 160 ? -14.188 -11.594 9.93 1 80.5 160 VAL B O 1
ATOM 3765 N N . PRO B 1 161 ? -12.375 -12.047 8.703 1 81.44 161 PRO B N 1
ATOM 3766 C CA . PRO B 1 161 ? -12.555 -13.469 8.984 1 81.44 161 PRO B CA 1
ATOM 3767 C C . PRO B 1 161 ? -12.484 -13.797 10.469 1 81.44 161 PRO B C 1
ATOM 3769 O O . PRO B 1 161 ? -13.211 -14.672 10.953 1 81.44 161 PRO B O 1
ATOM 3772 N N . LEU B 1 162 ? -11.703 -13.109 11.188 1 79.69 162 LEU B N 1
ATOM 3773 C CA . LEU B 1 162 ? -11.602 -13.344 12.625 1 79.69 162 LEU B CA 1
ATOM 3774 C C . LEU B 1 162 ? -12.898 -12.992 13.336 1 79.69 162 LEU B C 1
ATOM 3776 O O . LEU B 1 162 ? -13.328 -13.695 14.25 1 79.69 162 LEU B O 1
ATOM 3780 N N . VAL B 1 163 ? -13.484 -11.938 12.883 1 78.62 163 VAL B N 1
ATOM 3781 C CA . VAL B 1 163 ? -14.758 -11.508 13.453 1 78.62 163 VAL B CA 1
ATOM 3782 C C . VAL B 1 163 ? -15.844 -12.539 13.141 1 78.62 163 VAL B C 1
ATOM 3784 O O . VAL B 1 163 ? -16.672 -12.859 13.992 1 78.62 163 VAL B O 1
ATOM 3787 N N . VAL B 1 164 ? -15.781 -13.031 11.953 1 80.12 164 VAL B N 1
ATOM 3788 C CA . VAL B 1 164 ? -16.781 -14.008 11.523 1 80.12 164 VAL B CA 1
ATOM 3789 C C . VAL B 1 164 ? -16.578 -15.32 12.266 1 80.12 164 VAL B C 1
ATOM 3791 O O . VAL B 1 164 ? -17.531 -15.906 12.781 1 80.12 164 VAL B O 1
ATOM 3794 N N . ILE B 1 165 ? -15.367 -15.75 12.422 1 79.19 165 ILE B N 1
ATOM 3795 C CA . ILE B 1 165 ? -15.047 -17.031 13.031 1 79.19 165 ILE B CA 1
ATOM 3796 C C . ILE B 1 165 ? -15.391 -17 14.516 1 79.19 165 ILE B C 1
ATOM 3798 O O . ILE B 1 165 ? -15.961 -17.953 15.055 1 79.19 165 ILE B O 1
ATOM 3802 N N . PHE B 1 166 ? -15.172 -15.844 15.141 1 77.75 166 PHE B N 1
ATOM 3803 C CA . PHE B 1 166 ? -15.359 -15.773 16.594 1 77.75 166 PHE B CA 1
ATOM 3804 C C . PHE B 1 166 ? -16.672 -15.07 16.922 1 77.75 166 PHE B C 1
ATOM 3806 O O . PHE B 1 166 ? -16.984 -14.859 18.094 1 77.75 166 PHE B O 1
ATOM 3813 N N . ASP B 1 167 ? -17.484 -14.773 15.883 1 74.88 167 ASP B N 1
ATOM 3814 C CA . ASP B 1 167 ? -18.797 -14.156 16.062 1 74.88 167 ASP B CA 1
ATOM 3815 C C . ASP B 1 167 ? -18.703 -12.875 16.891 1 74.88 167 ASP B C 1
ATOM 3817 O O . ASP B 1 167 ? -19.438 -12.695 17.859 1 74.88 167 ASP B O 1
ATOM 3821 N N . LEU B 1 168 ? -17.703 -12.188 16.516 1 70.25 168 LEU B N 1
ATOM 3822 C CA . LEU B 1 168 ? -17.531 -10.938 17.234 1 70.25 168 LEU B CA 1
ATOM 3823 C C . LEU B 1 168 ? -18.516 -9.883 16.766 1 70.25 168 LEU B C 1
ATOM 3825 O O . LEU B 1 168 ? -18.922 -9.898 15.594 1 70.25 168 LEU B O 1
ATOM 3829 N N . THR B 1 169 ? -19.312 -9.328 17.5 1 62.25 169 THR B N 1
ATOM 3830 C CA . THR B 1 169 ? -20.281 -8.305 17.109 1 62.25 169 THR B CA 1
ATOM 3831 C C . THR B 1 169 ? -19.594 -6.949 16.938 1 62.25 169 THR B C 1
ATOM 3833 O O . THR B 1 169 ? -18.625 -6.645 17.656 1 62.25 169 THR B O 1
ATOM 3836 N N . VAL B 1 170 ? -19.734 -6.367 15.719 1 58.75 170 VAL B N 1
ATOM 3837 C CA . VAL B 1 170 ? -19.219 -5.031 15.43 1 58.75 170 VAL B CA 1
ATOM 3838 C C . VAL B 1 170 ? -19.75 -4.043 16.469 1 58.75 170 VAL B C 1
ATOM 3840 O O . VAL B 1 170 ? -19.078 -3.078 16.828 1 58.75 170 VAL B O 1
ATOM 3843 N N . THR B 1 171 ? -20.953 -4.113 16.953 1 55.28 171 THR B N 1
ATOM 3844 C CA . THR B 1 171 ? -21.594 -3.107 17.797 1 55.28 171 THR B CA 1
ATOM 3845 C C . THR B 1 171 ? -20.875 -2.979 19.125 1 55.28 171 THR B C 1
ATOM 3847 O O . THR B 1 171 ? -20.734 -1.874 19.656 1 55.28 171 THR B O 1
ATOM 3850 N N . MET B 1 172 ? -20.734 -4.043 19.859 1 58.06 172 MET B N 1
ATOM 3851 C CA . MET B 1 172 ? -19.984 -3.924 21.109 1 58.06 172 MET B CA 1
ATOM 3852 C C . MET B 1 172 ? -18.562 -4.445 20.938 1 58.06 172 MET B C 1
ATOM 3854 O O . MET B 1 172 ? -18.359 -5.656 20.828 1 58.06 172 MET B O 1
ATOM 3858 N N . PRO B 1 173 ? -17.766 -3.488 20.484 1 61.62 173 PRO B N 1
ATOM 3859 C CA . PRO B 1 173 ? -16.406 -4.012 20.266 1 61.62 173 PRO B CA 1
ATOM 3860 C C . PRO B 1 173 ? -15.914 -4.852 21.453 1 61.62 173 PRO B C 1
ATOM 3862 O O . PRO B 1 173 ? -15.984 -4.414 22.594 1 61.62 173 PRO B O 1
ATOM 3865 N N . SER B 1 174 ? -15.938 -6.074 21.312 1 69.81 174 SER B N 1
ATOM 3866 C CA . SER B 1 174 ? -15.359 -6.973 22.297 1 69.81 174 SER B CA 1
ATOM 3867 C C . SER B 1 174 ? -13.953 -6.539 22.688 1 69.81 174 SER B C 1
ATOM 3869 O O . SER B 1 174 ? -13.305 -5.789 21.938 1 69.81 174 SER B O 1
ATOM 3871 N N . LEU B 1 175 ? -13.648 -6.633 23.891 1 76.69 175 LEU B N 1
ATOM 3872 C CA . LEU B 1 175 ? -12.312 -6.363 24.406 1 76.69 175 LEU B CA 1
ATOM 3873 C C . LEU B 1 175 ? -11.25 -6.879 23.438 1 76.69 175 LEU B C 1
ATOM 3875 O O . LEU B 1 175 ? -10.234 -6.215 23.203 1 76.69 175 LEU B O 1
ATOM 3879 N N . LEU B 1 176 ? -11.633 -7.863 22.766 1 76.38 176 LEU B N 1
ATOM 3880 C CA . LEU B 1 176 ? -10.68 -8.477 21.844 1 76.38 176 LEU B CA 1
ATOM 3881 C C . LEU B 1 176 ? -10.492 -7.621 20.609 1 76.38 176 LEU B C 1
ATOM 3883 O O . LEU B 1 176 ? -9.375 -7.453 20.125 1 76.38 176 LEU B O 1
ATOM 3887 N N . SER B 1 177 ? -11.555 -7.078 20.172 1 74.5 177 SER B N 1
ATOM 3888 C CA . SER B 1 177 ? -11.469 -6.234 18.984 1 74.5 177 SER B CA 1
ATOM 3889 C C . SER B 1 177 ? -10.688 -4.953 19.281 1 74.5 177 SER B C 1
ATOM 3891 O O . SER B 1 177 ? -9.945 -4.469 18.422 1 74.5 177 SER B O 1
ATOM 3893 N N . ILE B 1 178 ? -10.82 -4.504 20.453 1 78.31 178 ILE B N 1
ATOM 3894 C CA . ILE B 1 178 ? -10.102 -3.297 20.844 1 78.31 178 ILE B CA 1
ATOM 3895 C C . ILE B 1 178 ? -8.609 -3.582 20.922 1 78.31 178 ILE B C 1
ATOM 3897 O O . ILE B 1 178 ? -7.793 -2.787 20.438 1 78.31 178 ILE B O 1
ATOM 3901 N N . ILE B 1 179 ? -8.336 -4.695 21.406 1 83.06 179 ILE B N 1
ATOM 3902 C CA . ILE B 1 179 ? -6.934 -5.07 21.547 1 83.06 179 ILE B CA 1
ATOM 3903 C C . ILE B 1 179 ? -6.309 -5.246 20.156 1 83.06 179 ILE B C 1
ATOM 3905 O O . ILE B 1 179 ? -5.195 -4.773 19.906 1 83.06 179 ILE B O 1
ATOM 3909 N N . ILE B 1 180 ? -7.051 -5.812 19.312 1 79.88 180 ILE B N 1
ATOM 3910 C CA . ILE B 1 180 ? -6.535 -6.043 17.969 1 79.88 180 ILE B CA 1
ATOM 3911 C C . ILE B 1 180 ? -6.363 -4.711 17.234 1 79.88 180 ILE B C 1
ATOM 3913 O O . ILE B 1 180 ? -5.375 -4.508 16.531 1 79.88 180 ILE B O 1
ATOM 3917 N N . PHE B 1 181 ? -7.246 -3.865 17.531 1 78.88 181 PHE B N 1
ATOM 3918 C CA . PHE B 1 181 ? -7.184 -2.545 16.906 1 78.88 181 PHE B CA 1
ATOM 3919 C C . PHE B 1 181 ? -5.973 -1.77 17.406 1 78.88 181 PHE B C 1
ATOM 3921 O O . PHE B 1 181 ? -5.25 -1.156 16.625 1 78.88 181 PHE B O 1
ATOM 3928 N N . LEU B 1 182 ? -5.758 -1.858 18.625 1 84.5 182 LEU B N 1
ATOM 3929 C CA . LEU B 1 182 ? -4.633 -1.143 19.219 1 84.5 182 LEU B CA 1
ATOM 3930 C C . LEU B 1 182 ? -3.309 -1.721 18.734 1 84.5 182 LEU B C 1
ATOM 3932 O O . LEU B 1 182 ? -2.373 -0.976 18.438 1 84.5 182 LEU B O 1
ATOM 3936 N N . LEU B 1 183 ? -3.301 -2.998 18.625 1 88.44 183 LEU B N 1
ATOM 3937 C CA . LEU B 1 183 ? -2.09 -3.645 18.141 1 88.44 183 LEU B CA 1
ATOM 3938 C C . LEU B 1 183 ? -1.819 -3.264 16.688 1 88.44 183 LEU B C 1
ATOM 3940 O O . LEU B 1 183 ? -0.668 -3.051 16.297 1 88.44 183 LEU B O 1
ATOM 3944 N N . ALA B 1 184 ? -2.875 -3.129 15.977 1 88.81 184 ALA B N 1
ATOM 3945 C CA . ALA B 1 184 ? -2.742 -2.73 14.578 1 88.81 184 ALA B CA 1
ATOM 3946 C C . ALA B 1 184 ? -2.23 -1.298 14.461 1 88.81 184 ALA B C 1
ATOM 3948 O O . ALA B 1 184 ? -1.414 -0.992 13.586 1 88.81 184 ALA B O 1
ATOM 3949 N N . LEU B 1 185 ? -2.656 -0.487 15.344 1 88.81 185 LEU B N 1
ATOM 3950 C CA . LEU B 1 185 ? -2.209 0.902 15.328 1 88.81 185 LEU B CA 1
ATOM 3951 C C . LEU B 1 185 ? -0.736 1.003 15.711 1 88.81 185 LEU B C 1
ATOM 3953 O O . LEU B 1 185 ? 0.013 1.776 15.109 1 88.81 185 LEU B O 1
ATOM 3957 N N . VAL B 1 186 ? -0.414 0.186 16.625 1 92 186 VAL B N 1
ATOM 3958 C CA . VAL B 1 186 ? 0.972 0.192 17.078 1 92 186 VAL B CA 1
ATOM 3959 C C . VAL B 1 186 ? 1.886 -0.311 15.969 1 92 186 VAL B C 1
ATOM 3961 O O . VAL B 1 186 ? 2.949 0.264 15.719 1 92 186 VAL B O 1
ATOM 3964 N N . PHE B 1 187 ? 1.465 -1.286 15.305 1 92.75 187 PHE B N 1
ATOM 3965 C CA . PHE B 1 187 ? 2.275 -1.839 14.219 1 92.75 187 PHE B CA 1
ATOM 3966 C C . PHE B 1 187 ? 2.363 -0.862 13.055 1 92.75 187 PHE B C 1
ATOM 3968 O O . PHE B 1 187 ? 3.408 -0.745 12.414 1 92.75 187 PHE B O 1
ATOM 3975 N N . GLU B 1 188 ? 1.359 -0.24 12.828 1 94 188 GLU B N 1
ATOM 3976 C CA . GLU B 1 188 ? 1.398 0.77 11.773 1 94 188 GLU B CA 1
ATOM 3977 C C . GLU B 1 188 ? 2.357 1.902 12.133 1 94 188 GLU B C 1
ATOM 3979 O O . GLU B 1 188 ? 3.064 2.42 11.266 1 94 188 GLU B O 1
ATOM 3984 N N . ALA B 1 189 ? 2.303 2.271 13.398 1 94.56 189 ALA B N 1
ATOM 3985 C CA . ALA B 1 189 ? 3.203 3.324 13.867 1 94.56 189 ALA B CA 1
ATOM 3986 C C . ALA B 1 189 ? 4.66 2.934 13.641 1 94.56 189 ALA B C 1
ATOM 3988 O O . ALA B 1 189 ? 5.496 3.783 13.32 1 94.56 189 ALA B O 1
ATOM 3989 N N . TYR B 1 190 ? 4.906 1.703 13.773 1 94.5 190 TYR B N 1
ATOM 3990 C CA . TYR B 1 190 ? 6.254 1.182 13.555 1 94.5 190 TYR B CA 1
ATOM 3991 C C . TYR B 1 190 ? 6.641 1.271 12.086 1 94.5 190 TYR B C 1
ATOM 3993 O O . TYR B 1 190 ? 7.742 1.718 11.75 1 94.5 190 TYR B O 1
ATOM 4001 N N . LEU B 1 191 ? 5.738 0.964 11.219 1 94.81 191 LEU B N 1
ATOM 4002 C CA . LEU B 1 191 ? 6 1.017 9.781 1 94.81 191 LEU B CA 1
ATOM 4003 C C . LEU B 1 191 ? 6.09 2.461 9.305 1 94.81 191 LEU B C 1
ATOM 4005 O O . LEU B 1 191 ? 6.914 2.781 8.438 1 94.81 191 LEU B O 1
ATOM 4009 N N . ALA B 1 192 ? 5.363 3.283 9.93 1 96.12 192 ALA B N 1
ATOM 4010 C CA . ALA B 1 192 ? 5.203 4.66 9.469 1 96.12 192 ALA B CA 1
ATOM 4011 C C . ALA B 1 192 ? 6.457 5.484 9.742 1 96.12 192 ALA B C 1
ATOM 4013 O O . ALA B 1 192 ? 6.613 6.586 9.211 1 96.12 192 ALA B O 1
ATOM 4014 N N . VAL B 1 193 ? 7.34 4.934 10.555 1 97.19 193 VAL B N 1
ATOM 4015 C CA . VAL B 1 193 ? 8.594 5.637 10.812 1 97.19 193 VAL B CA 1
ATOM 4016 C C . VAL B 1 193 ? 9.328 5.887 9.492 1 97.19 193 VAL B C 1
ATOM 4018 O O . VAL B 1 193 ? 9.727 7.02 9.203 1 97.19 193 VAL B O 1
ATOM 4021 N N . VAL B 1 194 ? 9.383 4.855 8.672 1 97.38 194 VAL B N 1
ATOM 4022 C CA . VAL B 1 194 ? 10.078 4.941 7.391 1 97.38 194 VAL B CA 1
ATOM 4023 C C . VAL B 1 194 ? 9.297 5.828 6.43 1 97.38 194 VAL B C 1
ATOM 4025 O O . VAL B 1 194 ? 9.883 6.598 5.664 1 97.38 194 VAL B O 1
ATOM 4028 N N . TRP B 1 195 ? 7.984 5.809 6.531 1 97 195 TRP B N 1
ATOM 4029 C CA . TRP B 1 195 ? 7.137 6.59 5.637 1 97 195 TRP B CA 1
ATOM 4030 C C . TRP B 1 195 ? 7.297 8.078 5.906 1 97 195 TRP B C 1
ATOM 4032 O O . TRP B 1 195 ? 7.488 8.867 4.977 1 97 195 TRP B O 1
ATOM 4042 N N . ASN B 1 196 ? 7.277 8.406 7.156 1 97.12 196 ASN B N 1
ATOM 4043 C CA . ASN B 1 196 ? 7.43 9.812 7.527 1 97.12 196 ASN B CA 1
ATOM 4044 C C . ASN B 1 196 ? 8.82 10.328 7.188 1 97.12 196 ASN B C 1
ATOM 4046 O O . ASN B 1 196 ? 8.969 11.453 6.691 1 97.12 196 ASN B O 1
ATOM 4050 N N . LEU B 1 197 ? 9.797 9.516 7.449 1 97.94 197 LEU B N 1
ATOM 4051 C CA . LEU B 1 197 ? 11.164 9.914 7.145 1 97.94 197 LEU B CA 1
ATOM 4052 C C . LEU B 1 197 ? 11.375 10.031 5.641 1 97.94 197 LEU B C 1
ATOM 4054 O O . LEU B 1 197 ? 12.141 10.883 5.18 1 97.94 197 LEU B O 1
ATOM 4058 N N . ALA B 1 198 ? 10.695 9.195 4.875 1 98.31 198 ALA B N 1
ATOM 4059 C CA . ALA B 1 198 ? 10.805 9.227 3.418 1 98.31 198 ALA B CA 1
ATOM 4060 C C . ALA B 1 198 ? 10.289 10.547 2.859 1 98.31 198 ALA B C 1
ATOM 4062 O O . ALA B 1 198 ? 10.82 11.062 1.874 1 98.31 198 ALA B O 1
ATOM 4063 N N . LEU B 1 199 ? 9.273 11.047 3.49 1 98.06 199 LEU B N 1
ATOM 4064 C CA . LEU B 1 199 ? 8.742 12.336 3.059 1 98.06 199 LEU B CA 1
ATOM 4065 C C . LEU B 1 199 ? 9.773 13.445 3.268 1 98.06 199 LEU B C 1
ATOM 4067 O O . LEU B 1 199 ? 9.969 14.289 2.393 1 98.06 199 LEU B O 1
ATOM 4071 N N . VAL B 1 200 ? 10.445 13.398 4.371 1 97.88 200 VAL B N 1
ATOM 4072 C CA . VAL B 1 200 ? 11.492 14.367 4.664 1 97.88 200 VAL B CA 1
ATOM 4073 C C . VAL B 1 200 ? 12.641 14.211 3.67 1 97.88 200 VAL B C 1
ATOM 4075 O O . VAL B 1 200 ? 13.141 15.195 3.129 1 97.88 200 VAL B O 1
ATOM 4078 N N . VAL B 1 201 ? 12.992 12.969 3.4 1 97.12 201 VAL B N 1
ATOM 4079 C CA . VAL B 1 201 ? 14.07 12.672 2.465 1 97.12 201 VAL B CA 1
ATOM 4080 C C . VAL B 1 201 ? 13.719 13.219 1.082 1 97.12 201 VAL B C 1
ATOM 4082 O O . VAL B 1 201 ? 14.57 13.805 0.408 1 97.12 201 VAL B O 1
ATOM 4085 N N . SER B 1 202 ? 12.477 13.117 0.677 1 97.5 202 SER B N 1
ATOM 4086 C CA . SER B 1 202 ? 12.062 13.531 -0.658 1 97.5 202 SER B CA 1
ATOM 4087 C C . SER B 1 202 ? 12.086 15.047 -0.799 1 97.5 202 SER B C 1
ATOM 4089 O O . SER B 1 202 ? 12.211 15.57 -1.907 1 97.5 202 SER B O 1
ATOM 4091 N N . VAL B 1 203 ? 11.953 15.734 0.3 1 97.12 203 VAL B N 1
ATOM 4092 C CA . VAL B 1 203 ? 11.984 17.203 0.267 1 97.12 203 VAL B CA 1
ATOM 4093 C C . VAL B 1 203 ? 13.438 17.688 0.298 1 97.12 203 VAL B C 1
ATOM 4095 O O . VAL B 1 203 ? 13.789 18.641 -0.392 1 97.12 203 VAL B O 1
ATOM 4098 N N . LEU B 1 204 ? 14.289 16.969 0.999 1 95.56 204 LEU B N 1
ATOM 4099 C CA . LEU B 1 204 ? 15.617 17.5 1.288 1 95.56 204 LEU B CA 1
ATOM 4100 C C . LEU B 1 204 ? 16.672 16.891 0.364 1 95.56 204 LEU B C 1
ATOM 4102 O O . LEU B 1 204 ? 17.75 17.453 0.192 1 95.56 204 LEU B O 1
ATOM 4106 N N . GLU B 1 205 ? 16.344 15.695 -0.207 1 94.44 205 GLU B N 1
ATOM 4107 C CA . GLU B 1 205 ? 17.281 15.039 -1.115 1 94.44 205 GLU B CA 1
ATOM 4108 C C . GLU B 1 205 ? 16.688 14.883 -2.508 1 94.44 205 GLU B C 1
ATOM 4110 O O . GLU B 1 205 ? 15.523 15.234 -2.732 1 94.44 205 GLU B O 1
ATOM 4115 N N . GLU B 1 206 ? 17.531 14.414 -3.424 1 91.94 206 GLU B N 1
ATOM 4116 C CA . GLU B 1 206 ? 17.078 14.258 -4.805 1 91.94 206 GLU B CA 1
ATOM 4117 C C . GLU B 1 206 ? 16.547 12.844 -5.051 1 91.94 206 GLU B C 1
ATOM 4119 O O . GLU B 1 206 ? 16.953 12.188 -6.02 1 91.94 206 GLU B O 1
ATOM 4124 N N . MET B 1 207 ? 15.867 12.289 -4.176 1 93.75 207 MET B N 1
ATOM 4125 C CA . MET B 1 207 ? 15.227 10.984 -4.297 1 93.75 207 MET B CA 1
ATOM 4126 C C . MET B 1 207 ? 13.719 11.094 -4.074 1 93.75 207 MET B C 1
ATOM 4128 O O . MET B 1 207 ? 13.266 11.922 -3.285 1 93.75 207 MET B O 1
ATOM 4132 N N . CYS B 1 208 ? 13.008 10.328 -4.785 1 94.81 208 CYS B N 1
ATOM 4133 C CA . CYS B 1 208 ? 11.562 10.406 -4.625 1 94.81 208 CYS B CA 1
ATOM 4134 C C . CYS B 1 208 ? 10.93 9.023 -4.785 1 94.81 208 CYS B C 1
ATOM 4136 O O . CYS B 1 208 ? 11.602 8.07 -5.176 1 94.81 208 CYS B O 1
ATOM 4138 N N . GLY B 1 209 ? 9.734 8.953 -4.387 1 95.75 209 GLY B N 1
ATOM 4139 C CA . GLY B 1 209 ? 8.977 7.723 -4.543 1 95.75 209 GLY B CA 1
ATOM 4140 C C . GLY B 1 209 ? 9.562 6.555 -3.775 1 95.75 209 GLY B C 1
ATOM 4141 O O . GLY B 1 209 ? 9.844 6.668 -2.582 1 95.75 209 GLY B O 1
ATOM 4142 N N . ILE B 1 210 ? 9.773 5.5 -4.461 1 95.81 210 ILE B N 1
ATOM 4143 C CA . ILE B 1 210 ? 10.219 4.254 -3.85 1 95.81 210 ILE B CA 1
ATOM 4144 C C . ILE B 1 210 ? 11.68 4.379 -3.426 1 95.81 210 ILE B C 1
ATOM 4146 O O . ILE B 1 210 ? 12.094 3.785 -2.428 1 95.81 210 ILE B O 1
ATOM 4150 N N . GLU B 1 211 ? 12.422 5.145 -4.109 1 95.69 211 GLU B N 1
ATOM 4151 C CA . GLU B 1 211 ? 13.828 5.363 -3.766 1 95.69 211 GLU B CA 1
ATOM 4152 C C . GLU B 1 211 ? 13.961 6.113 -2.441 1 95.69 211 GLU B C 1
ATOM 4154 O O . GLU B 1 211 ? 14.836 5.809 -1.635 1 95.69 211 GLU B O 1
ATOM 4159 N N . ALA B 1 212 ? 13.07 7.129 -2.293 1 97.19 212 ALA B N 1
ATOM 4160 C CA . ALA B 1 212 ? 13.086 7.875 -1.037 1 97.19 212 ALA B CA 1
ATOM 4161 C C . ALA B 1 212 ? 12.742 6.969 0.141 1 97.19 212 ALA B C 1
ATOM 4163 O O . ALA B 1 212 ? 13.336 7.082 1.216 1 97.19 212 ALA B O 1
ATOM 4164 N N . LEU B 1 213 ? 11.812 6.066 -0.097 1 97.56 213 LEU B N 1
ATOM 4165 C CA . LEU B 1 213 ? 11.43 5.105 0.932 1 97.56 213 LEU B CA 1
ATOM 4166 C C . LEU B 1 213 ? 12.594 4.184 1.278 1 97.56 213 LEU B C 1
ATOM 4168 O O . LEU B 1 213 ? 12.844 3.906 2.453 1 97.56 213 LEU B O 1
ATOM 4172 N N . GLY B 1 214 ? 13.305 3.738 0.276 1 96.56 214 GLY B N 1
ATOM 4173 C CA . GLY B 1 214 ? 14.477 2.908 0.514 1 96.56 214 GLY B CA 1
ATOM 4174 C C . GLY B 1 214 ? 15.57 3.627 1.28 1 96.56 214 GLY B C 1
ATOM 4175 O O . GLY B 1 214 ? 16.156 3.064 2.207 1 96.56 214 GLY B O 1
ATOM 4176 N N . LYS B 1 215 ? 15.766 4.832 0.876 1 95.62 215 LYS B N 1
ATOM 4177 C CA . LYS B 1 215 ? 16.766 5.641 1.563 1 95.62 215 LYS B CA 1
ATOM 4178 C C . LYS B 1 215 ? 16.391 5.867 3.023 1 95.62 215 LYS B C 1
ATOM 4180 O O . LYS B 1 215 ? 17.234 5.789 3.912 1 95.62 215 LYS B O 1
ATOM 4185 N N . ALA B 1 216 ? 15.156 6.188 3.232 1 97.19 216 ALA B N 1
ATOM 4186 C CA . ALA B 1 216 ? 14.664 6.367 4.598 1 97.19 216 ALA B CA 1
ATOM 4187 C C . ALA B 1 216 ? 14.883 5.102 5.426 1 97.19 216 ALA B C 1
ATOM 4189 O O . ALA B 1 216 ? 15.258 5.18 6.598 1 97.19 216 ALA B O 1
ATOM 4190 N N . GLY B 1 217 ? 14.641 3.959 4.793 1 95.62 217 GLY B N 1
ATOM 4191 C CA . GLY B 1 217 ? 14.875 2.691 5.465 1 95.62 217 GLY B CA 1
ATOM 4192 C C . GLY B 1 217 ? 16.328 2.482 5.863 1 95.62 217 GLY B C 1
ATOM 4193 O O . GLY B 1 217 ? 16.609 1.942 6.934 1 95.62 217 GLY B O 1
ATOM 4194 N N . GLN B 1 218 ? 17.188 2.881 5.031 1 93.94 218 GLN B N 1
ATOM 4195 C CA . GLN B 1 218 ? 18.609 2.758 5.316 1 93.94 218 GLN B CA 1
ATOM 4196 C C . GLN B 1 218 ? 19.047 3.744 6.395 1 93.94 218 GLN B C 1
ATOM 4198 O O . GLN B 1 218 ? 19.812 3.391 7.297 1 93.94 218 GLN B O 1
ATOM 4203 N N . LEU B 1 219 ? 18.5 4.922 6.355 1 94.06 219 LEU B N 1
ATOM 4204 C CA . LEU B 1 219 ? 18.891 5.988 7.27 1 94.06 219 LEU B CA 1
ATOM 4205 C C . LEU B 1 219 ? 18.438 5.68 8.695 1 94.06 219 LEU B C 1
ATOM 4207 O O . LEU B 1 219 ? 19.141 5.984 9.656 1 94.06 219 LEU B O 1
ATOM 4211 N N . ILE B 1 220 ? 17.281 5.09 8.812 1 95.44 220 ILE B N 1
ATOM 4212 C CA . ILE B 1 220 ? 16.641 4.961 10.117 1 95.44 220 ILE B CA 1
ATOM 4213 C C . ILE B 1 220 ? 17.25 3.783 10.875 1 95.44 220 ILE B C 1
ATOM 4215 O O . ILE B 1 220 ? 16.969 3.582 12.055 1 95.44 220 ILE B O 1
ATOM 4219 N N . LYS B 1 221 ? 18.078 3.029 10.164 1 92.38 221 LYS B N 1
ATOM 4220 C CA . LYS B 1 221 ? 18.719 1.89 10.82 1 92.38 221 LYS B CA 1
ATOM 4221 C C . LYS B 1 221 ? 19.484 2.33 12.07 1 92.38 221 LYS B C 1
ATOM 4223 O O . LYS B 1 221 ? 20.312 3.24 12.008 1 92.38 221 LYS B O 1
ATOM 4228 N N . GLY B 1 222 ? 19.219 1.771 13.25 1 89.44 222 GLY B N 1
ATOM 4229 C CA . GLY B 1 222 ? 19.844 2.109 14.516 1 89.44 222 GLY B CA 1
ATOM 4230 C C . GLY B 1 222 ? 19.016 3.066 15.352 1 89.44 222 GLY B C 1
ATOM 4231 O O . GLY B 1 222 ? 19.219 3.186 16.562 1 89.44 222 GLY B O 1
ATOM 4232 N N . LEU B 1 223 ? 18.062 3.793 14.672 1 92.75 223 LEU B N 1
ATOM 4233 C CA . LEU B 1 223 ? 17.266 4.789 15.383 1 92.75 223 LEU B CA 1
ATOM 4234 C C . LEU B 1 223 ? 15.773 4.531 15.195 1 92.75 223 LEU B C 1
ATOM 4236 O O . LEU B 1 223 ? 14.953 5.414 15.438 1 92.75 223 LEU B O 1
ATOM 4240 N N . LYS B 1 224 ? 15.438 3.428 14.766 1 92.12 224 LYS B N 1
ATOM 4241 C CA . LYS B 1 224 ? 14.055 3.133 14.414 1 92.12 224 LYS B CA 1
ATOM 4242 C C . LYS B 1 224 ? 13.141 3.236 15.633 1 92.12 224 LYS B C 1
ATOM 4244 O O . LYS B 1 224 ? 11.992 3.68 15.523 1 92.12 224 LYS B O 1
ATOM 4249 N N . MET B 1 225 ? 13.617 2.861 16.797 1 93.38 225 MET B N 1
ATOM 4250 C CA . MET B 1 225 ? 12.805 2.898 18.016 1 93.38 225 MET B CA 1
ATOM 4251 C C . MET B 1 225 ? 12.477 4.336 18.406 1 93.38 225 MET B C 1
ATOM 4253 O O . MET B 1 225 ? 11.391 4.613 18.906 1 93.38 225 MET B O 1
ATOM 4257 N N . ARG B 1 226 ? 13.422 5.164 18.156 1 93.5 226 ARG B N 1
ATOM 4258 C CA . ARG B 1 226 ? 13.172 6.574 18.422 1 93.5 226 ARG B CA 1
ATOM 4259 C C . ARG B 1 226 ? 12.023 7.105 17.578 1 93.5 226 ARG B C 1
ATOM 4261 O O . ARG B 1 226 ? 11.125 7.785 18.078 1 93.5 226 ARG B O 1
ATOM 4268 N N . GLY B 1 227 ? 12.094 6.77 16.297 1 95.19 227 GLY B N 1
ATOM 4269 C CA . GLY B 1 227 ? 11 7.152 15.414 1 95.19 227 GLY B CA 1
ATOM 4270 C C . GLY B 1 227 ? 9.672 6.531 15.812 1 95.19 227 GLY B C 1
ATOM 4271 O O . GLY B 1 227 ? 8.633 7.184 15.742 1 95.19 227 GLY B O 1
ATOM 4272 N N . PHE B 1 228 ? 9.789 5.348 16.234 1 96.06 228 PHE B N 1
ATOM 4273 C CA . PHE B 1 228 ? 8.602 4.613 16.656 1 96.06 228 PHE B CA 1
ATOM 4274 C C . PHE B 1 228 ? 7.922 5.301 17.828 1 96.06 228 PHE B C 1
ATOM 4276 O O . PHE B 1 228 ? 6.711 5.527 17.812 1 96.06 228 PHE B O 1
ATOM 4283 N N . PHE B 1 229 ? 8.656 5.695 18.797 1 95 229 PHE B N 1
ATOM 4284 C CA . PHE B 1 229 ? 8.102 6.363 19.969 1 95 229 PHE B CA 1
ATOM 4285 C C . PHE B 1 229 ? 7.59 7.754 19.609 1 95 229 PHE B C 1
ATOM 4287 O O . PHE B 1 229 ? 6.609 8.227 20.188 1 95 229 PHE B O 1
ATOM 4294 N N . LEU B 1 230 ? 8.258 8.398 18.688 1 95.75 230 LEU B N 1
ATOM 4295 C CA . LEU B 1 230 ? 7.754 9.68 18.203 1 95.75 230 LEU B CA 1
ATOM 4296 C C . LEU B 1 230 ? 6.359 9.523 17.609 1 95.75 230 LEU B C 1
ATOM 4298 O O . LEU B 1 230 ? 5.457 10.305 17.906 1 95.75 230 LEU B O 1
ATOM 4302 N N .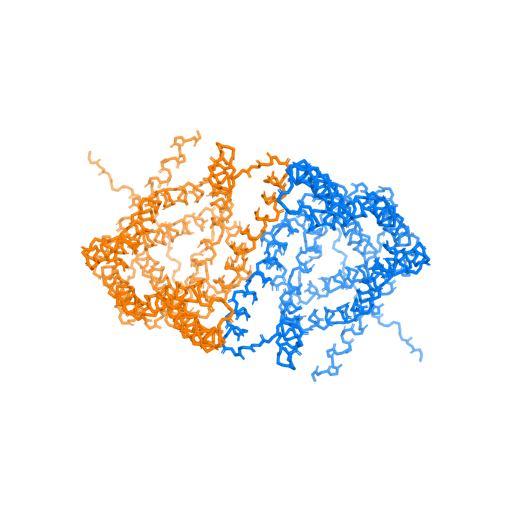 ASN B 1 231 ? 6.234 8.484 16.812 1 96.25 231 ASN B N 1
ATOM 4303 C CA . ASN B 1 231 ? 4.938 8.234 16.188 1 96.25 231 ASN B CA 1
ATOM 4304 C C . ASN B 1 231 ? 3.871 7.926 17.234 1 96.25 231 ASN B C 1
ATOM 4306 O O . ASN B 1 231 ? 2.725 8.359 17.109 1 96.25 231 ASN B O 1
ATOM 4310 N N . LEU B 1 232 ? 4.27 7.195 18.203 1 95.31 232 LEU B N 1
ATOM 4311 C CA . LEU B 1 232 ? 3.314 6.867 19.266 1 95.31 232 LEU B CA 1
ATOM 4312 C C . LEU B 1 232 ? 2.895 8.117 20.016 1 95.31 232 LEU B C 1
ATOM 4314 O O . LEU B 1 232 ? 1.717 8.281 20.344 1 95.31 232 LEU B O 1
ATOM 4318 N N . LEU B 1 233 ? 3.805 8.922 20.25 1 95.12 233 LEU B N 1
ATOM 4319 C CA . LEU B 1 233 ? 3.523 10.156 20.984 1 95.12 233 LEU B CA 1
ATOM 4320 C C . LEU B 1 233 ? 2.572 11.047 20.188 1 95.12 233 LEU B C 1
ATOM 4322 O O . LEU B 1 233 ? 1.538 11.477 20.703 1 95.12 233 LEU B O 1
ATOM 4326 N N . PHE B 1 234 ? 2.91 11.297 18.984 1 96 234 PHE B N 1
ATOM 4327 C CA . PHE B 1 234 ? 2.08 12.18 18.156 1 96 234 PHE B CA 1
ATOM 4328 C C . PHE B 1 234 ? 0.738 11.523 17.859 1 96 234 PHE B C 1
ATOM 4330 O O . PHE B 1 234 ? -0.276 12.211 17.719 1 96 234 PHE B O 1
ATOM 4337 N N . GLY B 1 235 ? 0.773 10.25 17.797 1 94.06 235 GLY B N 1
ATOM 4338 C CA . GLY B 1 235 ? -0.49 9.539 17.672 1 94.06 235 GLY B CA 1
ATOM 4339 C C . GLY B 1 235 ? -1.376 9.695 18.891 1 94.06 235 GLY B C 1
ATOM 4340 O O . GLY B 1 235 ? -2.58 9.922 18.781 1 94.06 235 GLY B O 1
ATOM 4341 N N . ALA B 1 236 ? -0.784 9.57 20.016 1 93.25 236 ALA B N 1
ATOM 4342 C CA . ALA B 1 236 ? -1.52 9.711 21.281 1 93.25 236 ALA B CA 1
ATOM 4343 C C . ALA B 1 236 ? -2.08 11.125 21.422 1 93.25 236 ALA B C 1
ATOM 4345 O O . ALA B 1 236 ? -3.197 11.305 21.906 1 93.25 236 ALA B O 1
ATOM 4346 N N . LEU B 1 237 ? -1.343 12.078 20.969 1 95.31 237 LEU B N 1
ATOM 4347 C CA . LEU B 1 237 ? -1.786 13.461 21.047 1 95.31 237 LEU B CA 1
ATOM 4348 C C . LEU B 1 237 ? -2.934 13.719 20.062 1 95.31 237 LEU B C 1
ATOM 4350 O O . LEU B 1 237 ? -3.797 14.555 20.328 1 95.31 237 LEU B O 1
ATOM 4354 N N . SER B 1 238 ? -2.928 12.969 19.031 1 94.31 238 SER B N 1
ATOM 4355 C CA . SER B 1 238 ? -3.928 13.188 18 1 94.31 238 SER B CA 1
ATOM 4356 C C . SER B 1 238 ? -5.242 12.492 18.328 1 94.31 238 SER B C 1
ATOM 4358 O O . SER B 1 238 ? -6.301 12.883 17.844 1 94.31 238 SER B O 1
ATOM 4360 N N . LEU B 1 239 ? -5.223 11.531 19.156 1 90.19 239 LEU B N 1
ATOM 4361 C CA . LEU B 1 239 ? -6.398 10.719 19.453 1 90.19 239 LEU B CA 1
ATOM 4362 C C . LEU B 1 239 ? -7.496 11.562 20.094 1 90.19 239 LEU B C 1
ATOM 4364 O O . LEU B 1 239 ? -8.633 11.57 19.625 1 90.19 239 LEU B O 1
ATOM 4368 N N . PRO B 1 240 ? -7.172 12.328 21.141 1 92.62 240 PRO B N 1
ATOM 4369 C CA . PRO B 1 240 ? -8.219 13.164 21.719 1 92.62 240 PRO B CA 1
ATOM 4370 C C . PRO B 1 240 ? -8.758 14.211 20.75 1 92.62 240 PRO B C 1
ATOM 4372 O O . PRO B 1 240 ? -9.945 14.547 20.781 1 92.62 240 PRO B O 1
ATOM 4375 N N . VAL B 1 241 ? -7.918 14.695 19.906 1 93.06 241 VAL B N 1
ATOM 4376 C CA . VAL B 1 241 ? -8.336 15.672 18.906 1 93.06 241 VAL B CA 1
ATOM 4377 C C . VAL B 1 241 ? -9.305 15.031 17.922 1 93.06 241 VAL B C 1
ATOM 4379 O O . VAL B 1 241 ? -10.336 15.609 17.594 1 93.06 241 VAL B O 1
ATOM 4382 N N . PHE B 1 242 ? -9.008 13.883 17.578 1 90.06 242 PHE B N 1
ATOM 4383 C CA . PHE B 1 242 ? -9.859 13.141 16.656 1 90.06 242 PHE B CA 1
ATOM 4384 C C . PHE B 1 242 ? -11.219 12.859 17.281 1 90.06 242 PHE B C 1
ATOM 4386 O O . PHE B 1 242 ? -12.258 13.047 16.656 1 90.06 242 PHE B O 1
ATOM 4393 N N . TYR B 1 243 ? -11.188 12.398 18.469 1 89.75 243 TYR B N 1
ATOM 4394 C CA . TYR B 1 243 ? -12.422 12.102 19.172 1 89.75 243 TYR B CA 1
ATOM 4395 C C . TYR B 1 243 ? -13.258 13.359 19.375 1 89.75 243 TYR B C 1
ATOM 4397 O O . TYR B 1 243 ? -14.477 13.344 19.156 1 89.75 243 TYR B O 1
ATOM 4405 N N . GLY B 1 244 ? -12.586 14.422 19.766 1 90.81 244 GLY B N 1
ATOM 4406 C CA . GLY B 1 244 ? -13.281 15.688 19.906 1 90.81 244 GLY B CA 1
ATOM 4407 C C . GLY B 1 244 ? -13.875 16.203 18.609 1 90.81 244 GLY B C 1
ATOM 4408 O O . GLY B 1 244 ? -15.016 16.672 18.594 1 90.81 244 GLY B O 1
ATOM 4409 N N . ALA B 1 245 ? -13.094 16.047 17.547 1 89.5 245 ALA B N 1
ATOM 4410 C CA . ALA B 1 245 ? -13.562 16.5 16.25 1 89.5 245 ALA B CA 1
ATOM 4411 C C . ALA B 1 245 ? -14.781 15.703 15.797 1 89.5 245 ALA B C 1
ATOM 4413 O O . ALA B 1 245 ? -15.703 16.25 15.195 1 89.5 245 ALA B O 1
ATOM 4414 N N . HIS B 1 246 ? -14.758 14.484 16.078 1 87.5 246 HIS B N 1
ATOM 4415 C CA . HIS B 1 246 ? -15.898 13.648 15.734 1 87.5 246 HIS B CA 1
ATOM 4416 C C . HIS B 1 246 ? -17.141 14.055 16.531 1 87.5 246 HIS B C 1
ATOM 4418 O O . HIS B 1 246 ? -18.219 14.195 15.953 1 87.5 246 HIS B O 1
ATOM 4424 N N . LYS B 1 247 ? -17.047 14.25 17.812 1 89.19 247 LYS B N 1
ATOM 4425 C CA . LYS B 1 247 ? -18.156 14.625 18.688 1 89.19 247 LYS B CA 1
ATOM 4426 C C . LYS B 1 247 ? -18.703 16 18.312 1 89.19 247 LYS B C 1
ATOM 4428 O O . LYS B 1 247 ? -19.906 16.172 18.125 1 89.19 247 LYS B O 1
ATOM 4433 N N . PHE B 1 248 ? -17.781 16.938 18.141 1 89 248 PHE B N 1
ATOM 4434 C CA . PHE B 1 248 ? -18.203 18.297 17.828 1 89 248 PHE B CA 1
ATOM 4435 C C . PHE B 1 248 ? -18.719 18.391 16.391 1 89 248 PHE B C 1
ATOM 4437 O O . PHE B 1 248 ? -19.609 19.188 16.094 1 89 248 PHE B O 1
ATOM 4444 N N . GLY B 1 249 ? -18.156 17.609 15.523 1 84.62 249 GLY B N 1
ATOM 4445 C CA . GLY B 1 249 ? -18.656 17.547 14.164 1 84.62 249 GLY B CA 1
ATOM 4446 C C . GLY B 1 249 ? -20.109 17.125 14.07 1 84.62 249 GLY B C 1
ATOM 4447 O O . GLY B 1 249 ? -20.891 17.719 13.312 1 84.62 249 GLY B O 1
ATOM 4448 N N . LYS B 1 250 ? -20.453 16.156 14.82 1 83.12 250 LYS B N 1
ATOM 4449 C CA . LYS B 1 250 ? -21.844 15.703 14.859 1 83.12 250 LYS B CA 1
ATOM 4450 C C . LYS B 1 250 ? -22.766 16.797 15.398 1 83.12 250 LYS B C 1
ATOM 4452 O O . LYS B 1 250 ? -23.875 16.984 14.898 1 83.12 250 LYS B O 1
ATOM 4457 N N . THR B 1 251 ? -22.25 17.453 16.344 1 84.12 251 THR B N 1
ATOM 4458 C CA . THR B 1 251 ? -23.031 18.516 16.953 1 84.12 251 THR B CA 1
ATOM 4459 C C . THR B 1 251 ? -23.266 19.656 15.961 1 84.12 251 THR B C 1
ATOM 4461 O O . THR B 1 251 ? -24.359 20.203 15.883 1 84.12 251 THR B O 1
ATOM 4464 N N . VAL B 1 252 ? -22.312 19.984 15.172 1 81.5 252 VAL B N 1
ATOM 4465 C CA . VAL B 1 252 ? -22.406 21.078 14.203 1 81.5 252 VAL B CA 1
ATOM 4466 C C . VAL B 1 252 ? -23.391 20.703 13.102 1 81.5 252 VAL B C 1
ATOM 4468 O O . VAL B 1 252 ? -24.094 21.578 12.578 1 81.5 252 VAL B O 1
ATOM 4471 N N . MET B 1 253 ? -23.484 19.453 12.789 1 79.31 253 MET B N 1
ATOM 4472 C CA . MET B 1 253 ? -24.438 18.984 11.773 1 79.31 253 MET B CA 1
ATOM 4473 C C . MET B 1 253 ? -25.875 19.125 12.266 1 79.31 253 MET B C 1
ATOM 4475 O O . MET B 1 253 ? -26.781 19.344 11.469 1 79.31 253 MET B O 1
ATOM 4479 N N . SER B 1 254 ? -25.969 19.016 13.602 1 79.62 254 SER B N 1
ATOM 4480 C CA . SER B 1 254 ? -27.312 19.141 14.172 1 79.62 254 SER B CA 1
ATOM 4481 C C . SER B 1 254 ? -27.625 20.578 14.539 1 79.62 254 SER B C 1
ATOM 4483 O O . SER B 1 254 ? -28.75 21.047 14.359 1 79.62 254 SER B O 1
ATOM 4485 N N . SER B 1 255 ? -26.594 21.188 15.102 1 79.88 255 SER B N 1
ATOM 4486 C CA . SER B 1 255 ? -26.719 22.578 15.484 1 79.88 255 SER B CA 1
ATOM 4487 C C . SER B 1 255 ? -25.422 23.344 15.227 1 79.88 255 SER B C 1
ATOM 4489 O O . SER B 1 255 ? -24.359 22.75 15.117 1 79.88 255 SER B O 1
ATOM 4491 N N . ASN B 1 256 ? -25.438 24.641 14.961 1 79.56 256 ASN B N 1
ATOM 4492 C CA . ASN B 1 256 ? -24.25 25.438 14.688 1 79.56 256 ASN B CA 1
ATOM 4493 C C . ASN B 1 256 ? -23.5 25.781 15.969 1 79.56 256 ASN B C 1
ATOM 4495 O O . ASN B 1 256 ? -22.5 26.5 15.938 1 79.56 256 ASN B O 1
ATOM 4499 N N . ALA B 1 257 ? -23.859 25.266 17.031 1 79.12 257 ALA B N 1
ATOM 4500 C CA . ALA B 1 257 ? -23.344 25.688 18.328 1 79.12 257 ALA B CA 1
ATOM 4501 C C . ALA B 1 257 ? -21.906 25.234 18.531 1 79.12 257 ALA B C 1
ATOM 4503 O O . ALA B 1 257 ? -21.156 25.844 19.297 1 79.12 257 ALA B O 1
ATOM 4504 N N . ALA B 1 258 ? -21.328 24.203 17.828 1 88.38 258 ALA B N 1
ATOM 4505 C CA . ALA B 1 258 ? -20.016 23.656 18.125 1 88.38 258 ALA B CA 1
ATOM 4506 C C . ALA B 1 258 ? -19.031 23.984 17 1 88.38 258 ALA B C 1
ATOM 4508 O O . ALA B 1 258 ? -18.047 23.266 16.797 1 88.38 258 ALA B O 1
ATOM 4509 N N . MET B 1 259 ? -19.172 25.156 16.438 1 87.88 259 MET B N 1
ATOM 4510 C CA . MET B 1 259 ? -18.297 25.531 15.32 1 87.88 259 MET B CA 1
ATOM 4511 C C . MET B 1 259 ? -16.953 26.031 15.828 1 87.88 259 MET B C 1
ATOM 4513 O O . MET B 1 259 ? -15.906 25.656 15.289 1 87.88 259 MET B O 1
ATOM 4517 N N . ILE B 1 260 ? -16.984 26.812 16.844 1 89.75 260 ILE B N 1
ATOM 4518 C CA . ILE B 1 260 ? -15.758 27.422 17.375 1 89.75 260 ILE B CA 1
ATOM 4519 C C . ILE B 1 260 ? -14.859 26.328 17.969 1 89.75 260 ILE B C 1
ATOM 4521 O O . ILE B 1 260 ? -13.688 26.234 17.609 1 89.75 260 ILE B O 1
ATOM 4525 N N . PRO B 1 261 ? -15.398 25.469 18.828 1 91.75 261 PRO B N 1
ATOM 4526 C CA . PRO B 1 261 ? -14.547 24.391 19.328 1 91.75 261 PRO B CA 1
ATOM 4527 C C . PRO B 1 261 ? -14.008 23.5 18.219 1 91.75 261 PRO B C 1
ATOM 4529 O O . PRO B 1 261 ? -12.883 23 18.312 1 91.75 261 PRO B O 1
ATOM 4532 N N . LEU B 1 262 ? -14.727 23.312 17.266 1 91.62 262 LEU B N 1
ATOM 4533 C CA . LEU B 1 262 ? -14.281 22.484 16.156 1 91.62 262 LEU B CA 1
ATOM 4534 C C . LEU B 1 262 ? -13.117 23.141 15.422 1 91.62 262 LEU B C 1
ATOM 4536 O O . LEU B 1 262 ? -12.148 22.484 15.062 1 91.62 262 LEU B O 1
ATOM 4540 N N . LEU B 1 263 ? -13.211 24.391 15.234 1 92.31 263 LEU B N 1
ATOM 4541 C CA . LEU B 1 263 ? -12.133 25.141 14.586 1 92.31 263 LEU B CA 1
ATOM 4542 C C . LEU B 1 263 ? -10.883 25.141 15.453 1 92.31 263 LEU B C 1
ATOM 4544 O O . LEU B 1 263 ? -9.766 25.078 14.938 1 92.31 263 LEU B O 1
ATOM 4548 N N . LEU B 1 264 ? -11.094 25.203 16.703 1 94.56 264 LEU B N 1
ATOM 4549 C CA . LEU B 1 264 ? -9.961 25.141 17.625 1 94.56 264 LEU B CA 1
ATOM 4550 C C . LEU B 1 264 ? -9.266 23.797 17.562 1 94.56 264 LEU B C 1
ATOM 4552 O O . LEU B 1 264 ? -8.031 23.719 17.547 1 94.56 264 LEU B O 1
ATOM 4556 N N . LEU B 1 265 ? -10.031 22.781 17.484 1 94.62 265 LEU B N 1
ATOM 4557 C CA . LEU B 1 265 ? -9.461 21.453 17.391 1 94.62 265 LEU B CA 1
ATOM 4558 C C . LEU B 1 265 ? -8.719 21.266 16.062 1 94.62 265 LEU B C 1
ATOM 4560 O O . LEU B 1 265 ? -7.688 20.594 16.016 1 94.62 265 LEU B O 1
ATOM 4564 N N . ASN B 1 266 ? -9.234 21.828 15.039 1 93.69 266 ASN B N 1
ATOM 4565 C CA . ASN B 1 266 ? -8.547 21.828 13.75 1 93.69 266 ASN B CA 1
ATOM 4566 C C . ASN B 1 266 ? -7.195 22.531 13.836 1 93.69 266 ASN B C 1
ATOM 4568 O O . ASN B 1 266 ? -6.199 22.031 13.305 1 93.69 266 ASN B O 1
ATOM 4572 N N . SER B 1 267 ? -7.191 23.625 14.531 1 94.81 267 SER B N 1
ATOM 4573 C CA . SER B 1 267 ? -5.941 24.359 14.719 1 94.81 267 SER B CA 1
ATOM 4574 C C . SER B 1 267 ? -4.934 23.547 15.508 1 94.81 267 SER B C 1
ATOM 4576 O O . SER B 1 267 ? -3.744 23.516 15.18 1 94.81 267 SER B O 1
ATOM 4578 N N . ILE B 1 268 ? -5.387 22.859 16.484 1 96.44 268 ILE B N 1
ATOM 4579 C CA . ILE B 1 268 ? -4.52 22.016 17.297 1 96.44 268 ILE B CA 1
ATOM 4580 C C . ILE B 1 268 ? -3.973 20.859 16.453 1 96.44 268 ILE B C 1
ATOM 4582 O O . ILE B 1 268 ? -2.791 20.516 16.547 1 96.44 268 ILE B O 1
ATOM 4586 N N . SER B 1 269 ? -4.801 20.297 15.664 1 95.88 269 SER B N 1
ATOM 4587 C CA . SER B 1 269 ? -4.367 19.219 14.781 1 95.88 269 SER B CA 1
ATOM 4588 C C . SER B 1 269 ? -3.275 19.688 13.828 1 95.88 269 SER B C 1
ATOM 4590 O O . SER B 1 269 ? -2.311 18.969 13.578 1 95.88 269 SER B O 1
ATOM 4592 N N . CYS B 1 270 ? -3.387 20.859 13.344 1 95.44 270 CYS B N 1
ATOM 4593 C CA . CYS B 1 270 ? -2.387 21.438 12.453 1 95.44 270 CYS B CA 1
ATOM 4594 C C . CYS B 1 270 ? -1.066 21.656 13.18 1 95.44 270 CYS B C 1
ATOM 4596 O O . CYS B 1 270 ? 0.004 21.422 12.617 1 95.44 270 CYS B O 1
ATOM 4598 N N . LEU B 1 271 ? -1.22 22.078 14.383 1 95.25 271 LEU B N 1
ATOM 4599 C CA . LEU B 1 271 ? -0.027 22.297 15.195 1 95.25 271 LEU B CA 1
ATOM 4600 C C . LEU B 1 271 ? 0.705 20.984 15.453 1 95.25 271 LEU B C 1
ATOM 4602 O O . LEU B 1 271 ? 1.929 20.922 15.32 1 95.25 271 LEU B O 1
ATOM 4606 N N . ILE B 1 272 ? -0.019 19.969 15.781 1 96.31 272 ILE B N 1
ATOM 4607 C CA . ILE B 1 272 ? 0.56 18.656 16.016 1 96.31 272 ILE B CA 1
ATOM 4608 C C . ILE B 1 272 ? 1.25 18.156 14.75 1 96.31 272 ILE B C 1
ATOM 4610 O O . ILE B 1 272 ? 2.375 17.656 14.805 1 96.31 272 ILE B O 1
ATOM 4614 N N . GLY B 1 273 ? 0.587 18.375 13.664 1 96.25 273 GLY B N 1
ATOM 4615 C CA . GLY B 1 273 ? 1.149 17.953 12.383 1 96.25 273 GLY B CA 1
ATOM 4616 C C . GLY B 1 273 ? 2.443 18.672 12.039 1 96.25 273 GLY B C 1
ATOM 4617 O O . GLY B 1 273 ? 3.404 18.031 11.594 1 96.25 273 GLY B O 1
ATOM 4618 N N . MET B 1 274 ? 2.455 19.875 12.234 1 96.44 274 MET B N 1
ATOM 4619 C CA . MET B 1 274 ? 3.65 20.656 11.93 1 96.44 274 MET B CA 1
ATOM 4620 C C . MET B 1 274 ? 4.809 20.266 12.836 1 96.44 274 MET B C 1
ATOM 4622 O O . MET B 1 274 ? 5.938 20.094 12.367 1 96.44 274 MET B O 1
ATOM 4626 N N . PHE B 1 275 ? 4.566 20.047 14.07 1 96.69 275 PHE B N 1
ATOM 4627 C CA . PHE B 1 275 ? 5.613 19.672 15.008 1 96.69 275 PHE B CA 1
ATOM 4628 C C . PHE B 1 275 ? 6.141 18.281 14.719 1 96.69 275 PHE B C 1
ATOM 4630 O O . PHE B 1 275 ? 7.324 18 14.906 1 96.69 275 PHE B O 1
ATOM 4637 N N . LYS B 1 276 ? 5.27 17.438 14.328 1 97.19 276 LYS B N 1
ATOM 4638 C CA . LYS B 1 276 ? 5.711 16.109 13.93 1 97.19 276 LYS B CA 1
ATOM 4639 C C . LYS B 1 276 ? 6.711 16.172 12.781 1 97.19 276 LYS B C 1
ATOM 4641 O O . LYS B 1 276 ? 7.75 15.516 12.812 1 97.19 276 LYS B O 1
ATOM 4646 N N . LEU B 1 277 ? 6.441 16.984 11.828 1 97.5 277 LEU B N 1
ATOM 4647 C CA . LEU B 1 277 ? 7.324 17.125 10.68 1 97.5 277 LEU B CA 1
ATOM 4648 C C . LEU B 1 277 ? 8.656 17.75 11.094 1 97.5 277 LEU B C 1
ATOM 4650 O O . LEU B 1 277 ? 9.711 17.359 10.602 1 97.5 277 LEU B O 1
ATOM 4654 N N . MET B 1 278 ? 8.555 18.672 12 1 96.81 278 MET B N 1
ATOM 4655 C CA . MET B 1 278 ? 9.773 19.266 12.523 1 96.81 278 MET B CA 1
ATOM 4656 C C . MET B 1 278 ? 10.617 18.234 13.258 1 96.81 278 MET B C 1
ATOM 4658 O O . MET B 1 278 ? 11.836 18.172 13.078 1 96.81 278 MET B O 1
ATOM 4662 N N . ALA B 1 279 ? 9.977 17.453 14.031 1 97.19 279 ALA B N 1
ATOM 4663 C CA . ALA B 1 279 ? 10.68 16.406 14.766 1 97.19 279 ALA B CA 1
ATOM 4664 C C . ALA B 1 279 ? 11.336 15.414 13.82 1 97.19 279 ALA B C 1
ATOM 4666 O O . ALA B 1 279 ? 12.469 14.984 14.047 1 97.19 279 ALA B O 1
ATOM 4667 N N . TYR B 1 280 ? 10.656 15.133 12.766 1 97.75 280 TYR B N 1
ATOM 4668 C CA . TYR B 1 280 ? 11.211 14.18 11.805 1 97.75 280 TYR B CA 1
ATOM 4669 C C . TYR B 1 280 ? 12.359 14.805 11.023 1 97.75 280 TYR B C 1
ATOM 4671 O O . TYR B 1 280 ? 13.258 14.102 10.555 1 97.75 280 TYR B O 1
ATOM 4679 N N . THR B 1 281 ? 12.328 16.094 10.875 1 96.75 281 THR B N 1
ATOM 4680 C CA . THR B 1 281 ? 13.461 16.766 10.25 1 96.75 281 THR B CA 1
ATOM 4681 C C . THR B 1 281 ? 14.695 16.688 11.141 1 96.75 281 THR B C 1
ATOM 4683 O O . THR B 1 281 ? 15.805 16.453 10.656 1 96.75 281 THR B O 1
ATOM 4686 N N . VAL B 1 282 ? 14.469 16.859 12.406 1 94.94 282 VAL B N 1
ATOM 4687 C CA . VAL B 1 282 ? 15.57 16.719 13.359 1 94.94 282 VAL B CA 1
ATOM 4688 C C . VAL B 1 282 ? 16.078 15.281 13.344 1 94.94 282 VAL B C 1
ATOM 4690 O O . VAL B 1 282 ? 17.297 15.047 13.305 1 94.94 282 VAL B O 1
ATOM 4693 N N . LEU B 1 283 ? 15.141 14.359 13.375 1 95.88 283 LEU B N 1
ATOM 4694 C CA . LEU B 1 283 ? 15.516 12.945 13.336 1 95.88 283 LEU B CA 1
ATOM 4695 C C . LEU B 1 283 ? 16.312 12.633 12.078 1 95.88 283 LEU B C 1
ATOM 4697 O O . LEU B 1 283 ? 17.266 11.852 12.133 1 95.88 283 LEU B O 1
ATOM 4701 N N . TYR B 1 284 ? 15.906 13.195 10.992 1 96.12 284 TYR B N 1
ATOM 4702 C CA . TYR B 1 284 ? 16.625 13.031 9.734 1 96.12 284 TYR B CA 1
ATOM 4703 C C . TYR B 1 284 ? 18.078 13.477 9.875 1 96.12 284 TYR B C 1
ATOM 4705 O O . TYR B 1 284 ? 19 12.766 9.445 1 96.12 284 TYR B O 1
ATOM 4713 N N . HIS B 1 285 ? 18.344 14.555 10.477 1 93.5 285 HIS B N 1
ATOM 4714 C CA . HIS B 1 285 ? 19.703 15.07 10.656 1 93.5 285 HIS B CA 1
ATOM 4715 C C . HIS B 1 285 ? 20.484 14.203 11.633 1 93.5 285 HIS B C 1
ATOM 4717 O O . HIS B 1 285 ? 21.688 14.008 11.461 1 93.5 285 HIS B O 1
ATOM 4723 N N . ASP B 1 286 ? 19.812 13.719 12.648 1 91.75 286 ASP B N 1
ATOM 4724 C CA . ASP B 1 286 ? 20.469 12.797 13.578 1 91.75 286 ASP B CA 1
ATOM 4725 C C . ASP B 1 286 ? 20.875 11.508 12.875 1 91.75 286 ASP B C 1
ATOM 4727 O O . ASP B 1 286 ? 21.953 10.977 13.141 1 91.75 286 ASP B O 1
ATOM 4731 N N . CYS B 1 287 ? 20.016 11.031 12.023 1 93.12 287 CYS B N 1
ATOM 4732 C CA . CYS B 1 287 ? 20.328 9.82 11.266 1 93.12 287 CYS B CA 1
ATOM 4733 C C . CYS B 1 287 ? 21.531 10.039 10.344 1 93.12 287 CYS B C 1
ATOM 4735 O O . CYS B 1 287 ? 22.406 9.18 10.242 1 93.12 287 CYS B O 1
ATOM 4737 N N . LYS B 1 288 ? 21.516 11.125 9.695 1 91.5 288 LYS B N 1
ATOM 4738 C CA . LYS B 1 288 ? 22.625 11.445 8.812 1 91.5 288 LYS B CA 1
ATOM 4739 C C . LYS B 1 288 ? 23.938 11.539 9.586 1 91.5 288 LYS B C 1
ATOM 4741 O O . LYS B 1 288 ? 24.984 11.078 9.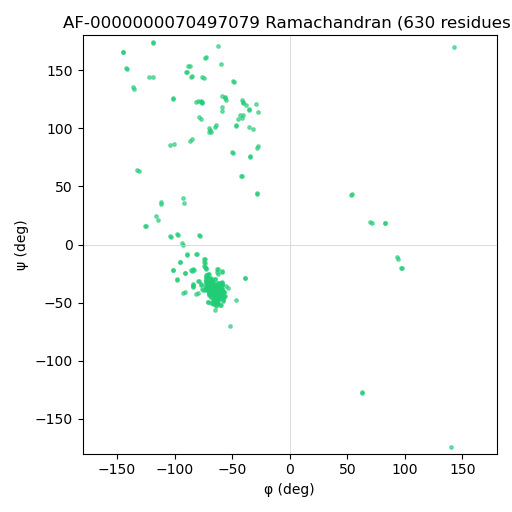117 1 91.5 288 LYS B O 1
ATOM 4746 N N . ALA B 1 289 ? 23.875 12.125 10.695 1 87.62 289 ALA B N 1
ATOM 4747 C CA . ALA B 1 289 ? 25.047 12.258 11.547 1 87.62 289 ALA B CA 1
ATOM 4748 C C . ALA B 1 289 ? 25.547 10.891 12 1 87.62 289 ALA B C 1
ATOM 4750 O O . ALA B 1 289 ? 26.766 10.648 12.039 1 87.62 289 ALA B O 1
ATOM 4751 N N . THR B 1 290 ? 24.672 10.016 12.305 1 87.56 290 THR B N 1
ATOM 4752 C CA . THR B 1 290 ? 25.016 8.68 12.773 1 87.56 290 THR B CA 1
ATOM 4753 C C . THR B 1 290 ? 25.672 7.867 11.656 1 87.56 290 THR B C 1
ATOM 4755 O O . THR B 1 290 ? 26.562 7.051 11.914 1 87.56 290 THR B O 1
ATOM 4758 N N . HIS B 1 291 ? 25.297 8.023 10.422 1 87.5 291 HIS B N 1
ATOM 4759 C CA . HIS B 1 291 ? 25.828 7.262 9.297 1 87.5 291 HIS B CA 1
ATOM 4760 C C . HIS B 1 291 ? 27 7.992 8.633 1 87.5 291 HIS B C 1
ATOM 4762 O O . HIS B 1 291 ? 27.578 7.488 7.676 1 87.5 291 HIS B O 1
ATOM 4768 N N . GLY B 1 292 ? 27.359 9.086 9.078 1 79.25 292 GLY B N 1
ATOM 4769 C CA . GLY B 1 292 ? 28.484 9.844 8.555 1 79.25 292 GLY B CA 1
ATOM 4770 C C . GLY B 1 292 ? 28.219 10.445 7.188 1 79.25 292 GLY B C 1
ATOM 4771 O O . GLY B 1 292 ? 29.141 10.656 6.402 1 79.25 292 GLY B O 1
ATOM 4772 N N . GLU B 1 293 ? 26.969 10.523 6.875 1 79.06 293 GLU B N 1
ATOM 4773 C CA . GLU B 1 293 ? 26.609 11.086 5.578 1 79.06 293 GLU B CA 1
ATOM 4774 C C . GLU B 1 293 ? 26.531 12.609 5.641 1 79.06 293 GLU B C 1
ATOM 4776 O O . GLU B 1 293 ? 26.109 13.172 6.652 1 79.06 293 GLU B O 1
ATOM 4781 N N . GLU B 1 294 ? 26.938 13.219 4.508 1 66.69 294 GLU B N 1
ATOM 4782 C CA . GLU B 1 294 ? 26.875 14.672 4.422 1 66.69 294 GLU B CA 1
ATOM 4783 C C . GLU B 1 294 ? 25.438 15.148 4.203 1 66.69 294 GLU B C 1
ATOM 4785 O O . GLU B 1 294 ? 24.625 14.422 3.625 1 66.69 294 GLU B O 1
ATOM 4790 N N . LEU B 1 295 ? 25.109 16.25 4.785 1 55.22 295 LEU B N 1
ATOM 4791 C CA . LEU B 1 295 ? 23.781 16.844 4.629 1 55.22 295 LEU B CA 1
ATOM 4792 C C . LEU B 1 295 ? 23.594 17.391 3.217 1 55.22 295 LEU B C 1
ATOM 4794 O O . LEU B 1 295 ? 24.453 18.125 2.713 1 55.22 295 LEU B O 1
ATOM 4798 N N . GLU B 1 296 ? 22.875 16.672 2.219 1 50.94 296 GLU B N 1
ATOM 4799 C CA . GLU B 1 296 ? 22.625 17.125 0.852 1 50.94 296 GLU B CA 1
ATOM 4800 C C . GLU B 1 296 ? 21.375 18.016 0.779 1 50.94 296 GLU B C 1
ATOM 4802 O O . GLU B 1 296 ? 20.344 17.688 1.369 1 50.94 296 GLU B O 1
ATOM 4807 N N . MET B 1 297 ? 21.328 19.25 0.899 1 48.16 297 MET B N 1
ATOM 4808 C CA . MET B 1 297 ? 20.109 19.984 0.546 1 48.16 297 MET B CA 1
ATOM 4809 C C . MET B 1 297 ? 20.047 20.219 -0.958 1 48.16 297 MET B C 1
ATOM 4811 O O . MET B 1 297 ? 21.047 20.562 -1.585 1 48.16 297 MET B O 1
ATOM 4815 N N . GLN B 1 298 ? 19.078 19.812 -1.652 1 39.56 298 GLN B N 1
ATOM 4816 C CA . GLN B 1 298 ? 18.672 20.078 -3.031 1 39.56 298 GLN B CA 1
ATOM 4817 C C . GLN B 1 298 ? 18.438 21.562 -3.266 1 39.56 298 GLN B C 1
ATOM 4819 O O . GLN B 1 298 ? 17.797 22.234 -2.447 1 39.56 298 GLN B O 1
ATOM 4824 N N . GLY B 1 299 ? 19.359 22.5 -4.402 1 40.16 299 GLY B N 1
ATOM 4825 C CA . GLY B 1 299 ? 19.516 23.719 -5.18 1 40.16 299 GLY B CA 1
ATOM 4826 C C . GLY B 1 299 ? 20.938 24.219 -5.234 1 40.16 299 GLY B C 1
ATOM 4827 O O . GLY B 1 299 ? 21.828 23.625 -4.609 1 40.16 299 GLY B O 1
ATOM 4828 N N . GLY B 1 300 ? 21.312 25.656 -5.934 1 33.41 300 GLY B N 1
ATOM 4829 C CA . GLY B 1 300 ? 22.547 26.266 -6.418 1 33.41 300 GLY B CA 1
ATOM 4830 C C . GLY B 1 300 ? 23.672 26.25 -5.402 1 33.41 300 GLY B C 1
ATOM 4831 O O . GLY B 1 300 ? 24.844 26.344 -5.766 1 33.41 300 GLY B O 1
ATOM 4832 N N . THR B 1 301 ? 23.641 27.062 -4.234 1 32.56 301 THR B N 1
ATOM 4833 C CA . THR B 1 301 ? 24.906 27.594 -3.762 1 32.56 301 THR B CA 1
ATOM 4834 C C . THR B 1 301 ? 25.859 26.469 -3.371 1 32.56 301 THR B C 1
ATOM 4836 O O . THR B 1 301 ? 25.422 25.344 -3.1 1 32.56 301 THR B O 1
ATOM 4839 N N . GLU B 1 302 ? 27.25 26.875 -3.084 1 32.78 302 GLU B N 1
ATOM 4840 C CA . GLU B 1 302 ? 28.516 26.266 -2.719 1 32.78 302 GLU B CA 1
ATOM 4841 C C . GLU B 1 302 ? 28.344 25.234 -1.606 1 32.78 302 GLU B C 1
ATOM 4843 O O . GLU B 1 302 ? 27.641 25.484 -0.625 1 32.78 302 GLU B O 1
ATOM 4848 N N . TYR B 1 303 ? 28.469 23.906 -1.891 1 35.47 303 TYR B N 1
ATOM 4849 C CA . TYR B 1 303 ? 28.766 22.797 -1.005 1 35.47 303 TYR B CA 1
ATOM 4850 C C . TYR B 1 303 ? 29.609 23.25 0.184 1 35.47 303 TYR B C 1
ATOM 4852 O O . TYR B 1 303 ? 30.828 23.344 0.086 1 35.47 303 TYR B O 1
ATOM 4860 N N . THR B 1 304 ? 29.375 24.344 0.841 1 28.61 304 THR B N 1
ATOM 4861 C CA . THR B 1 304 ? 30.328 24.469 1.932 1 28.61 304 THR B CA 1
ATOM 4862 C C . THR B 1 304 ? 30.141 23.344 2.953 1 28.61 304 THR B C 1
ATOM 4864 O O . THR B 1 304 ? 29.047 23.156 3.473 1 28.61 304 THR B O 1
ATOM 4867 N N . LYS B 1 305 ? 30.922 22.391 2.957 1 38.09 305 LYS B N 1
ATOM 4868 C CA . LYS B 1 305 ? 31.125 21.438 4.051 1 38.09 305 LYS B CA 1
ATOM 4869 C C . LYS B 1 305 ? 30.984 22.125 5.406 1 38.09 305 LYS B C 1
ATOM 4871 O O . LYS B 1 305 ? 31.781 23 5.742 1 38.09 305 LYS B O 1
ATOM 4876 N N . VAL B 1 306 ? 29.766 22.438 5.898 1 34.78 306 VAL B N 1
ATOM 4877 C CA . VAL B 1 306 ? 29.812 22.969 7.25 1 34.78 306 VAL B CA 1
ATOM 4878 C C . VAL B 1 306 ? 29.969 21.844 8.258 1 34.78 306 VAL B C 1
ATOM 4880 O O . VAL B 1 306 ? 29.281 20.828 8.18 1 34.78 306 VAL B O 1
ATOM 4883 N N . ALA B 1 307 ? 31.141 21.703 8.938 1 33.16 307 ALA B N 1
ATOM 4884 C CA . ALA B 1 307 ? 31.469 20.828 10.07 1 33.16 307 ALA B CA 1
ATOM 4885 C C . ALA B 1 307 ? 30.344 20.844 11.102 1 33.16 307 ALA B C 1
ATOM 4887 O O . ALA B 1 307 ? 29.812 21.891 11.445 1 33.16 307 ALA B O 1
ATOM 4888 N N . PHE B 1 308 ? 29.625 19.797 11.281 1 37 308 PHE B N 1
ATOM 4889 C CA . PHE B 1 308 ? 28.594 19.578 12.289 1 37 308 PHE B CA 1
ATOM 4890 C C . PHE B 1 308 ? 29.094 19.938 13.68 1 37 308 PHE B C 1
ATOM 4892 O O . PHE B 1 308 ? 30.047 19.344 14.172 1 37 308 PHE B O 1
ATOM 4899 N N . THR B 1 309 ? 29.172 21.172 14.141 1 32.53 309 THR B N 1
ATOM 4900 C CA . THR B 1 309 ? 29.328 21.328 15.586 1 32.53 309 THR B CA 1
ATOM 4901 C C . THR B 1 309 ? 28.031 20.938 16.297 1 32.53 309 THR B C 1
ATOM 4903 O O . THR B 1 309 ? 26.984 21.562 16.094 1 32.53 309 THR B O 1
ATOM 4906 N N . PRO B 1 310 ? 27.953 19.766 16.766 1 37.78 310 PRO B N 1
ATOM 4907 C CA . PRO B 1 310 ? 26.781 19.469 17.594 1 37.78 310 PRO B CA 1
ATOM 4908 C C . PRO B 1 310 ? 26.328 20.656 18.438 1 37.78 310 PRO B C 1
ATOM 4910 O O . PRO B 1 310 ? 27.156 21.484 18.828 1 37.78 310 PRO B O 1
ATOM 4913 N N . LEU B 1 311 ? 25.141 21.188 18.234 1 34.09 311 LEU B N 1
ATOM 4914 C CA . LEU B 1 311 ? 24.703 22.188 19.203 1 34.09 311 LEU B CA 1
ATOM 4915 C C . LEU B 1 311 ? 25.031 21.75 20.625 1 34.09 311 LEU B C 1
ATOM 4917 O O . LEU B 1 311 ? 24.375 20.859 21.172 1 34.09 311 LEU B O 1
ATOM 4921 N N . ILE B 1 312 ? 26.203 21.484 21.062 1 34.03 312 ILE B N 1
ATOM 4922 C CA . ILE B 1 312 ? 26.656 21.25 22.422 1 34.03 312 ILE B CA 1
ATOM 4923 C C . ILE B 1 312 ? 25.953 22.234 23.359 1 34.03 312 ILE B C 1
ATOM 4925 O O . ILE B 1 312 ? 25.859 23.422 23.078 1 34.03 312 ILE B O 1
ATOM 4929 N N . SER B 1 313 ? 25.172 21.625 24.469 1 34.62 313 SER B N 1
ATOM 4930 C CA . SER B 1 313 ? 24.609 22.328 25.609 1 34.62 313 SER B CA 1
ATOM 4931 C C . SER B 1 313 ? 25.5 23.469 26.062 1 34.62 313 SER B C 1
ATOM 4933 O O . SER B 1 313 ? 26.703 23.281 26.266 1 34.62 313 SER B O 1
ATOM 4935 N N . ALA B 1 314 ? 25.391 24.719 25.844 1 31.8 314 ALA B N 1
ATOM 4936 C CA . ALA B 1 314 ? 25.922 25.781 26.703 1 31.8 314 ALA B CA 1
ATOM 4937 C C . ALA B 1 314 ? 25.969 25.328 28.156 1 31.8 314 ALA B C 1
ATOM 4939 O O . ALA B 1 314 ? 25.078 24.609 28.625 1 31.8 314 ALA B O 1
ATOM 4940 N N . ASP B 1 315 ? 27.094 25.266 28.938 1 30.12 315 ASP B N 1
ATOM 4941 C CA . ASP B 1 315 ? 27.422 25.172 30.359 1 30.12 315 ASP B CA 1
ATOM 4942 C C . ASP B 1 315 ? 26.312 25.812 31.203 1 30.12 315 ASP B C 1
ATOM 4944 O O . ASP B 1 315 ? 26.031 27.016 31.062 1 30.12 315 ASP B O 1
ATOM 4948 N N . LEU B 1 316 ? 25.203 25.125 31.531 1 27.55 316 LEU B N 1
ATOM 4949 C CA . LEU B 1 316 ? 24.625 25.641 32.781 1 27.55 316 LEU B CA 1
ATOM 4950 C C . LEU B 1 316 ? 25.719 25.953 33.781 1 27.55 316 LEU B C 1
ATOM 4952 O O . LEU B 1 316 ? 26.609 25.125 34.031 1 27.55 316 LEU B O 1
ATOM 4956 N N . PRO B 1 317 ? 25.812 27.188 34.25 1 25.78 317 PRO B N 1
ATOM 4957 C CA . PRO B 1 317 ? 26.547 27.25 35.5 1 25.78 317 PRO B CA 1
ATOM 4958 C C . PRO B 1 317 ? 26.047 26.25 36.531 1 25.78 317 PRO B C 1
ATOM 4960 O O . PRO B 1 317 ? 24.875 25.859 36.5 1 25.78 317 PRO B O 1
#

Nearest PDB structures (foldseek):
  7udm-assembly1_A  TM=2.853E-01  e=7.160E+00  synthetic construct
  4tql-assembly1_A  TM=1.697E-01  e=9.290E+00  synthetic construct
  7udm-assembly1_A  TM=2.882E-01  e=5.741E+00  synthetic construct
  4tql-assembly1_A  TM=1.693E-01  e=7.135E+00  synthetic construct

pLDDT: mean 86.01, std 16.17, range [25.59, 98.38]

Organism: Prunus dulcis (NCBI:txid3755)

Sequence (634 aa):
MGSFMLLELVGTLMESQKLFFRNVKLMSCIFLLIISLSSILFLSNMLSIKPSITDFTLKANLLAMNIGTPEFANLLNTLKGDLRLFVGLEWIFIFILCFFSLFFATASILASAVTYRGKDMSIKELLSRAVKSLKRPFLTWFYITLLHLGYCLFLITFLVPLVVIFDLTVTMPSLLSIIIFLLALVFEAYLAVVWNLALVVSVLEEMCGIEALGKAGQLIKGLKMRGFFLNLLFGALSLPVFYGAHKFGKTVMSSNAAMIPLLLLNSISCLIGMFKLMAYTVLYHDCKATHGEELEMQGGTEYTKVAFTPLISADLPMGSFMLLELVGTLMESQKLFFRNVKLMSCIFLLIISLSSILFLSNMLSIKPSITDFTLKANLLAMNIGTPEFANLLNTLKGDLRLFVGLEWIFIFILCFFSLFFATASILASAVTYRGKDMSIKELLSRAVKSLKRPFLTWFYITLLHLGYCLFLITFLVPLVVIFDLTVTMPSLLSIIIFLLALVFEAYLAVVWNLALVVSVLEEMCGIEALGKAGQLIKGLKMRGFFLNLLFGALSLPVFYGAHKFGKTVMSSNAAMIPLLLLNSISCLIGMFKLMAYTVLYHDCKATHGEELEMQGGTEYTKVAFTPLISADLP